Protein AF-A0A8T3N9B4-F1 (afdb_monomer)

Radius of gyration: 24.06 Å; Cα contacts (8 Å, |Δi|>4): 1091; chains: 1; bounding box: 62×50×70 Å

Sequence (525 aa):
MIVPAELHRLLEESVSLALIDVREHGEYNAAHIPGASSVPRRQLEFRMARLVPFGGARVVVCDDDGRRAALAADTLDRMGYSTVDVLEGGLNRWASDGFPTEWGMNVLSKDFGERVEVRHHVPTIEARELHERLARGDDVVILDTRTPEEYRDRCIPGGRSVPGGELALRIADIQAERPDAAVVVNCAGRTRSIIGARVLQRMGLPNVVSLKNGTSGWVLAGLDLEHGASRLELPEPTPEGRARAETFAAQVAREDGVRMLGIDDLRALAGRSGQQPVYLSDVRTEREYAEGHIPGIWSFPGGQAVQRADDAVAVRDGQVVFCCDGIVRAAVTASWYRQMGFPNVYAVDGGVRAWAAHGLPLERGPNEVEPFGLAEARARVATVTPEALSVAMSSERRPTVIFVDTSREFALGHVPGARWLQRGWLEFRIAELAPDLGTPIVVSDADGRNALLSGATLRNLGYQNVSALAGGMDAWRGAGLPVETGLAGVMAPPDDVVPMGPNRTHADMIQYLRWEEALGKKYET

Mean predicted aligned error: 3.74 Å

Solvent-accessible surface area (backbone atoms only — not comparable to full-atom values): 26707 Å² total; per-residue (Å²): 105,39,52,52,73,59,52,50,51,39,58,75,70,63,55,81,38,27,39,37,32,36,41,39,51,28,52,38,27,68,46,34,57,76,82,46,22,86,43,28,48,73,40,41,55,72,40,40,70,65,32,51,49,19,42,79,48,41,34,38,28,26,27,60,58,27,67,64,13,47,57,46,45,55,52,38,44,77,74,51,36,76,38,68,29,33,31,51,40,11,48,56,40,32,49,74,75,67,49,76,69,38,68,51,73,43,51,73,31,40,41,47,23,29,42,49,32,59,74,63,62,58,47,66,41,51,46,66,60,52,51,51,39,57,74,73,64,52,64,65,46,39,38,30,24,42,55,68,66,59,38,24,64,43,35,62,71,88,42,33,41,41,38,37,31,46,41,70,49,34,44,57,54,57,38,66,78,43,75,85,36,34,36,34,20,23,27,42,41,52,40,55,8,41,50,41,28,48,53,43,50,73,71,64,50,73,63,56,22,14,35,45,36,15,49,31,32,28,49,76,71,75,44,84,66,36,62,68,58,78,54,61,78,73,73,80,61,43,77,66,28,40,53,52,21,45,52,47,22,56,48,46,16,62,75,48,66,40,40,74,31,49,66,68,57,45,51,58,51,58,72,37,27,93,78,41,45,50,44,52,31,31,25,44,56,71,67,56,40,26,74,45,32,59,67,94,50,42,78,41,37,21,35,54,41,54,56,31,35,48,75,56,48,34,38,59,69,29,43,38,35,25,25,22,70,31,43,39,43,9,22,52,44,26,23,51,42,34,72,73,60,38,77,35,41,24,19,29,49,40,15,52,49,42,40,47,73,71,74,47,78,66,40,67,49,75,91,77,74,85,39,64,63,42,71,59,16,59,77,73,30,49,69,38,50,52,66,61,47,55,57,40,62,74,41,97,82,40,59,50,38,37,31,36,50,54,65,65,55,41,28,75,38,34,63,68,88,29,31,53,49,40,50,63,46,40,95,81,47,44,55,83,80,45,72,50,47,73,48,44,36,35,26,26,24,62,63,20,63,65,10,26,47,46,29,37,50,42,44,74,76,57,37,70,38,49,23,15,33,47,43,10,42,55,40,29,55,73,69,70,52,80,67,37,60,46,69,77,48,55,80,64,87,82,48,54,72,67,71,58,46,70,68,36,53,75,67,56,41,53,53,49,50,53,50,52,55,56,53,21,59,84,52,77,119

Foldseek 3Di:
DDELVRVLVCVVVLPFAFEEEQDFPLQVQAKDAPLHFYQHLLCLLPAVCQQFVELAGAYEYAYQAQDLSVVSQVVSVVVNNPHYHYYHGGVNNNVVVPHDIDHHALCLLLLLQLLLCQVVVFAEDALVRVVVCVVVVHQAEEEEQDDPVQVQQWFAPPYAYDHLLRLLLQVVVVCVVPVPHAYEYAYLAGRLQSLSLVLVVLLVDPRYHYHHGHLLSNVLVVHDIDHRDDRHDGDDGDPVSRVSLVVSLVVLCVVLVAAEDEPVRVVVLVVCSNPFAANAEEQDDQVVQQAWADPPHAYDHLSRCSSRVSSRYSRLAHAAEYAYQARRSRSSSQSSSSSSPRPHGHYYHNGVNSCVVVVHGIDHHGRDDQGPCQVVLVVVAAADELVRLLVLCPDPLRAAEEEAEALVQVQAWDDPPHAYDHLSCCLPCVCVRPVDLAGAYEYAYQFQRSRSVSQVVSVVVNRDHYHYHHGHVVSNVVVVHDIDHHCVNYPDPGSNDDQTRPSDDSVVSVVVNVSSNVSSPVSND

Nearest PDB structures (foldseek):
  1yt8-assembly1_A  TM=9.123E-01  e=5.584E-46  Pseudomonas aeruginosa
  6mxv-assembly1_A  TM=7.998E-01  e=9.315E-19  Francisella tularensis subsp. tularensis SCHU S4
  3ilm-assembly1_A  TM=9.226E-01  e=2.183E-05  Nostoc sp. PCC 7120 = FACHB-418
  3ilm-assembly2_C  TM=8.952E-01  e=2.065E-05  Nostoc sp. PCC 7120 = FACHB-418
  2jts-assembly1_A  TM=9.227E-01  e=5.183E-04  unclassified

Structure (mmCIF, N/CA/C/O backbone):
data_AF-A0A8T3N9B4-F1
#
_entry.id   AF-A0A8T3N9B4-F1
#
loop_
_atom_site.group_PDB
_atom_site.id
_atom_site.type_symbol
_atom_site.label_atom_id
_atom_site.label_alt_id
_atom_site.label_comp_id
_atom_site.label_asym_id
_atom_site.label_entity_id
_atom_site.label_seq_id
_atom_site.pdbx_PDB_ins_code
_atom_site.Cartn_x
_atom_site.Cartn_y
_atom_site.Cartn_z
_atom_site.occupancy
_atom_site.B_iso_or_equiv
_atom_site.auth_seq_id
_atom_site.auth_comp_id
_atom_site.auth_asym_id
_atom_site.auth_atom_id
_atom_site.pdbx_PDB_model_num
ATOM 1 N N . MET A 1 1 ? -23.164 -14.311 5.884 1.00 93.75 1 MET A N 1
ATOM 2 C CA . MET A 1 1 ? -22.063 -15.183 6.359 1.00 93.75 1 MET A CA 1
ATOM 3 C C . MET A 1 1 ? -21.856 -16.233 5.296 1.00 93.75 1 MET A C 1
ATOM 5 O O . MET A 1 1 ? -22.843 -16.769 4.803 1.00 93.75 1 MET A O 1
ATOM 9 N N . ILE A 1 2 ? -20.603 -16.514 4.960 1.00 98.25 2 ILE A N 1
ATOM 10 C CA . ILE A 1 2 ? -20.212 -17.477 3.932 1.00 98.25 2 ILE A CA 1
ATOM 11 C C . ILE A 1 2 ? -19.354 -18.578 4.560 1.00 98.25 2 ILE A C 1
ATOM 13 O O . ILE A 1 2 ? -18.437 -18.288 5.326 1.00 98.25 2 ILE A O 1
ATOM 17 N N . VAL A 1 3 ? -19.653 -19.842 4.253 1.00 98.38 3 VAL A N 1
ATOM 18 C CA . VAL A 1 3 ? -18.844 -20.985 4.708 1.00 98.38 3 VAL A CA 1
ATOM 19 C C . VAL A 1 3 ? -17.566 -21.118 3.864 1.00 98.38 3 VAL A C 1
ATOM 21 O O . VAL A 1 3 ? -17.615 -20.824 2.666 1.00 98.38 3 VAL A O 1
ATOM 24 N N . PRO A 1 4 ? -16.447 -21.622 4.422 1.00 98.62 4 PRO A N 1
ATOM 25 C CA . PRO A 1 4 ? -15.183 -21.769 3.693 1.00 98.62 4 PRO A CA 1
ATOM 26 C C . PRO A 1 4 ? -15.291 -22.512 2.355 1.00 98.62 4 PRO A C 1
ATOM 28 O O . PRO A 1 4 ? -14.785 -22.023 1.350 1.00 98.62 4 PRO A O 1
ATOM 31 N N . ALA A 1 5 ? -16.025 -23.629 2.307 1.00 98.44 5 ALA A N 1
ATOM 32 C CA . ALA A 1 5 ? -16.203 -24.404 1.076 1.00 98.44 5 ALA A CA 1
ATOM 33 C C . ALA A 1 5 ? -16.896 -23.617 -0.051 1.00 98.44 5 ALA A C 1
ATOM 35 O O . ALA A 1 5 ? -16.527 -23.753 -1.215 1.00 98.44 5 ALA A O 1
ATOM 36 N N . GLU A 1 6 ? -17.871 -22.768 0.286 1.00 98.50 6 GLU A N 1
ATOM 37 C CA . GLU A 1 6 ? -18.551 -21.927 -0.703 1.00 98.50 6 GLU A CA 1
ATOM 38 C C . GLU A 1 6 ? -17.642 -20.789 -1.171 1.00 98.50 6 GLU A C 1
ATOM 40 O O . GLU A 1 6 ? -17.552 -20.543 -2.369 1.00 98.50 6 GLU A O 1
ATOM 45 N N . LEU A 1 7 ? -16.913 -20.130 -0.260 1.00 98.44 7 LEU A N 1
ATOM 46 C CA . LEU A 1 7 ? -15.931 -19.115 -0.653 1.00 98.44 7 LEU A CA 1
ATOM 47 C C . LEU A 1 7 ? -14.854 -19.713 -1.568 1.00 98.44 7 LEU A C 1
ATOM 49 O O . LEU A 1 7 ? -14.525 -19.118 -2.590 1.00 98.44 7 LEU A O 1
ATOM 53 N N . HIS A 1 8 ? -14.336 -20.894 -1.231 1.00 98.38 8 HIS A N 1
ATOM 54 C CA . HIS A 1 8 ? -13.338 -21.578 -2.044 1.00 98.38 8 HIS A CA 1
ATOM 55 C C . HIS A 1 8 ? -13.852 -21.857 -3.458 1.00 98.38 8 HIS A C 1
ATOM 57 O O . HIS A 1 8 ? -13.189 -21.478 -4.420 1.00 98.38 8 HIS A O 1
ATOM 63 N N . ARG A 1 9 ? -15.072 -22.393 -3.587 1.00 98.12 9 ARG A N 1
ATOM 64 C CA . ARG A 1 9 ? -15.725 -22.616 -4.883 1.00 98.12 9 ARG A CA 1
ATOM 65 C C . ARG A 1 9 ? -15.843 -21.325 -5.702 1.00 98.12 9 ARG A C 1
ATOM 67 O O . ARG A 1 9 ? -15.520 -21.319 -6.885 1.00 98.12 9 ARG A O 1
ATOM 74 N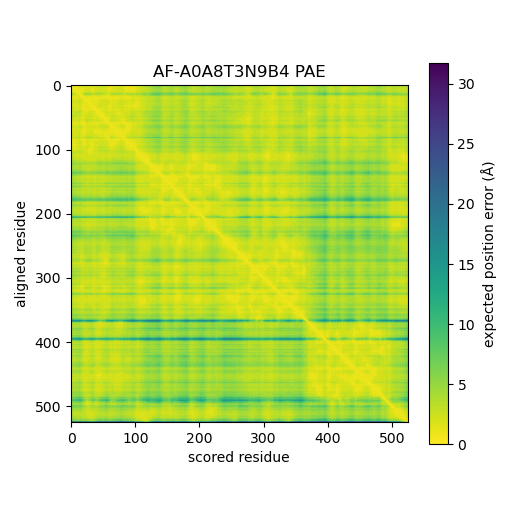 N . LEU A 1 10 ? -16.270 -20.219 -5.083 1.00 97.06 10 LEU A N 1
ATOM 75 C CA . LEU A 1 10 ? -16.376 -18.919 -5.762 1.00 97.06 10 LEU A CA 1
ATOM 76 C C . LEU A 1 10 ? -15.019 -18.406 -6.261 1.00 97.06 10 LEU A C 1
ATOM 78 O O . LEU A 1 10 ? -14.952 -17.823 -7.344 1.00 97.06 10 LEU A O 1
ATOM 82 N N . LEU A 1 11 ? -13.949 -18.618 -5.488 1.00 95.88 11 LEU A N 1
ATOM 83 C CA . LEU A 1 11 ? -12.589 -18.246 -5.879 1.00 95.88 11 LEU A CA 1
ATOM 84 C C . LEU A 1 11 ? -12.078 -19.110 -7.044 1.00 95.88 11 LEU A C 1
ATOM 86 O O . LEU A 1 11 ? -11.509 -18.564 -7.988 1.00 95.88 11 LEU A O 1
ATOM 90 N N . GLU A 1 12 ? -12.317 -20.425 -7.026 1.00 95.25 12 GLU A N 1
ATOM 91 C CA . GLU A 1 12 ? -11.946 -21.334 -8.124 1.00 95.25 12 GLU A CA 1
ATOM 92 C C . GLU A 1 12 ? -12.695 -21.010 -9.425 1.00 95.25 12 GLU A C 1
ATOM 94 O O . GLU A 1 12 ? -12.108 -20.998 -10.508 1.00 95.25 12 GLU A O 1
ATOM 99 N N . GLU A 1 13 ? -13.980 -20.668 -9.322 1.00 95.25 13 GLU A N 1
ATOM 100 C CA . GLU A 1 13 ? -14.815 -20.250 -10.452 1.00 95.25 13 GLU A CA 1
ATOM 101 C C . GLU A 1 13 ? -14.542 -18.809 -10.915 1.00 95.25 13 GLU A C 1
ATOM 103 O O . GLU A 1 13 ? -15.158 -18.343 -11.874 1.00 95.25 13 GLU A O 1
ATOM 108 N N . SER A 1 14 ? -13.612 -18.096 -10.264 1.00 90.50 14 SER A N 1
ATOM 109 C CA . SER A 1 14 ? -13.282 -16.696 -10.562 1.00 90.50 14 SER A CA 1
ATOM 110 C C . SER A 1 14 ? -14.504 -15.766 -10.522 1.00 90.50 14 SER A C 1
ATOM 112 O O . SER A 1 14 ? -14.625 -14.842 -11.331 1.00 90.50 14 SER A O 1
ATOM 114 N N . VAL A 1 15 ? -15.426 -16.004 -9.583 1.00 93.50 15 VAL A N 1
ATOM 115 C CA . VAL A 1 15 ? -16.590 -15.137 -9.374 1.00 93.50 15 VAL A CA 1
ATOM 116 C C . VAL A 1 15 ? -16.127 -13.757 -8.911 1.00 93.50 15 VAL A C 1
ATOM 118 O O . VAL A 1 15 ? -15.279 -13.634 -8.028 1.00 93.50 15 VAL A O 1
ATOM 121 N N . SER A 1 16 ? -16.717 -12.708 -9.490 1.00 94.56 16 SER A N 1
ATOM 122 C CA . SER A 1 16 ? -16.443 -11.317 -9.120 1.00 94.56 16 SER A CA 1
ATOM 123 C C . SER A 1 16 ? -16.779 -11.054 -7.648 1.00 94.56 16 SER A C 1
ATOM 125 O O . SER A 1 16 ? -17.946 -11.073 -7.246 1.00 94.56 16 SER A O 1
ATOM 127 N N . LEU A 1 17 ? -15.747 -10.821 -6.839 1.00 97.00 17 LEU A N 1
ATOM 128 C CA . LEU A 1 17 ? -15.842 -10.400 -5.444 1.00 97.00 17 LEU A CA 1
ATOM 129 C C . LEU A 1 17 ? -14.565 -9.665 -5.022 1.00 97.00 17 LEU A C 1
ATOM 131 O O . LEU A 1 17 ? -13.523 -9.803 -5.663 1.00 97.00 17 LEU A O 1
ATOM 135 N N . ALA A 1 18 ? -14.649 -8.911 -3.929 1.00 98.19 18 ALA A N 1
ATOM 136 C CA . ALA A 1 18 ? -13.499 -8.430 -3.171 1.00 98.19 18 ALA A CA 1
ATOM 137 C C . ALA A 1 18 ? -13.345 -9.269 -1.898 1.00 98.19 18 ALA A C 1
ATOM 139 O O . ALA A 1 18 ? -14.280 -9.341 -1.102 1.00 98.19 18 ALA A O 1
ATOM 140 N N . LEU A 1 19 ? -12.177 -9.875 -1.688 1.00 98.38 19 LEU A N 1
ATOM 141 C CA . LEU A 1 19 ? -11.845 -10.582 -0.451 1.00 98.38 19 LEU A CA 1
ATOM 142 C C . LEU A 1 19 ? -10.941 -9.695 0.405 1.00 98.38 19 LEU A C 1
ATOM 144 O O . LEU A 1 19 ? -9.835 -9.364 -0.010 1.00 98.38 19 LEU A O 1
ATOM 148 N N . ILE A 1 20 ? -11.417 -9.286 1.577 1.00 98.62 20 ILE A N 1
ATOM 149 C CA . ILE A 1 20 ? -10.757 -8.300 2.436 1.00 98.62 20 ILE A CA 1
ATOM 150 C C . ILE A 1 20 ? -10.376 -8.946 3.764 1.00 98.62 20 ILE A C 1
ATOM 152 O O . ILE A 1 20 ? -11.243 -9.380 4.522 1.00 98.62 20 ILE A O 1
ATOM 156 N N . ASP A 1 21 ? -9.083 -8.958 4.065 1.00 98.62 21 ASP A N 1
ATOM 157 C CA . ASP A 1 21 ? -8.570 -9.374 5.365 1.00 98.62 21 ASP A CA 1
ATOM 158 C C . ASP A 1 21 ? -8.409 -8.150 6.270 1.00 98.62 21 ASP A C 1
ATOM 160 O O . ASP A 1 21 ? -7.691 -7.206 5.924 1.00 98.62 21 ASP A O 1
ATOM 164 N N . VAL A 1 22 ? -9.103 -8.153 7.410 1.00 98.31 22 VAL A N 1
ATOM 165 C CA . VAL A 1 22 ? -9.161 -7.000 8.327 1.00 98.31 22 VAL A CA 1
ATOM 166 C C . VAL A 1 22 ? -8.230 -7.099 9.524 1.00 98.31 22 VAL A C 1
ATOM 168 O O . VAL A 1 22 ? -8.275 -6.244 10.417 1.00 98.31 22 VAL A O 1
ATOM 171 N N . ARG A 1 23 ? -7.377 -8.122 9.544 1.00 97.69 23 ARG A N 1
ATOM 172 C CA . ARG A 1 23 ? -6.306 -8.266 10.530 1.00 97.69 23 ARG A CA 1
ATOM 173 C C . ARG A 1 23 ? -5.171 -7.296 10.244 1.00 97.69 23 ARG A C 1
ATOM 175 O O . ARG A 1 23 ? -5.120 -6.661 9.189 1.00 97.69 23 ARG A O 1
ATOM 182 N N . GLU A 1 24 ? -4.253 -7.155 11.191 1.00 95.88 24 GLU A N 1
ATOM 183 C CA . GLU A 1 24 ? -3.086 -6.317 10.960 1.00 95.88 24 GLU A CA 1
ATOM 184 C C . GLU A 1 24 ? -2.089 -6.979 9.991 1.00 95.88 24 GLU A C 1
ATOM 186 O O . GLU A 1 24 ? -2.122 -8.184 9.730 1.00 95.88 24 GLU A O 1
ATOM 191 N N . HIS A 1 25 ? -1.184 -6.180 9.418 1.00 95.69 25 HIS A N 1
ATOM 192 C CA . HIS A 1 25 ? -0.345 -6.646 8.309 1.00 95.69 25 HIS A CA 1
ATOM 193 C C . HIS A 1 25 ? 0.585 -7.807 8.680 1.00 95.69 25 HIS A C 1
ATOM 195 O O . HIS A 1 25 ? 0.904 -8.610 7.806 1.00 95.69 25 HIS A O 1
ATOM 201 N N . GLY A 1 26 ? 1.058 -7.910 9.927 1.00 95.50 26 GLY A N 1
ATOM 202 C CA . GLY A 1 26 ? 1.895 -9.041 10.339 1.00 95.50 26 GLY A CA 1
ATOM 203 C C . GLY A 1 26 ? 1.101 -10.342 10.436 1.00 95.50 26 GLY A C 1
ATOM 204 O O . GLY A 1 26 ? 1.603 -11.376 9.997 1.00 95.50 26 GLY A O 1
ATOM 205 N N . GLU A 1 27 ? -0.152 -10.283 10.894 1.00 96.38 27 GLU A N 1
ATOM 206 C CA . GLU A 1 27 ? -1.076 -11.424 10.893 1.00 96.38 27 GLU A CA 1
ATOM 207 C C . GLU A 1 27 ? -1.378 -11.899 9.461 1.00 96.38 27 GLU A C 1
ATOM 209 O O . GLU A 1 27 ? -1.276 -13.091 9.168 1.00 96.38 27 GLU A O 1
ATOM 214 N N . TYR A 1 28 ? -1.681 -10.964 8.552 1.00 97.75 28 TYR A N 1
ATOM 215 C CA . TYR A 1 28 ? -1.877 -11.248 7.125 1.00 97.75 28 TYR A CA 1
ATOM 216 C C . TYR A 1 28 ? -0.616 -11.848 6.483 1.00 97.75 28 TYR A C 1
ATOM 218 O O . TYR A 1 28 ? -0.672 -12.850 5.769 1.00 97.75 28 TYR A O 1
ATOM 226 N N . ASN A 1 29 ? 0.550 -11.254 6.755 1.00 96.88 29 ASN A N 1
ATOM 227 C CA . ASN A 1 29 ? 1.825 -11.707 6.207 1.00 96.88 29 ASN A CA 1
ATOM 228 C C . ASN A 1 29 ? 2.189 -13.116 6.689 1.00 96.88 29 ASN A C 1
ATOM 230 O O . ASN A 1 29 ? 2.843 -13.851 5.953 1.00 96.88 29 ASN A O 1
ATOM 234 N N . ALA A 1 30 ? 1.799 -13.493 7.908 1.00 96.25 30 ALA A N 1
ATOM 235 C CA . ALA A 1 30 ? 2.051 -14.825 8.445 1.00 96.25 30 ALA A CA 1
ATOM 236 C C . ALA A 1 30 ? 1.231 -15.910 7.730 1.00 96.25 30 ALA A C 1
ATOM 238 O O . ALA A 1 30 ? 1.765 -16.983 7.455 1.00 96.25 30 ALA A O 1
ATOM 239 N N . ALA A 1 31 ? -0.037 -15.632 7.422 1.00 97.56 31 ALA A N 1
ATOM 240 C CA . ALA A 1 31 ? -0.884 -16.475 6.584 1.00 97.56 31 ALA A CA 1
ATOM 241 C C . ALA A 1 31 ? -2.141 -15.704 6.166 1.00 97.56 31 ALA A C 1
ATOM 243 O O . ALA A 1 31 ? -2.779 -15.086 7.017 1.00 97.56 31 ALA A O 1
ATOM 244 N N . HIS A 1 32 ? -2.551 -15.796 4.903 1.00 98.38 32 HIS A N 1
ATOM 245 C CA . HIS A 1 32 ? -3.819 -15.247 4.406 1.00 98.38 32 HIS A CA 1
ATOM 246 C C . HIS A 1 32 ? -4.417 -16.117 3.296 1.00 98.38 32 HIS A C 1
ATOM 248 O O . HIS A 1 32 ? -3.765 -17.020 2.772 1.00 98.38 32 HIS A O 1
ATOM 254 N N . ILE A 1 33 ? -5.674 -15.851 2.944 1.00 98.19 33 ILE A N 1
ATOM 255 C CA . ILE A 1 33 ? -6.357 -16.533 1.840 1.00 98.19 33 ILE A CA 1
ATOM 256 C C . ILE A 1 33 ? -5.817 -15.990 0.503 1.00 98.19 33 ILE A C 1
ATOM 258 O O . ILE A 1 33 ? -5.771 -14.767 0.343 1.00 98.19 33 ILE A O 1
ATOM 262 N N . PRO A 1 34 ? -5.439 -16.850 -0.465 1.00 96.06 34 PRO A N 1
ATOM 263 C CA . PRO A 1 34 ? -4.957 -16.412 -1.770 1.00 96.06 34 PRO A CA 1
ATOM 264 C C . PRO A 1 34 ? -5.903 -15.415 -2.443 1.00 96.06 34 PRO A C 1
ATOM 266 O O . PRO A 1 34 ? -7.106 -15.652 -2.558 1.00 96.06 34 PRO A O 1
ATOM 269 N N . GLY A 1 35 ? -5.348 -14.296 -2.907 1.00 93.19 35 GLY A N 1
ATOM 270 C CA . GLY A 1 35 ? -6.108 -13.231 -3.566 1.00 93.19 35 GLY A CA 1
ATOM 271 C C . GLY A 1 35 ? -6.871 -12.282 -2.636 1.00 93.19 35 GLY A C 1
ATOM 272 O O . GLY A 1 35 ? -7.589 -11.424 -3.147 1.00 93.19 35 GLY A O 1
ATOM 273 N N . ALA A 1 36 ? -6.717 -12.400 -1.314 1.00 97.19 36 ALA A N 1
ATOM 274 C CA . ALA A 1 36 ? -7.209 -11.401 -0.370 1.00 97.19 36 ALA A CA 1
ATOM 275 C C . ALA A 1 36 ? -6.408 -10.087 -0.453 1.00 97.19 36 ALA A C 1
ATOM 277 O O . ALA A 1 36 ? -5.209 -10.090 -0.718 1.00 97.19 36 ALA A O 1
ATOM 278 N N . SER A 1 37 ? -7.055 -8.962 -0.158 1.00 97.75 37 SER A N 1
ATOM 279 C CA . SER A 1 37 ? -6.406 -7.668 0.068 1.00 97.75 37 SER A CA 1
ATOM 280 C C . SER A 1 37 ? -6.308 -7.381 1.568 1.00 97.75 37 SER A C 1
ATOM 282 O O . SER A 1 37 ? -7.304 -7.463 2.287 1.00 97.75 37 SER A O 1
ATOM 284 N N . SER A 1 38 ? -5.126 -6.973 2.039 1.00 97.50 38 SER A N 1
ATOM 285 C CA . SER A 1 38 ? -4.900 -6.569 3.435 1.00 97.50 38 SER A CA 1
ATOM 286 C C . SER A 1 38 ? -5.415 -5.149 3.694 1.00 97.50 38 SER A C 1
ATOM 288 O O . SER A 1 38 ? -4.807 -4.159 3.264 1.00 97.50 38 SER A O 1
ATOM 290 N N . VAL A 1 39 ? -6.507 -5.032 4.450 1.00 97.75 39 VAL A N 1
ATOM 291 C CA . VAL A 1 39 ? -7.058 -3.755 4.923 1.00 97.75 39 VAL A CA 1
ATOM 292 C C . VAL A 1 39 ? -7.344 -3.877 6.416 1.00 97.75 39 VAL A C 1
ATOM 294 O O . VAL A 1 39 ? -8.493 -4.119 6.788 1.00 97.75 39 VAL A O 1
ATOM 297 N N . PRO A 1 40 ? -6.330 -3.679 7.283 1.00 97.19 40 PRO A N 1
ATOM 298 C CA . PRO A 1 40 ? -6.534 -3.758 8.722 1.00 97.19 40 PRO A CA 1
ATOM 299 C C . PRO A 1 40 ? -7.722 -2.910 9.151 1.00 97.19 40 PRO A C 1
ATOM 301 O O . PRO A 1 40 ? -7.913 -1.818 8.609 1.00 97.19 40 PRO A O 1
ATOM 304 N N . ARG A 1 41 ? -8.504 -3.372 10.131 1.00 95.69 41 ARG A N 1
ATOM 305 C CA . ARG A 1 41 ? -9.757 -2.725 10.560 1.00 95.69 41 ARG A CA 1
ATOM 306 C C . ARG A 1 41 ? -9.621 -1.208 10.744 1.00 95.69 41 ARG A C 1
ATOM 308 O O . ARG A 1 41 ? -10.502 -0.460 10.332 1.00 95.69 41 ARG A O 1
ATOM 315 N N . ARG A 1 42 ? -8.491 -0.741 11.287 1.00 94.56 42 ARG A N 1
ATOM 316 C CA . ARG A 1 42 ? -8.182 0.691 11.478 1.00 94.56 42 ARG A CA 1
ATOM 317 C C . ARG A 1 42 ? -8.126 1.521 10.182 1.00 94.56 42 ARG A C 1
ATOM 319 O O . ARG A 1 42 ? -8.171 2.741 10.243 1.00 94.56 42 ARG A O 1
ATOM 326 N N . GLN A 1 43 ? -7.970 0.883 9.025 1.00 95.88 43 GLN A N 1
ATOM 327 C CA . GLN A 1 43 ? -7.832 1.508 7.708 1.00 95.88 43 GLN A CA 1
ATOM 328 C C . GLN A 1 43 ? -9.096 1.399 6.844 1.00 95.88 43 GLN A C 1
ATOM 330 O O . GLN A 1 43 ? -9.093 1.920 5.727 1.00 95.88 43 GLN A O 1
ATOM 335 N N . LEU A 1 44 ? -10.162 0.740 7.313 1.00 96.19 44 LEU A N 1
ATOM 336 C CA . LEU A 1 44 ? -11.354 0.483 6.496 1.00 96.19 44 LEU A CA 1
ATOM 337 C C . LEU A 1 44 ? -11.968 1.779 5.956 1.00 96.19 44 LEU A C 1
ATOM 339 O O . LEU A 1 44 ? -12.107 1.929 4.741 1.00 96.19 44 LEU A O 1
ATOM 343 N N . GLU A 1 45 ? -12.237 2.755 6.827 1.00 96.62 45 GLU A N 1
ATOM 344 C CA . GLU A 1 45 ? -12.852 4.031 6.432 1.00 96.62 45 GLU A CA 1
ATOM 345 C C . GLU A 1 45 ? -11.949 4.891 5.540 1.00 96.62 45 GLU A C 1
ATOM 347 O O . GLU A 1 45 ? -12.433 5.791 4.856 1.00 96.62 45 GLU A O 1
ATOM 352 N N . PHE A 1 46 ? -10.645 4.604 5.535 1.00 94.94 46 PHE A N 1
ATOM 353 C CA . PHE A 1 46 ? -9.632 5.324 4.766 1.00 94.94 46 PHE A CA 1
ATOM 354 C C . PHE A 1 46 ? -9.422 4.728 3.371 1.00 94.94 46 PHE A C 1
ATOM 356 O O . PHE A 1 46 ? -9.026 5.438 2.449 1.00 94.94 46 PHE A O 1
ATOM 363 N N . ARG A 1 47 ? -9.616 3.413 3.210 1.00 94.94 47 ARG A N 1
ATOM 364 C CA . ARG A 1 47 ? -9.156 2.685 2.014 1.00 94.94 47 ARG A CA 1
ATOM 365 C C . ARG A 1 47 ? -10.269 2.051 1.200 1.00 94.94 47 ARG A C 1
ATOM 367 O O . ARG A 1 47 ? -10.097 1.906 -0.010 1.00 94.94 47 ARG A O 1
ATOM 374 N N . MET A 1 48 ? -11.389 1.682 1.818 1.00 95.88 48 MET A N 1
ATOM 375 C CA . MET A 1 48 ? -12.387 0.844 1.150 1.00 95.88 48 MET A CA 1
ATOM 376 C C . MET A 1 48 ? -13.003 1.514 -0.075 1.00 95.88 48 MET A C 1
ATOM 378 O O . MET A 1 48 ? -13.033 0.891 -1.127 1.00 95.88 48 MET A O 1
ATOM 382 N N . ALA A 1 49 ? -13.376 2.796 0.001 1.00 93.31 49 ALA A N 1
ATOM 383 C CA . ALA A 1 49 ? -13.947 3.524 -1.141 1.00 93.31 49 ALA A CA 1
ATOM 384 C C . ALA A 1 49 ? -13.016 3.587 -2.369 1.00 93.31 49 ALA A C 1
ATOM 386 O O . ALA A 1 49 ? -13.483 3.750 -3.489 1.00 93.31 49 ALA A O 1
ATOM 387 N N . ARG A 1 50 ? -11.699 3.441 -2.175 1.00 92.38 50 ARG A N 1
ATOM 388 C CA . ARG A 1 50 ? -10.731 3.342 -3.275 1.00 92.38 50 ARG A CA 1
ATOM 389 C C . ARG A 1 50 ? -10.567 1.904 -3.759 1.00 92.38 50 ARG A C 1
ATOM 391 O O . ARG A 1 50 ? -10.481 1.659 -4.956 1.00 92.38 50 ARG A O 1
ATOM 398 N N . LEU A 1 51 ? -10.452 0.965 -2.824 1.00 95.69 51 LEU A N 1
ATOM 399 C CA . LEU A 1 51 ? -10.134 -0.431 -3.119 1.00 95.69 51 LEU A CA 1
ATOM 400 C C . LEU A 1 51 ? -11.335 -1.209 -3.688 1.00 95.69 51 LEU A C 1
ATOM 402 O O . LEU A 1 51 ? -11.168 -2.122 -4.500 1.00 95.69 51 LEU A O 1
ATOM 406 N N . VAL A 1 52 ? -12.547 -0.829 -3.288 1.00 97.19 52 VAL A N 1
ATOM 407 C CA . VAL A 1 52 ? -13.822 -1.372 -3.764 1.00 97.19 52 VAL A CA 1
ATOM 408 C C . VAL A 1 52 ? -14.746 -0.189 -4.100 1.00 97.19 52 VAL A C 1
ATOM 410 O O . VAL A 1 52 ? -15.657 0.131 -3.346 1.00 97.19 52 VAL A O 1
ATOM 413 N N . PRO A 1 53 ? -14.524 0.506 -5.231 1.00 95.25 53 PRO A N 1
ATOM 414 C CA . PRO A 1 53 ? -15.170 1.791 -5.527 1.00 95.25 53 PRO A CA 1
ATOM 415 C C . PRO A 1 53 ? -16.672 1.705 -5.833 1.00 95.25 53 PRO A C 1
ATOM 417 O O . PRO A 1 53 ? -17.330 2.728 -6.002 1.00 95.25 53 PRO A O 1
ATOM 420 N N . PHE A 1 54 ? -17.229 0.495 -5.905 1.00 97.12 54 PHE A N 1
ATOM 421 C CA . PHE A 1 54 ? -18.640 0.252 -6.168 1.00 97.12 54 PHE A CA 1
ATOM 422 C C . PHE A 1 54 ? -19.285 -0.481 -4.986 1.00 97.12 54 PHE A C 1
ATOM 424 O O . PHE A 1 54 ? -19.010 -1.658 -4.761 1.00 97.12 54 PHE A O 1
ATOM 431 N N . GLY A 1 55 ? -20.193 0.190 -4.268 1.00 96.94 55 GLY A N 1
ATOM 432 C CA . GLY A 1 55 ? -20.904 -0.378 -3.108 1.00 96.94 55 GLY A CA 1
ATOM 433 C C . GLY A 1 55 ? -21.833 -1.562 -3.431 1.00 96.94 55 GLY A C 1
ATOM 434 O O . GLY A 1 55 ? -22.293 -2.263 -2.531 1.00 96.94 55 GLY A O 1
ATOM 435 N N . GLY A 1 56 ? -22.111 -1.820 -4.713 1.00 96.88 56 GLY A N 1
ATOM 436 C CA . GLY A 1 56 ? -22.821 -3.023 -5.160 1.00 96.88 56 GLY A CA 1
ATOM 437 C C . GLY A 1 56 ? -21.924 -4.245 -5.383 1.00 96.88 56 GLY A C 1
ATOM 438 O O . GLY A 1 56 ? -22.440 -5.315 -5.692 1.00 96.88 56 GLY A O 1
ATOM 439 N N . ALA A 1 57 ? -20.598 -4.114 -5.262 1.00 97.00 57 ALA A N 1
ATOM 440 C CA . ALA A 1 57 ? -19.691 -5.251 -5.369 1.00 97.00 57 ALA A CA 1
ATOM 441 C C . ALA A 1 57 ? -19.900 -6.220 -4.197 1.00 97.00 57 ALA A C 1
ATOM 443 O O . ALA A 1 57 ? -20.120 -5.798 -3.060 1.00 97.00 57 ALA A O 1
ATOM 444 N N . ARG A 1 58 ? -19.781 -7.526 -4.463 1.00 97.38 58 ARG A N 1
ATOM 445 C CA . ARG A 1 58 ? -19.758 -8.535 -3.403 1.00 97.38 58 ARG A CA 1
ATOM 446 C C . ARG A 1 58 ? -18.452 -8.417 -2.626 1.00 97.38 58 ARG A C 1
ATOM 448 O O . ARG A 1 58 ? -17.379 -8.567 -3.206 1.00 97.38 58 ARG A O 1
ATOM 455 N N . VAL A 1 59 ? -18.544 -8.189 -1.323 1.00 98.62 59 VAL A N 1
ATOM 456 C CA . VAL A 1 59 ? -17.395 -8.127 -0.419 1.00 98.62 59 VAL A CA 1
ATOM 457 C C . VAL A 1 59 ? -17.456 -9.306 0.538 1.00 98.62 59 VAL A C 1
ATOM 459 O O . VAL A 1 59 ? -18.471 -9.525 1.194 1.00 98.62 59 VAL A O 1
ATOM 462 N N . VAL A 1 60 ? -16.369 -10.060 0.635 1.00 98.69 60 VAL A N 1
ATOM 463 C CA . VAL A 1 60 ? -16.171 -11.071 1.672 1.00 98.69 60 VAL A CA 1
ATOM 464 C C . VAL A 1 60 ? -15.100 -10.557 2.617 1.00 98.69 60 VAL A C 1
ATOM 466 O O . VAL A 1 60 ? -14.011 -10.196 2.182 1.00 98.69 60 VAL A O 1
ATOM 469 N N . VAL A 1 61 ? -15.411 -10.507 3.905 1.00 98.69 61 VAL A N 1
ATOM 470 C CA . VAL A 1 61 ? -14.507 -10.030 4.948 1.00 98.69 61 VAL A CA 1
ATOM 471 C C . VAL A 1 61 ? -14.069 -11.207 5.805 1.00 98.69 61 VAL A C 1
ATOM 473 O O . VAL A 1 61 ? -14.903 -11.999 6.255 1.00 98.69 61 VAL A O 1
ATOM 476 N N . CYS A 1 62 ? -12.770 -11.312 6.056 1.00 98.56 62 CYS A N 1
ATOM 477 C CA . CYS A 1 62 ? -12.206 -12.317 6.942 1.00 98.56 62 CYS A CA 1
ATOM 478 C C . CYS A 1 62 ? -11.237 -11.713 7.957 1.00 98.56 62 CYS A C 1
ATOM 480 O O . CYS A 1 62 ? -10.647 -10.652 7.765 1.00 98.56 62 CYS A O 1
ATOM 482 N N . ASP A 1 63 ? -11.085 -12.439 9.047 1.00 98.31 63 ASP A N 1
ATOM 483 C CA . ASP A 1 63 ? -10.091 -12.268 10.092 1.00 98.31 63 ASP A CA 1
ATOM 484 C C . ASP A 1 63 ? -9.642 -13.665 10.559 1.00 98.31 63 ASP A C 1
ATOM 486 O O . ASP A 1 63 ? -9.600 -14.599 9.759 1.00 98.31 63 ASP A O 1
ATOM 490 N N . ASP A 1 64 ? -9.290 -13.837 11.831 1.00 97.38 64 ASP A N 1
ATOM 491 C CA . ASP A 1 64 ? -8.903 -15.121 12.402 1.00 97.38 64 ASP A CA 1
ATOM 492 C C . ASP A 1 64 ? -10.105 -16.031 12.693 1.00 97.38 64 ASP A C 1
ATOM 494 O O . ASP A 1 64 ? -10.044 -17.215 12.361 1.00 97.38 64 ASP A O 1
ATOM 498 N N . ASP A 1 65 ? -11.201 -15.510 13.258 1.00 97.56 65 ASP A N 1
ATOM 499 C CA . ASP A 1 65 ? -12.310 -16.329 13.783 1.00 97.56 65 ASP A CA 1
ATOM 500 C C . ASP A 1 65 ? -13.743 -15.817 13.510 1.00 97.56 65 ASP A C 1
ATOM 502 O O . ASP A 1 65 ? -14.723 -16.480 13.856 1.00 97.56 65 ASP A O 1
ATOM 506 N N . GLY A 1 66 ? -13.877 -14.668 12.860 1.00 97.31 66 GLY A N 1
ATOM 507 C CA . GLY A 1 66 ? -15.113 -14.008 12.447 1.00 97.31 66 GLY A CA 1
ATOM 508 C C . GLY A 1 66 ? -15.459 -12.743 13.242 1.00 97.31 66 GLY A C 1
ATOM 509 O O . GLY A 1 66 ? -16.335 -11.986 12.814 1.00 97.31 66 GLY A O 1
ATOM 510 N N . ARG A 1 67 ? -14.831 -12.483 14.397 1.00 97.00 67 ARG A N 1
ATOM 511 C CA . ARG A 1 67 ? -15.264 -11.417 15.325 1.00 97.00 67 ARG A CA 1
ATOM 512 C C . ARG A 1 67 ? -14.903 -10.003 14.865 1.00 97.00 67 ARG A C 1
ATOM 514 O O . ARG A 1 67 ? -15.772 -9.129 14.852 1.00 97.00 67 ARG A O 1
ATOM 521 N N . ARG A 1 68 ? -13.651 -9.748 14.479 1.00 96.81 68 ARG A N 1
ATOM 522 C CA . ARG A 1 68 ? -13.224 -8.465 13.888 1.00 96.81 68 ARG A CA 1
ATOM 523 C C . ARG A 1 68 ? -13.862 -8.265 12.515 1.00 96.81 68 ARG A C 1
ATOM 525 O O . ARG A 1 68 ? -14.260 -7.144 12.192 1.00 96.81 68 ARG A O 1
ATOM 532 N N . ALA A 1 69 ? -14.019 -9.340 11.744 1.00 98.38 69 ALA A N 1
ATOM 533 C CA . ALA A 1 69 ? -14.690 -9.315 10.448 1.00 98.38 69 ALA A CA 1
ATOM 534 C C . ALA A 1 69 ? -16.171 -8.912 10.564 1.00 98.38 69 ALA A C 1
ATOM 536 O O . ALA A 1 69 ? -16.642 -8.109 9.762 1.00 98.38 69 ALA A O 1
ATOM 537 N N . ALA A 1 70 ? -16.892 -9.370 11.594 1.00 98.12 70 ALA A N 1
ATOM 538 C CA . ALA A 1 70 ? -18.269 -8.942 11.853 1.00 98.12 70 ALA A CA 1
ATOM 539 C C . ALA A 1 70 ? -18.377 -7.439 12.148 1.00 98.12 70 ALA A C 1
ATOM 541 O O . ALA A 1 70 ? -19.226 -6.753 11.578 1.00 98.12 70 ALA A O 1
ATOM 542 N N . LEU A 1 71 ? -17.476 -6.902 12.974 1.00 97.88 71 LEU A N 1
ATOM 543 C CA . LEU A 1 71 ? -17.428 -5.462 13.224 1.00 97.88 71 LEU A CA 1
ATOM 544 C C . LEU A 1 71 ? -17.058 -4.670 11.960 1.00 97.88 71 LEU A C 1
ATOM 546 O O . LEU A 1 71 ? -17.443 -3.512 11.810 1.00 97.88 71 LEU A O 1
ATOM 550 N N . ALA A 1 72 ? -16.221 -5.234 11.086 1.00 98.31 72 ALA A N 1
ATOM 551 C CA . ALA A 1 72 ? -15.851 -4.605 9.823 1.00 98.31 72 ALA A CA 1
ATOM 552 C C . ALA A 1 72 ? -17.031 -4.596 8.845 1.00 98.31 72 ALA A C 1
ATOM 554 O O . ALA A 1 72 ? -17.274 -3.574 8.210 1.00 98.31 72 ALA A O 1
ATOM 555 N N . ALA A 1 73 ? -17.797 -5.687 8.779 1.00 98.44 73 ALA A N 1
ATOM 556 C CA . ALA A 1 73 ? -18.996 -5.777 7.956 1.00 98.44 73 ALA A CA 1
ATOM 557 C C . ALA A 1 73 ? -20.047 -4.721 8.337 1.00 98.44 73 ALA A C 1
ATOM 559 O O . ALA A 1 73 ? -20.597 -4.080 7.451 1.00 98.44 73 ALA A O 1
ATOM 560 N N . ASP A 1 74 ? -20.254 -4.466 9.632 1.00 97.31 74 ASP A N 1
ATOM 561 C CA . ASP A 1 74 ? -21.128 -3.387 10.123 1.00 97.31 74 ASP A CA 1
ATOM 562 C C . ASP A 1 74 ? -20.634 -1.983 9.706 1.00 97.31 74 ASP A C 1
ATOM 564 O O . ASP A 1 74 ? -21.416 -1.125 9.292 1.00 97.31 74 ASP A O 1
ATOM 568 N N . THR A 1 75 ? -19.318 -1.740 9.729 1.00 97.81 75 THR A N 1
ATOM 569 C CA . THR A 1 75 ? -18.754 -0.500 9.168 1.00 97.81 75 THR A CA 1
ATOM 570 C C . THR A 1 75 ? -18.995 -0.398 7.660 1.00 97.81 75 THR A C 1
ATOM 572 O O . THR A 1 75 ? -19.368 0.674 7.186 1.00 97.81 75 THR A O 1
ATOM 575 N N . LEU A 1 76 ? -18.817 -1.485 6.906 1.00 98.31 76 LEU A N 1
ATOM 576 C CA . LEU A 1 76 ? -19.051 -1.503 5.460 1.00 98.31 76 LEU A CA 1
ATOM 577 C C . LEU A 1 76 ? -20.531 -1.285 5.107 1.00 98.31 76 LEU A C 1
ATOM 579 O O . LEU A 1 76 ? -20.821 -0.541 4.172 1.00 98.31 76 LEU A O 1
ATOM 583 N N . ASP A 1 77 ? -21.465 -1.848 5.872 1.00 97.38 77 ASP A N 1
ATOM 584 C CA . ASP A 1 77 ? -22.901 -1.600 5.696 1.00 97.38 77 ASP A CA 1
ATOM 585 C C . ASP A 1 77 ? -23.219 -0.100 5.821 1.00 97.38 77 ASP A C 1
ATOM 587 O O . ASP A 1 77 ? -23.800 0.500 4.914 1.00 97.38 77 ASP A O 1
ATOM 591 N N . ARG A 1 78 ? -22.695 0.569 6.862 1.00 97.00 78 ARG A N 1
ATOM 592 C CA . ARG A 1 78 ? -22.823 2.034 7.006 1.00 97.00 78 ARG A CA 1
ATOM 593 C C . ARG A 1 78 ? -22.161 2.821 5.877 1.00 97.00 78 ARG A C 1
ATOM 595 O O . ARG A 1 78 ? -22.647 3.894 5.528 1.00 97.00 78 ARG A O 1
ATOM 602 N N . MET A 1 79 ? -21.067 2.311 5.313 1.00 97.19 79 MET A N 1
ATOM 603 C CA . MET A 1 79 ? -20.402 2.904 4.146 1.00 97.19 79 MET A CA 1
ATOM 604 C C . MET A 1 79 ? -21.191 2.706 2.839 1.00 97.19 79 MET A C 1
ATOM 606 O O . MET A 1 79 ? -20.802 3.267 1.816 1.00 97.19 79 MET A O 1
ATOM 610 N N . GLY A 1 80 ? -22.290 1.943 2.857 1.00 97.00 80 GLY A N 1
ATOM 611 C CA . GLY A 1 80 ? -23.169 1.719 1.710 1.00 97.00 80 GLY A CA 1
ATOM 612 C C . GLY A 1 80 ? -22.833 0.478 0.880 1.00 97.00 80 GLY A C 1
ATOM 613 O O . GLY A 1 80 ? -23.295 0.373 -0.259 1.00 97.00 80 GLY A O 1
ATOM 614 N N . TYR A 1 81 ? -22.039 -0.459 1.409 1.00 98.12 81 TYR A N 1
ATOM 615 C CA . TYR A 1 81 ? -21.814 -1.746 0.749 1.00 98.12 81 TYR A CA 1
ATOM 616 C C . TYR A 1 81 ? -23.014 -2.666 0.968 1.00 98.12 81 TYR A C 1
ATOM 618 O O . TYR A 1 81 ? -23.296 -3.093 2.079 1.00 98.12 81 TYR A O 1
ATOM 626 N N . SER A 1 82 ? -23.709 -2.991 -0.117 1.00 95.62 82 SER A N 1
ATOM 627 C CA . SER A 1 82 ? -24.994 -3.707 -0.077 1.00 95.62 82 SER A CA 1
ATOM 628 C C . SER A 1 82 ? -24.874 -5.230 0.026 1.00 95.62 82 SER A C 1
ATOM 630 O O . SER A 1 82 ? -25.845 -5.901 0.365 1.00 95.62 82 SER A O 1
ATOM 632 N N . THR A 1 83 ? -23.705 -5.791 -0.299 1.00 96.44 83 THR A N 1
ATOM 633 C CA . THR A 1 83 ? -23.474 -7.242 -0.326 1.00 96.44 83 THR A CA 1
ATOM 634 C C . THR A 1 83 ? -22.181 -7.571 0.411 1.00 96.44 83 THR A C 1
ATOM 636 O O . THR A 1 83 ? -21.117 -7.664 -0.202 1.00 96.44 83 THR A O 1
ATOM 639 N N . VAL A 1 84 ? -22.271 -7.735 1.734 1.00 98.38 84 VAL A N 1
ATOM 640 C CA . VAL A 1 84 ? -21.123 -8.031 2.604 1.00 98.38 84 VAL A CA 1
ATOM 641 C C . VAL A 1 84 ? -21.326 -9.362 3.326 1.00 98.38 84 VAL A C 1
ATOM 643 O O . VAL A 1 84 ? -22.283 -9.542 4.077 1.00 98.38 84 VAL A O 1
ATOM 646 N N . ASP A 1 85 ? -20.400 -10.294 3.125 1.00 98.50 85 ASP A N 1
ATOM 647 C CA . ASP A 1 85 ? -20.353 -11.587 3.802 1.00 98.50 85 ASP A CA 1
ATOM 648 C C . ASP A 1 85 ? -19.163 -11.654 4.764 1.00 98.50 85 ASP A C 1
ATOM 650 O O . ASP A 1 85 ? -18.038 -11.332 4.401 1.00 98.50 85 ASP A O 1
ATOM 654 N N . VAL A 1 86 ? -19.389 -12.141 5.985 1.00 98.81 86 VAL A N 1
ATOM 655 C CA . VAL A 1 86 ? -18.312 -12.542 6.907 1.00 98.81 86 VAL A CA 1
ATOM 656 C C . VAL A 1 86 ? -17.976 -14.012 6.677 1.00 98.81 86 VAL A C 1
ATOM 658 O O . VAL A 1 86 ? -18.896 -14.839 6.631 1.00 98.81 86 VAL A O 1
ATOM 661 N N . LEU A 1 87 ? -16.687 -14.336 6.550 1.00 98.81 87 LEU A N 1
ATOM 662 C CA . LEU A 1 87 ? -16.210 -15.717 6.489 1.00 98.81 87 LEU A CA 1
ATOM 663 C C . LEU A 1 87 ? -16.442 -16.420 7.832 1.00 98.81 87 LEU A C 1
ATOM 665 O O . LEU A 1 87 ? -15.884 -16.039 8.860 1.00 98.81 87 LEU A O 1
ATOM 669 N N . GLU A 1 88 ? -17.265 -17.462 7.819 1.00 98.62 88 GLU A N 1
ATOM 670 C CA . GLU A 1 88 ? -17.627 -18.205 9.022 1.00 98.62 88 GLU A CA 1
ATOM 671 C C . GLU A 1 88 ? -16.402 -18.914 9.618 1.00 98.62 88 GLU A C 1
ATOM 673 O O . GLU A 1 88 ? -15.786 -19.753 8.964 1.00 98.62 88 GLU A O 1
ATOM 678 N N . GLY A 1 89 ? -16.061 -18.597 10.871 1.00 98.06 89 GLY A N 1
ATOM 679 C CA . GLY A 1 89 ? -14.895 -19.156 11.566 1.00 98.06 89 GLY A CA 1
ATOM 680 C C . GLY A 1 89 ? -13.540 -18.619 11.086 1.00 98.06 89 GLY A C 1
ATOM 681 O O . GLY A 1 89 ? -12.513 -19.156 11.503 1.00 98.06 89 GLY A O 1
ATOM 682 N N . GLY A 1 90 ? -13.541 -17.589 10.229 1.00 98.50 90 GLY A N 1
ATOM 683 C CA . GLY A 1 90 ? -12.350 -16.883 9.758 1.00 98.50 90 GLY A CA 1
ATOM 684 C C . GLY A 1 90 ? -11.293 -17.778 9.101 1.00 98.50 90 GLY A C 1
ATOM 685 O O . GLY A 1 90 ? -11.569 -18.881 8.614 1.00 98.50 90 GLY A O 1
ATOM 686 N N . LEU A 1 91 ? -10.052 -17.290 9.088 1.00 98.56 91 LEU A N 1
ATOM 687 C CA . LEU A 1 91 ? -8.901 -18.015 8.559 1.00 98.56 91 LEU A CA 1
ATOM 688 C C . LEU A 1 91 ? -8.633 -19.316 9.331 1.00 98.56 91 LEU A C 1
ATOM 690 O O . LEU A 1 91 ? -8.188 -20.295 8.733 1.00 98.56 91 LEU A O 1
ATOM 694 N N . ASN A 1 92 ? -8.929 -19.361 10.635 1.00 98.38 92 ASN A N 1
ATOM 695 C CA . ASN A 1 92 ? -8.712 -20.554 11.455 1.00 98.38 92 ASN A CA 1
ATOM 696 C C . ASN A 1 92 ? -9.510 -21.749 10.922 1.00 98.38 92 ASN A C 1
ATOM 698 O O . ASN A 1 92 ? -8.964 -22.848 10.775 1.00 98.38 92 ASN A O 1
ATOM 702 N N . ARG A 1 93 ? -10.790 -21.538 10.587 1.00 98.38 93 ARG A N 1
ATOM 703 C CA . ARG A 1 93 ? -11.612 -22.581 9.969 1.00 98.38 93 ARG A CA 1
ATOM 704 C C . ARG A 1 93 ? -11.192 -22.852 8.529 1.00 98.38 93 ARG A C 1
ATOM 706 O O . ARG A 1 93 ? -11.067 -24.014 8.172 1.00 98.38 93 ARG A O 1
ATOM 713 N N . TRP A 1 94 ? -10.916 -21.816 7.732 1.00 98.69 94 TRP A N 1
ATOM 714 C CA . TRP A 1 94 ? -10.419 -21.977 6.358 1.00 98.69 94 TRP A CA 1
ATOM 715 C C . TRP A 1 94 ? -9.214 -22.927 6.281 1.00 98.69 94 TRP A C 1
ATOM 717 O O . TRP A 1 94 ? -9.216 -23.879 5.503 1.00 98.69 94 TRP A O 1
ATOM 727 N N . ALA A 1 95 ? -8.215 -22.709 7.139 1.00 98.19 95 ALA A N 1
ATOM 728 C CA . ALA A 1 95 ? -7.023 -23.545 7.205 1.00 98.19 95 ALA A CA 1
ATOM 729 C C . ALA A 1 95 ? -7.320 -24.951 7.758 1.00 98.19 95 ALA A C 1
ATOM 731 O O . ALA A 1 95 ? -6.799 -25.936 7.238 1.00 98.19 95 ALA A O 1
ATOM 732 N N . SER A 1 96 ? -8.172 -25.066 8.785 1.00 98.06 96 SER A N 1
ATOM 733 C CA . SER A 1 96 ? -8.547 -26.364 9.375 1.00 98.06 96 SER A CA 1
ATOM 734 C C . SER A 1 96 ? -9.361 -27.243 8.417 1.00 98.06 96 SER A C 1
ATOM 736 O O . SER A 1 96 ? -9.246 -28.466 8.469 1.00 98.06 96 SER A O 1
ATOM 738 N N . ASP A 1 97 ? -10.132 -26.624 7.520 1.00 98.44 97 ASP A N 1
ATOM 739 C CA . ASP A 1 97 ? -10.873 -27.292 6.444 1.00 98.44 97 ASP A CA 1
ATOM 740 C C . ASP A 1 97 ? -9.951 -27.699 5.267 1.00 98.44 97 ASP A C 1
ATOM 742 O O . ASP A 1 97 ? -10.393 -28.367 4.333 1.00 98.44 97 ASP A O 1
ATOM 746 N N . GLY A 1 98 ? -8.658 -27.350 5.317 1.00 98.19 98 GLY A N 1
ATOM 747 C CA . GLY A 1 98 ? -7.639 -27.778 4.354 1.00 98.19 98 GLY A CA 1
ATOM 748 C C . GLY A 1 98 ? -7.506 -26.898 3.109 1.00 98.19 98 GLY A C 1
ATOM 749 O O . GLY A 1 98 ? -6.854 -27.307 2.147 1.00 98.19 98 GLY A O 1
ATOM 750 N N . PHE A 1 99 ? -8.100 -25.702 3.104 1.00 98.50 99 PHE A N 1
ATOM 751 C CA . PHE A 1 99 ? -8.002 -24.771 1.980 1.00 98.50 99 PHE A CA 1
ATOM 752 C C . PHE A 1 99 ? -6.651 -24.027 1.956 1.00 98.50 99 PHE A C 1
ATOM 754 O O . PHE A 1 99 ? -6.027 -23.826 3.002 1.00 98.50 99 PHE A O 1
ATOM 761 N N . PRO A 1 100 ? -6.166 -23.608 0.770 1.00 97.50 100 PRO A N 1
ATOM 762 C CA . PRO A 1 100 ? -4.824 -23.048 0.620 1.00 97.50 100 PRO A CA 1
ATOM 763 C C . PRO A 1 100 ? -4.658 -21.694 1.321 1.00 97.50 100 PRO A C 1
ATOM 765 O O . PRO A 1 100 ? -5.575 -20.875 1.340 1.00 97.50 100 PRO A O 1
ATOM 768 N N . THR A 1 101 ? -3.451 -21.435 1.827 1.00 97.88 101 THR A N 1
ATOM 769 C CA . THR A 1 101 ? -3.032 -20.147 2.400 1.00 97.88 101 THR A CA 1
ATOM 770 C C . THR A 1 101 ? -1.722 -19.673 1.781 1.00 97.88 101 THR A C 1
ATOM 772 O O . THR A 1 101 ? -0.879 -20.490 1.408 1.00 97.88 101 THR A O 1
ATOM 775 N N . GLU A 1 102 ? -1.510 -18.363 1.750 1.00 96.69 102 GLU A N 1
ATOM 776 C CA . GLU A 1 102 ? -0.277 -17.721 1.298 1.00 96.69 102 GLU A CA 1
ATOM 777 C C . GLU A 1 102 ? 0.464 -17.046 2.459 1.00 96.69 102 GLU A C 1
ATOM 779 O O . GLU A 1 102 ? -0.144 -16.510 3.382 1.00 96.69 102 GLU A O 1
ATOM 784 N N . TRP A 1 103 ? 1.797 -17.068 2.398 1.00 96.69 103 TRP A N 1
ATOM 785 C CA . TRP A 1 103 ? 2.679 -16.276 3.260 1.00 96.69 103 TRP A CA 1
ATOM 786 C C . TRP A 1 103 ? 3.183 -15.063 2.483 1.00 96.69 103 TRP A C 1
ATOM 788 O O . TRP A 1 103 ? 3.429 -15.163 1.283 1.00 96.69 103 TRP A O 1
ATOM 798 N N . GLY A 1 104 ? 3.400 -13.945 3.169 1.00 95.00 104 GLY A N 1
ATOM 799 C CA . GLY A 1 104 ? 3.962 -12.728 2.594 1.00 95.00 104 GLY A CA 1
ATOM 800 C C . GLY A 1 104 ? 2.937 -11.625 2.318 1.00 95.00 104 GLY A C 1
ATOM 801 O O . GLY A 1 104 ? 1.749 -11.741 2.588 1.00 95.00 104 GLY A O 1
ATOM 802 N N . MET A 1 105 ? 3.427 -10.522 1.756 1.00 94.81 105 MET A N 1
ATOM 803 C CA . MET A 1 105 ? 2.632 -9.363 1.325 1.00 94.81 105 MET A CA 1
ATOM 804 C C . MET A 1 105 ? 2.690 -9.215 -0.194 1.00 94.81 105 MET A C 1
ATOM 806 O O . MET A 1 105 ? 3.755 -9.452 -0.773 1.00 94.81 105 MET A O 1
ATOM 810 N N . ASN A 1 106 ? 1.606 -8.730 -0.807 1.00 95.75 106 ASN A N 1
ATOM 811 C CA . ASN A 1 106 ? 1.515 -8.429 -2.245 1.00 95.75 106 ASN A CA 1
ATOM 812 C C . ASN A 1 106 ? 1.922 -9.626 -3.124 1.00 95.75 106 ASN A C 1
ATOM 814 O O . ASN A 1 106 ? 2.723 -9.490 -4.056 1.00 95.75 106 ASN A O 1
ATOM 818 N N . VAL A 1 107 ? 1.429 -10.816 -2.766 1.00 96.94 107 VAL A N 1
ATOM 819 C CA . VAL A 1 107 ? 1.863 -12.095 -3.343 1.00 96.94 107 VAL A CA 1
ATOM 820 C C . VAL A 1 107 ? 1.596 -12.140 -4.844 1.00 96.94 107 VAL A C 1
ATOM 822 O O . VAL A 1 107 ? 2.496 -12.528 -5.581 1.00 96.94 107 VAL A O 1
ATOM 825 N N . LEU A 1 108 ? 0.460 -11.615 -5.322 1.00 95.88 108 LEU A N 1
ATOM 826 C CA . LEU A 1 108 ? 0.153 -11.511 -6.755 1.00 95.88 108 LEU A CA 1
ATOM 827 C C . LEU A 1 108 ? 1.274 -10.817 -7.539 1.00 95.88 108 LEU A C 1
ATOM 829 O O . LEU A 1 108 ? 1.708 -11.289 -8.588 1.00 95.88 108 LEU A O 1
ATOM 833 N N . SER A 1 109 ? 1.752 -9.686 -7.020 1.00 97.75 109 SER A N 1
ATOM 834 C CA . SER A 1 109 ? 2.761 -8.863 -7.693 1.00 97.75 109 SER A CA 1
ATOM 835 C C . SER A 1 109 ? 4.148 -9.511 -7.660 1.00 97.75 109 SER A C 1
ATOM 837 O O . SER A 1 109 ? 4.909 -9.399 -8.621 1.00 97.75 109 SER A O 1
ATOM 839 N N . LYS A 1 110 ? 4.486 -10.198 -6.564 1.00 97.75 110 LYS A N 1
ATOM 840 C CA . LYS A 1 110 ? 5.790 -10.855 -6.388 1.00 97.75 110 LYS 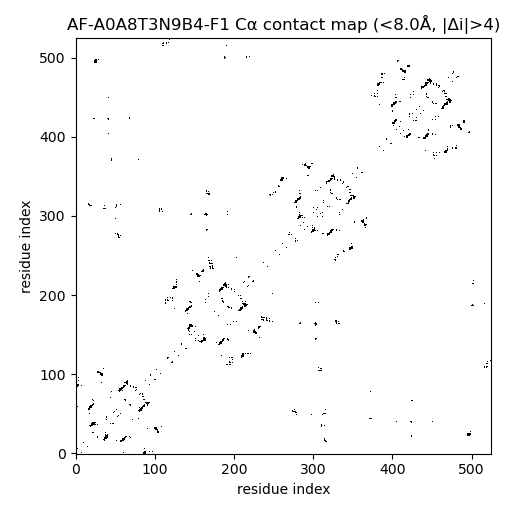A CA 1
ATOM 841 C C . LYS A 1 110 ? 5.875 -12.168 -7.149 1.00 97.75 110 LYS A C 1
ATOM 843 O O . LYS A 1 110 ? 6.849 -12.391 -7.856 1.00 97.75 110 LYS A O 1
ATOM 848 N N . ASP A 1 111 ? 4.817 -12.970 -7.097 1.00 97.69 111 ASP A N 1
ATOM 849 C CA . ASP A 1 111 ? 4.664 -14.166 -7.921 1.00 97.69 111 ASP A CA 1
ATOM 850 C C . ASP A 1 111 ? 4.770 -13.827 -9.411 1.00 97.69 111 ASP A C 1
ATOM 852 O O . ASP A 1 111 ? 5.474 -14.499 -10.166 1.00 97.69 111 ASP A O 1
ATOM 856 N N . PHE A 1 112 ? 4.143 -12.720 -9.827 1.00 97.94 112 PHE A N 1
ATOM 857 C CA . PHE A 1 112 ? 4.294 -12.199 -11.179 1.00 97.94 112 PHE A CA 1
ATOM 858 C C . PHE A 1 112 ? 5.742 -11.813 -11.510 1.00 97.94 112 PHE A C 1
ATOM 860 O O . PHE A 1 112 ? 6.223 -12.147 -12.593 1.00 97.94 112 PHE A O 1
ATOM 867 N N . GLY A 1 113 ? 6.438 -11.130 -10.597 1.00 97.94 113 GLY A N 1
ATOM 868 C CA . GLY A 1 113 ? 7.851 -10.788 -10.755 1.00 97.94 113 GLY A CA 1
ATOM 869 C C . GLY A 1 113 ? 8.725 -12.019 -10.990 1.00 97.94 113 GLY A C 1
ATOM 870 O O . GLY A 1 113 ? 9.472 -12.061 -11.963 1.00 97.94 113 GLY A O 1
ATOM 871 N N . GLU A 1 114 ? 8.577 -13.054 -10.168 1.00 98.00 114 GLU A N 1
ATOM 872 C CA . GLU A 1 114 ? 9.349 -14.298 -10.305 1.00 98.00 114 GLU A CA 1
ATOM 873 C C . GLU A 1 114 ? 8.987 -15.051 -11.592 1.00 98.00 114 GLU A C 1
ATOM 875 O O . GLU A 1 114 ? 9.861 -15.554 -12.292 1.00 98.00 114 GLU A O 1
ATOM 880 N N . ARG A 1 115 ? 7.715 -15.033 -12.006 1.00 97.94 115 ARG A N 1
ATOM 881 C CA . ARG A 1 115 ? 7.308 -15.556 -13.318 1.00 97.94 115 ARG A CA 1
ATOM 882 C C . ARG A 1 115 ? 8.012 -14.854 -14.479 1.00 97.94 115 ARG A C 1
ATOM 884 O O . ARG A 1 115 ? 8.359 -15.501 -15.466 1.00 97.94 115 ARG A O 1
ATOM 891 N N . VAL A 1 116 ? 8.162 -13.530 -14.400 1.00 97.62 116 VAL A N 1
ATOM 892 C CA . VAL A 1 116 ? 8.863 -12.726 -15.414 1.00 97.62 116 VAL A CA 1
ATOM 893 C C . VAL A 1 116 ? 10.348 -13.070 -15.441 1.00 97.62 116 VAL A C 1
ATOM 895 O O . VAL A 1 116 ? 10.904 -13.203 -16.530 1.00 97.62 116 VAL A O 1
ATOM 898 N N . GLU A 1 117 ? 10.971 -13.235 -14.274 1.00 97.00 117 GLU A N 1
ATOM 899 C CA . GLU A 1 117 ? 12.374 -13.639 -14.154 1.00 97.00 117 GLU A CA 1
ATOM 900 C C . GLU A 1 117 ? 12.627 -14.975 -14.849 1.00 97.00 117 GLU A C 1
ATOM 902 O O . GLU A 1 117 ? 13.439 -15.021 -15.776 1.00 97.00 117 GLU A O 1
ATOM 907 N N . VAL A 1 118 ? 11.845 -16.001 -14.501 1.00 96.44 118 VAL A N 1
ATOM 908 C CA . VAL A 1 118 ? 12.040 -17.365 -15.003 1.00 96.44 118 VAL A CA 1
ATOM 909 C C . VAL A 1 118 ? 11.768 -17.449 -16.505 1.00 96.44 118 VAL A C 1
ATOM 911 O O . VAL A 1 118 ? 12.594 -17.959 -17.259 1.00 96.44 118 VAL A O 1
ATOM 914 N N . ARG A 1 119 ? 10.639 -16.904 -16.981 1.00 95.94 119 ARG A N 1
ATOM 915 C CA . ARG A 1 119 ? 10.229 -17.028 -18.395 1.00 95.94 119 ARG A CA 1
ATOM 916 C C . ARG A 1 119 ? 11.062 -16.200 -19.364 1.00 95.94 119 ARG A C 1
ATOM 918 O O . ARG A 1 119 ? 11.107 -16.516 -20.551 1.00 95.94 119 ARG A O 1
ATOM 925 N N . HIS A 1 120 ? 11.637 -15.094 -18.900 1.00 95.12 120 HIS A N 1
ATOM 926 C CA . HIS A 1 120 ? 12.405 -14.187 -19.753 1.00 95.12 120 HIS A CA 1
ATOM 927 C C . HIS A 1 120 ? 13.901 -14.197 -19.450 1.00 95.12 120 HIS A C 1
ATOM 929 O O . HIS A 1 120 ? 14.631 -13.443 -20.093 1.00 95.12 120 HIS A O 1
ATOM 935 N N . HIS A 1 121 ? 14.341 -15.040 -18.511 1.00 94.44 121 HIS A N 1
ATOM 936 C CA . HIS A 1 121 ? 15.728 -15.165 -18.073 1.00 94.44 121 HIS A CA 1
ATOM 937 C C . HIS A 1 121 ? 16.360 -13.796 -17.811 1.00 94.44 121 HIS A C 1
ATOM 939 O O . HIS A 1 121 ? 17.379 -13.442 -18.409 1.00 94.44 121 HIS A O 1
ATOM 945 N N . VAL A 1 122 ? 15.700 -12.987 -16.973 1.00 95.62 122 VAL A N 1
ATOM 946 C CA . VAL A 1 122 ? 16.145 -11.617 -16.682 1.00 95.62 122 VAL A CA 1
ATOM 947 C C . VAL A 1 122 ? 17.554 -11.674 -16.065 1.00 95.62 122 VAL A C 1
ATOM 949 O O . VAL A 1 122 ? 17.705 -12.222 -14.977 1.00 95.62 122 VAL A O 1
ATOM 952 N N . PRO A 1 123 ? 18.595 -11.126 -16.725 1.00 95.31 123 PRO A N 1
ATOM 953 C CA . PRO A 1 123 ? 19.971 -11.224 -16.264 1.00 95.31 123 PRO A CA 1
ATOM 954 C C . PRO A 1 123 ? 20.156 -10.577 -14.900 1.00 95.31 123 PRO A C 1
ATOM 956 O O . PRO A 1 123 ? 19.604 -9.507 -14.627 1.00 95.31 123 PRO A O 1
ATOM 959 N N . THR A 1 124 ? 20.995 -11.188 -14.071 1.00 97.06 124 THR A N 1
ATOM 960 C CA . THR A 1 124 ? 21.292 -10.692 -12.728 1.00 97.06 124 THR A CA 1
ATOM 961 C C . THR A 1 124 ? 22.782 -10.487 -12.505 1.00 97.06 124 THR A C 1
ATOM 963 O O . THR A 1 124 ? 23.593 -11.218 -13.068 1.00 97.06 124 THR A O 1
ATOM 966 N N . ILE A 1 125 ? 23.132 -9.550 -11.624 1.00 98.44 125 ILE A N 1
ATOM 967 C CA . ILE A 1 125 ? 24.484 -9.388 -11.073 1.00 98.44 125 ILE A CA 1
ATOM 968 C C . ILE A 1 125 ? 24.461 -9.617 -9.559 1.00 98.44 125 ILE A C 1
ATOM 970 O O . ILE A 1 125 ? 23.523 -9.196 -8.878 1.00 98.44 125 ILE A O 1
ATOM 974 N N . GLU A 1 126 ? 25.481 -10.289 -9.028 1.00 98.50 126 GLU A N 1
ATOM 975 C CA . GLU A 1 126 ? 25.636 -10.515 -7.588 1.00 98.50 126 GLU A CA 1
ATOM 976 C C . GLU A 1 126 ? 26.156 -9.253 -6.879 1.00 98.50 126 GLU A C 1
ATOM 978 O O . GLU A 1 126 ? 26.938 -8.481 -7.437 1.00 98.50 126 GLU A O 1
ATOM 983 N N . ALA A 1 127 ? 25.773 -9.052 -5.614 1.00 98.56 127 ALA A N 1
ATOM 984 C CA . ALA A 1 127 ? 26.136 -7.847 -4.858 1.00 98.56 127 ALA A CA 1
ATOM 985 C C . ALA A 1 127 ? 27.655 -7.624 -4.750 1.00 98.56 127 ALA A C 1
ATOM 987 O O . ALA A 1 127 ? 28.130 -6.507 -4.952 1.00 98.56 127 ALA A O 1
ATOM 988 N N . ARG A 1 128 ? 28.427 -8.687 -4.485 1.00 98.56 128 ARG A N 1
ATOM 989 C CA . ARG A 1 128 ? 29.896 -8.604 -4.399 1.00 98.56 128 ARG A CA 1
ATOM 990 C C . ARG A 1 128 ? 30.538 -8.259 -5.736 1.00 98.56 128 ARG A C 1
ATOM 992 O O . ARG A 1 128 ? 31.440 -7.433 -5.771 1.00 98.56 128 ARG A O 1
ATOM 999 N N . GLU A 1 129 ? 30.032 -8.830 -6.824 1.00 98.50 129 GLU A N 1
ATOM 1000 C CA . GLU A 1 129 ? 30.537 -8.526 -8.161 1.00 98.50 129 GLU A CA 1
ATOM 1001 C C . GLU A 1 129 ? 30.281 -7.058 -8.517 1.00 98.50 129 GLU A C 1
ATOM 1003 O O . GLU A 1 129 ? 31.192 -6.365 -8.961 1.00 98.50 129 GLU A O 1
ATOM 1008 N N . LEU A 1 130 ? 29.066 -6.550 -8.276 1.00 98.56 130 LEU A N 1
ATOM 1009 C CA . LEU A 1 130 ? 28.771 -5.135 -8.499 1.00 98.56 130 LEU A CA 1
ATOM 1010 C C . LEU A 1 130 ? 29.669 -4.235 -7.641 1.00 98.56 130 LEU A C 1
ATOM 1012 O O . LEU A 1 130 ? 30.212 -3.257 -8.147 1.00 98.56 130 LEU A O 1
ATOM 1016 N N . HIS A 1 131 ? 29.865 -4.574 -6.367 1.00 98.56 131 HIS A N 1
ATOM 1017 C CA . HIS A 1 131 ? 30.757 -3.829 -5.482 1.00 98.56 131 HIS A CA 1
ATOM 1018 C C . HIS A 1 131 ? 32.199 -3.772 -6.011 1.00 98.56 131 HIS A C 1
ATOM 1020 O O . HIS A 1 131 ? 32.800 -2.700 -6.035 1.00 98.56 131 HIS A O 1
ATOM 1026 N N . GLU A 1 132 ? 32.735 -4.890 -6.502 1.00 98.31 132 GLU A N 1
ATOM 1027 C CA . GLU A 1 132 ? 34.063 -4.946 -7.121 1.00 98.31 132 GLU A CA 1
ATOM 1028 C C . GLU A 1 132 ? 34.147 -4.087 -8.390 1.00 98.31 132 GLU A C 1
ATOM 1030 O O . GLU A 1 132 ? 35.129 -3.370 -8.574 1.00 98.31 132 GLU A O 1
ATOM 1035 N N . ARG A 1 133 ? 33.113 -4.102 -9.244 1.00 97.94 133 ARG A N 1
ATOM 1036 C CA . ARG A 1 133 ? 33.043 -3.234 -10.435 1.00 97.94 133 ARG A CA 1
ATOM 1037 C C . ARG A 1 133 ? 33.081 -1.753 -10.057 1.00 97.94 133 ARG A C 1
ATOM 1039 O O . ARG A 1 133 ? 33.856 -0.996 -10.637 1.00 97.94 133 ARG A O 1
ATOM 1046 N N . LEU A 1 134 ? 32.309 -1.353 -9.045 1.00 97.25 134 LEU A N 1
ATOM 1047 C CA . LEU A 1 134 ? 32.320 0.021 -8.534 1.00 97.25 134 LEU A CA 1
ATOM 1048 C C . LEU A 1 134 ? 33.695 0.400 -7.965 1.00 97.25 134 LEU A C 1
ATOM 1050 O O . LEU A 1 134 ? 34.191 1.488 -8.243 1.00 97.25 134 LEU A O 1
ATOM 1054 N N . ALA A 1 135 ? 34.341 -0.504 -7.222 1.00 97.19 135 ALA A N 1
ATOM 1055 C CA . ALA A 1 135 ? 35.668 -0.273 -6.653 1.00 97.19 135 ALA A CA 1
ATOM 1056 C C . ALA A 1 135 ? 36.770 -0.143 -7.722 1.00 97.19 135 ALA A C 1
ATOM 1058 O O . ALA A 1 135 ? 37.727 0.605 -7.529 1.00 97.19 135 ALA A O 1
ATOM 1059 N N . ARG A 1 136 ? 36.633 -0.836 -8.860 1.00 97.69 136 ARG A N 1
ATOM 1060 C CA . ARG A 1 136 ? 37.521 -0.677 -10.025 1.00 97.69 136 ARG A CA 1
ATOM 1061 C C . ARG A 1 136 ? 37.276 0.607 -10.819 1.00 97.69 136 ARG A C 1
ATOM 1063 O O . ARG A 1 136 ? 38.116 0.961 -11.643 1.00 97.69 136 ARG A O 1
ATOM 1070 N N . GLY A 1 137 ? 36.158 1.293 -10.582 1.00 96.06 137 GLY A N 1
ATOM 1071 C CA . GLY A 1 137 ? 35.744 2.456 -11.364 1.00 96.06 137 GLY A CA 1
ATOM 1072 C C . GLY A 1 137 ? 35.138 2.097 -12.723 1.00 96.06 137 GLY A C 1
ATOM 1073 O O . GLY A 1 137 ? 35.206 2.914 -13.640 1.00 96.06 137 GLY A O 1
ATOM 1074 N N . ASP A 1 138 ? 34.568 0.894 -12.867 1.00 96.56 138 ASP A N 1
ATOM 1075 C CA . ASP A 1 138 ? 33.826 0.508 -14.068 1.00 96.56 138 ASP A CA 1
ATOM 1076 C C . ASP A 1 138 ? 32.657 1.487 -14.315 1.00 96.56 138 ASP A C 1
ATOM 1078 O O . ASP A 1 138 ? 32.030 1.988 -13.376 1.00 96.56 138 ASP A O 1
ATOM 1082 N N . ASP A 1 139 ? 32.326 1.733 -15.586 1.00 95.00 139 ASP A N 1
ATOM 1083 C CA . ASP A 1 139 ? 31.204 2.601 -15.948 1.00 95.00 139 ASP A CA 1
ATOM 1084 C C . ASP A 1 139 ? 29.857 1.889 -15.726 1.00 95.00 139 ASP A C 1
ATOM 1086 O O . ASP A 1 139 ? 29.427 1.058 -16.532 1.00 95.00 139 ASP A O 1
ATOM 1090 N N . VAL A 1 140 ? 29.206 2.192 -14.600 1.00 96.44 140 VAL A N 1
ATOM 1091 C CA . VAL A 1 140 ? 27.933 1.589 -14.190 1.00 96.44 140 VAL A CA 1
ATOM 1092 C C . VAL A 1 140 ? 26.946 2.664 -13.742 1.00 96.44 140 VAL A C 1
ATOM 1094 O O . VAL A 1 140 ? 27.263 3.513 -12.909 1.00 96.44 140 VAL A O 1
ATOM 1097 N N . VAL A 1 141 ? 25.710 2.573 -14.231 1.00 96.94 141 VAL A N 1
ATOM 1098 C CA . VAL A 1 141 ? 24.564 3.358 -13.760 1.00 96.94 141 VAL A CA 1
ATOM 1099 C C . VAL A 1 141 ? 23.636 2.447 -12.959 1.00 96.94 141 VAL A C 1
ATOM 1101 O O . VAL A 1 141 ? 23.121 1.461 -13.484 1.00 96.94 141 VAL A O 1
ATOM 1104 N N . ILE A 1 142 ? 23.396 2.780 -11.686 1.00 98.38 142 ILE A N 1
ATOM 1105 C CA . ILE A 1 142 ? 22.504 2.015 -10.801 1.00 98.38 142 ILE A CA 1
ATOM 1106 C C . ILE A 1 142 ? 21.178 2.765 -10.631 1.00 98.38 142 ILE A C 1
ATOM 1108 O O . ILE A 1 142 ? 21.161 3.901 -10.155 1.00 98.38 142 ILE A O 1
ATOM 1112 N N . LEU A 1 143 ? 20.071 2.127 -11.010 1.00 98.62 143 LEU A N 1
ATOM 1113 C CA . LEU A 1 143 ? 18.718 2.681 -10.996 1.00 98.62 143 LEU A CA 1
ATOM 1114 C C . LEU A 1 143 ? 17.876 2.012 -9.906 1.00 98.62 143 LEU A C 1
ATOM 1116 O O . LEU A 1 143 ? 17.507 0.840 -10.025 1.00 98.62 143 LEU A O 1
ATOM 1120 N N . ASP A 1 144 ? 17.530 2.766 -8.864 1.00 98.75 144 ASP A N 1
ATOM 1121 C CA . ASP A 1 144 ? 16.681 2.278 -7.780 1.00 98.75 144 ASP A CA 1
ATOM 1122 C C . ASP A 1 144 ? 15.203 2.504 -8.100 1.00 98.75 144 ASP A C 1
ATOM 1124 O O . ASP A 1 144 ? 14.729 3.636 -8.195 1.00 98.75 144 ASP A O 1
ATOM 1128 N N . THR A 1 145 ? 14.470 1.402 -8.246 1.00 98.44 145 THR A N 1
ATOM 1129 C CA . THR A 1 145 ? 13.075 1.383 -8.721 1.00 98.44 145 THR A CA 1
ATOM 1130 C C . THR A 1 145 ? 12.023 1.503 -7.624 1.00 98.44 145 THR A C 1
ATOM 1132 O O . THR A 1 145 ? 10.820 1.389 -7.892 1.00 98.44 145 THR A O 1
ATOM 1135 N N . ARG A 1 146 ? 12.459 1.717 -6.381 1.00 98.25 146 ARG A N 1
ATOM 1136 C CA . ARG A 1 146 ? 11.589 1.905 -5.215 1.00 98.25 146 ARG A CA 1
ATOM 1137 C C . ARG A 1 146 ? 11.017 3.322 -5.148 1.00 98.25 146 ARG A C 1
ATOM 1139 O O . ARG A 1 146 ? 11.223 4.123 -6.058 1.00 98.25 146 ARG A O 1
ATOM 1146 N N . THR A 1 147 ? 10.251 3.631 -4.096 1.00 97.25 147 THR A N 1
ATOM 1147 C CA . THR A 1 147 ? 9.855 5.029 -3.873 1.00 97.25 147 THR A CA 1
ATOM 1148 C C . THR A 1 147 ? 11.073 5.901 -3.529 1.00 97.25 147 THR A C 1
ATOM 1150 O O . THR A 1 147 ? 12.075 5.384 -3.015 1.00 97.25 147 THR A O 1
ATOM 1153 N N . PRO A 1 148 ? 11.001 7.223 -3.767 1.00 96.94 148 PRO A N 1
ATOM 1154 C CA . PRO A 1 148 ? 12.026 8.163 -3.315 1.00 96.94 148 PRO A CA 1
ATOM 1155 C C . PRO A 1 148 ? 12.319 8.073 -1.809 1.00 96.94 148 PRO A C 1
ATOM 1157 O O . PRO A 1 148 ? 13.466 8.236 -1.398 1.00 96.94 148 PRO A O 1
ATOM 1160 N N . GLU A 1 149 ? 11.314 7.773 -0.983 1.00 95.75 149 GLU A N 1
ATOM 1161 C CA . GLU A 1 149 ? 11.440 7.632 0.474 1.00 95.75 149 GLU A CA 1
ATOM 1162 C C . GLU A 1 149 ? 12.218 6.365 0.845 1.00 95.75 149 GLU A C 1
ATOM 1164 O O . GLU A 1 149 ? 13.136 6.432 1.659 1.00 95.75 149 GLU A O 1
ATOM 1169 N N . GLU A 1 150 ? 11.903 5.224 0.218 1.00 97.00 150 GLU A N 1
ATOM 1170 C CA . GLU A 1 150 ? 12.651 3.972 0.404 1.00 97.00 150 GLU A CA 1
ATOM 1171 C C . GLU A 1 150 ? 14.121 4.123 -0.019 1.00 97.00 150 GLU A C 1
ATOM 1173 O O . GLU A 1 150 ? 15.010 3.571 0.633 1.00 97.00 150 GLU A O 1
ATOM 1178 N N . TYR A 1 151 ? 14.376 4.845 -1.114 1.00 98.06 151 TYR A N 1
ATOM 1179 C CA . TYR A 1 151 ? 15.724 5.136 -1.599 1.00 98.06 151 TYR A CA 1
ATOM 1180 C C . TYR A 1 151 ? 16.486 6.068 -0.645 1.00 98.06 151 TYR A C 1
ATOM 1182 O O . TYR A 1 151 ? 17.633 5.786 -0.305 1.00 98.06 151 TYR A O 1
ATOM 1190 N N . ARG A 1 152 ? 15.848 7.152 -0.178 1.00 97.06 152 ARG A N 1
ATOM 1191 C CA . ARG A 1 152 ? 16.460 8.121 0.743 1.00 97.06 152 ARG A CA 1
ATOM 1192 C C . ARG A 1 152 ? 16.778 7.496 2.099 1.00 97.06 152 ARG A C 1
ATOM 1194 O O . ARG A 1 152 ? 17.806 7.834 2.675 1.00 97.06 152 ARG A O 1
ATOM 1201 N N . ASP A 1 153 ? 15.924 6.603 2.607 1.00 95.50 153 ASP A N 1
ATOM 1202 C CA . ASP A 1 153 ? 16.199 5.866 3.848 1.00 95.50 153 ASP A CA 1
ATOM 1203 C C . ASP A 1 153 ? 17.518 5.093 3.734 1.00 95.50 153 ASP A C 1
ATOM 1205 O O . ASP A 1 153 ? 18.407 5.259 4.573 1.00 95.50 153 ASP A O 1
ATOM 1209 N N . ARG A 1 154 ? 17.664 4.296 2.665 1.00 96.25 154 ARG A N 1
ATOM 1210 C CA . ARG A 1 154 ? 18.934 3.666 2.283 1.00 96.25 154 ARG A CA 1
ATOM 1211 C C . ARG A 1 154 ? 18.939 3.122 0.863 1.00 96.25 154 ARG A C 1
ATOM 1213 O O . ARG A 1 154 ? 17.943 2.547 0.425 1.00 96.25 154 ARG A O 1
ATOM 1220 N N . CYS A 1 155 ? 20.077 3.188 0.181 1.00 98.19 155 CYS A N 1
ATOM 1221 C CA . CYS A 1 155 ? 20.257 2.743 -1.200 1.00 98.19 155 CYS A CA 1
ATOM 1222 C C . CYS A 1 155 ? 21.627 2.096 -1.447 1.00 98.19 155 CYS A C 1
ATOM 1224 O O . CYS A 1 155 ? 22.514 2.110 -0.594 1.00 98.19 155 CYS A O 1
ATOM 1226 N N . ILE A 1 156 ? 21.805 1.522 -2.640 1.00 98.62 156 ILE A N 1
ATOM 1227 C CA . ILE A 1 156 ? 23.126 1.076 -3.099 1.00 98.62 156 ILE A CA 1
ATOM 1228 C C . ILE A 1 156 ? 24.011 2.318 -3.311 1.00 98.62 156 ILE A C 1
ATOM 1230 O O . ILE A 1 156 ? 23.532 3.278 -3.929 1.00 98.62 156 ILE A O 1
ATOM 1234 N N . PRO A 1 157 ? 25.267 2.328 -2.822 1.00 98.19 157 PRO A N 1
ATOM 1235 C CA . PRO A 1 157 ? 26.166 3.465 -2.995 1.00 98.19 157 PRO A CA 1
ATOM 1236 C C . PRO A 1 157 ? 26.289 3.910 -4.455 1.00 98.19 157 PRO A C 1
ATOM 1238 O O . PRO A 1 157 ? 26.501 3.090 -5.348 1.00 98.19 157 PRO A O 1
ATOM 1241 N N . GLY A 1 158 ? 26.136 5.213 -4.696 1.00 96.19 158 GLY A N 1
ATOM 1242 C CA . GLY A 1 158 ? 26.234 5.802 -6.038 1.00 96.19 158 GLY A CA 1
ATOM 1243 C C . GLY A 1 158 ? 25.019 5.581 -6.950 1.00 96.19 158 GLY A C 1
ATOM 1244 O O . GLY A 1 158 ? 24.986 6.139 -8.045 1.00 96.19 158 GLY A O 1
ATOM 1245 N N . GLY A 1 159 ? 23.995 4.835 -6.516 1.00 97.50 159 GLY A N 1
ATOM 1246 C CA . GLY A 1 159 ? 22.752 4.699 -7.282 1.00 97.50 159 GLY A CA 1
ATOM 1247 C C . GLY A 1 159 ? 21.940 5.988 -7.346 1.00 97.50 159 GLY A C 1
ATOM 1248 O O . GLY A 1 159 ? 22.195 6.916 -6.585 1.00 97.50 159 GLY A O 1
ATOM 1249 N N . ARG A 1 160 ? 20.966 6.055 -8.257 1.00 97.69 160 ARG A N 1
ATOM 1250 C CA . ARG A 1 160 ? 20.004 7.162 -8.392 1.00 97.69 160 ARG A CA 1
ATOM 1251 C C . ARG A 1 160 ? 18.573 6.641 -8.292 1.00 97.69 160 ARG A C 1
ATOM 1253 O O . ARG A 1 160 ? 18.289 5.531 -8.740 1.00 97.69 160 ARG A O 1
ATOM 1260 N N . SER A 1 161 ? 17.667 7.440 -7.734 1.00 98.44 161 SER A N 1
ATOM 1261 C CA . SER A 1 161 ? 16.250 7.074 -7.667 1.00 98.44 161 SER A CA 1
ATOM 1262 C C . SER A 1 161 ? 15.596 7.228 -9.038 1.00 98.44 161 SER A C 1
ATOM 1264 O O . SER A 1 161 ? 15.637 8.305 -9.630 1.00 98.44 161 SER A O 1
ATOM 1266 N N . VAL A 1 162 ? 14.985 6.153 -9.534 1.00 98.25 162 VAL A N 1
ATOM 1267 C CA . VAL A 1 162 ? 14.112 6.154 -10.713 1.00 98.25 162 VAL A CA 1
ATOM 1268 C C . VAL A 1 162 ? 12.967 5.178 -10.442 1.00 98.25 162 VAL A C 1
ATOM 1270 O O . VAL A 1 162 ? 13.074 4.005 -10.809 1.00 98.25 162 VAL A O 1
ATOM 1273 N N . PRO A 1 163 ? 11.873 5.622 -9.786 1.00 98.38 163 PRO A N 1
ATOM 1274 C CA . PRO A 1 163 ? 10.741 4.756 -9.469 1.00 98.38 163 PRO A CA 1
ATOM 1275 C C . PRO A 1 163 ? 10.281 3.964 -10.694 1.00 98.38 163 PRO A C 1
ATOM 1277 O O .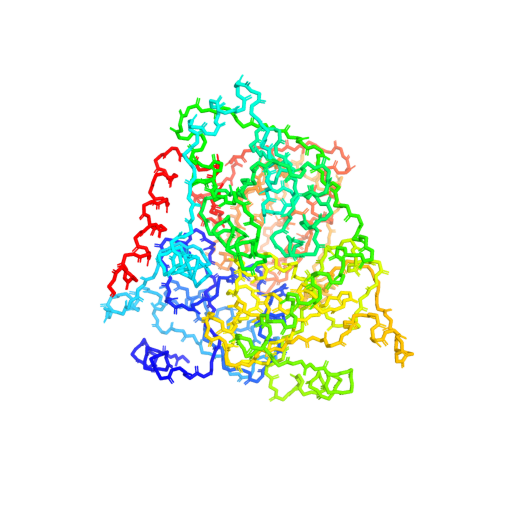 PRO A 1 163 ? 10.231 4.507 -11.794 1.00 98.38 163 PRO A O 1
ATOM 1280 N N . GLY A 1 164 ? 9.925 2.686 -10.528 1.00 97.69 164 GLY A N 1
ATOM 1281 C CA . GLY A 1 164 ? 9.772 1.762 -11.665 1.00 97.69 164 GLY A CA 1
ATOM 1282 C C . GLY A 1 164 ? 8.834 2.232 -12.792 1.00 97.69 164 GLY A C 1
ATOM 1283 O O . GLY A 1 164 ? 9.089 1.936 -13.956 1.00 97.69 164 GLY A O 1
ATOM 1284 N N . GLY A 1 165 ? 7.794 3.010 -12.468 1.00 97.00 165 GLY A N 1
ATOM 1285 C CA . GLY A 1 165 ? 6.877 3.595 -13.458 1.00 97.00 165 GLY A CA 1
ATOM 1286 C C . GLY A 1 165 ? 7.514 4.659 -14.362 1.00 97.00 165 GLY A C 1
ATOM 1287 O O . GLY A 1 165 ? 7.006 4.913 -15.446 1.00 97.00 165 GLY A O 1
ATOM 1288 N N . GLU A 1 166 ? 8.637 5.249 -13.955 1.00 98.44 166 GLU A N 1
ATOM 1289 C CA . GLU A 1 166 ? 9.352 6.295 -14.691 1.00 98.44 166 GLU A CA 1
ATOM 1290 C C . GLU A 1 166 ? 10.394 5.728 -15.664 1.00 98.44 166 GLU A C 1
ATOM 1292 O O . GLU A 1 166 ? 10.749 6.402 -16.627 1.00 98.44 166 GLU A O 1
ATOM 1297 N N . LEU A 1 167 ? 10.867 4.488 -15.467 1.00 97.81 167 LEU A N 1
ATOM 1298 C CA . LEU A 1 167 ? 11.981 3.912 -16.235 1.00 97.81 167 LEU A CA 1
ATOM 1299 C C . LEU A 1 167 ? 11.806 4.066 -17.750 1.00 97.81 167 LEU A C 1
ATOM 1301 O O . LEU A 1 167 ? 12.679 4.620 -18.412 1.00 97.81 167 LEU A O 1
ATOM 1305 N N . ALA A 1 168 ? 10.663 3.635 -18.292 1.00 97.75 168 ALA A N 1
ATOM 1306 C CA . ALA A 1 168 ? 10.421 3.666 -19.734 1.00 97.75 168 ALA A CA 1
ATOM 1307 C C . ALA A 1 168 ? 10.424 5.085 -20.322 1.00 97.75 168 ALA A C 1
ATOM 1309 O O . ALA A 1 168 ? 10.760 5.269 -21.488 1.00 97.75 168 ALA A O 1
ATOM 1310 N N . LEU A 1 169 ? 10.048 6.082 -19.519 1.00 98.00 169 LEU A N 1
ATOM 1311 C CA . LEU A 1 169 ? 9.984 7.475 -19.945 1.00 98.00 169 LEU A CA 1
ATOM 1312 C C . LEU A 1 169 ? 11.344 8.175 -19.853 1.00 98.00 169 LEU A C 1
ATOM 1314 O O . LEU A 1 169 ? 11.603 9.077 -20.640 1.00 98.00 169 LEU A O 1
ATOM 1318 N N . ARG A 1 170 ? 12.188 7.787 -18.889 1.00 97.38 170 ARG A N 1
ATOM 1319 C CA . ARG A 1 170 ? 13.415 8.524 -18.538 1.00 97.38 170 ARG A CA 1
ATOM 1320 C C . ARG A 1 170 ? 14.696 7.872 -19.052 1.00 97.38 170 ARG A C 1
ATOM 1322 O O . ARG A 1 170 ? 15.720 8.539 -19.154 1.00 97.38 170 ARG A O 1
ATOM 1329 N N . ILE A 1 171 ? 14.678 6.570 -19.341 1.00 96.06 171 ILE A N 1
ATOM 1330 C CA . ILE A 1 171 ? 15.918 5.815 -19.559 1.00 96.06 171 ILE A CA 1
ATOM 1331 C C . ILE A 1 171 ? 16.721 6.284 -20.776 1.00 96.06 171 ILE A C 1
ATOM 1333 O O . ILE A 1 171 ? 17.944 6.244 -20.736 1.00 96.06 171 ILE A O 1
ATOM 1337 N N . ALA A 1 172 ? 16.064 6.742 -21.846 1.00 94.62 172 ALA A N 1
ATOM 1338 C CA . ALA A 1 172 ? 16.767 7.211 -23.038 1.00 94.62 172 ALA A CA 1
ATOM 1339 C C . ALA A 1 172 ? 17.675 8.410 -22.720 1.00 94.62 172 ALA A C 1
ATOM 1341 O O . ALA A 1 172 ? 18.824 8.431 -23.154 1.00 94.62 172 ALA A O 1
ATOM 1342 N N . ASP A 1 173 ? 17.179 9.354 -21.919 1.00 95.69 173 ASP A N 1
ATOM 1343 C CA . ASP A 1 173 ? 17.919 10.548 -21.513 1.00 95.69 173 ASP A CA 1
ATOM 1344 C C . ASP A 1 173 ? 18.993 10.211 -20.468 1.00 95.69 173 ASP A C 1
ATOM 1346 O O . ASP A 1 173 ? 20.121 10.679 -20.574 1.00 95.69 173 ASP A O 1
ATOM 1350 N N . ILE A 1 174 ? 18.691 9.307 -19.525 1.00 94.62 174 ILE A N 1
ATOM 1351 C CA . ILE A 1 174 ? 19.679 8.810 -18.551 1.00 94.62 174 ILE A CA 1
ATOM 1352 C C . ILE A 1 174 ? 20.843 8.098 -19.258 1.00 94.62 174 ILE A C 1
ATOM 1354 O O . ILE A 1 174 ? 22.002 8.341 -18.934 1.00 94.62 174 ILE A O 1
ATOM 1358 N N . GLN A 1 175 ? 20.561 7.228 -20.233 1.00 91.69 175 GLN A N 1
ATOM 1359 C CA . GLN A 1 175 ? 21.607 6.529 -20.985 1.00 91.69 175 GLN A CA 1
ATOM 1360 C C . GLN A 1 175 ? 22.412 7.503 -21.854 1.00 91.69 175 GLN A C 1
ATOM 1362 O O . GLN A 1 175 ? 23.602 7.294 -22.047 1.00 91.69 175 GLN A O 1
ATOM 1367 N N . ALA A 1 176 ? 21.805 8.579 -22.362 1.00 91.94 176 ALA A N 1
ATOM 1368 C CA . ALA A 1 176 ? 22.523 9.582 -23.148 1.00 91.94 176 ALA A CA 1
ATOM 1369 C C . ALA A 1 176 ? 23.601 10.322 -22.330 1.00 91.94 176 ALA A C 1
ATOM 1371 O O . ALA A 1 176 ? 24.609 10.736 -22.898 1.00 91.94 176 ALA A O 1
ATOM 1372 N N . GLU A 1 177 ? 23.432 10.443 -21.006 1.00 92.00 177 GLU A N 1
ATOM 1373 C CA . GLU A 1 177 ? 24.462 10.982 -20.100 1.00 92.00 177 GLU A CA 1
ATOM 1374 C C . GLU A 1 177 ? 25.707 10.074 -20.042 1.00 92.00 177 GLU A C 1
ATOM 1376 O O . GLU A 1 177 ? 26.828 10.562 -19.877 1.00 92.00 177 GLU A O 1
ATOM 1381 N N . ARG A 1 178 ? 25.516 8.751 -20.164 1.00 91.62 178 ARG A N 1
ATOM 1382 C CA . ARG A 1 178 ? 26.567 7.720 -20.085 1.00 91.62 178 ARG A CA 1
ATOM 1383 C C . ARG A 1 178 ? 26.302 6.570 -21.076 1.00 91.62 178 ARG A C 1
ATOM 1385 O O . ARG A 1 178 ? 25.876 5.494 -20.656 1.00 91.62 178 ARG A O 1
ATOM 1392 N N . PRO A 1 179 ? 26.554 6.765 -22.386 1.00 90.38 179 PRO A N 1
ATOM 1393 C CA . PRO A 1 179 ? 26.105 5.837 -23.432 1.00 90.38 179 PRO A CA 1
ATOM 1394 C C . PRO A 1 179 ? 26.640 4.410 -23.312 1.00 90.38 179 PRO A C 1
ATOM 1396 O O . PRO A 1 179 ? 25.917 3.469 -23.637 1.00 90.38 179 PRO A O 1
ATOM 1399 N N . ASP A 1 180 ? 27.865 4.256 -22.808 1.00 90.06 180 ASP A N 1
ATOM 1400 C CA . ASP A 1 180 ? 28.553 2.966 -22.690 1.00 90.06 180 ASP A CA 1
ATOM 1401 C C . ASP A 1 180 ? 28.386 2.308 -21.310 1.00 90.06 180 ASP A C 1
ATOM 1403 O O . ASP A 1 180 ? 28.858 1.188 -21.098 1.00 90.06 180 ASP A O 1
ATOM 1407 N N . ALA A 1 181 ? 27.711 2.976 -20.366 1.00 94.06 181 ALA A N 1
ATOM 1408 C CA . ALA A 1 181 ? 27.536 2.451 -19.019 1.00 94.06 181 ALA A CA 1
ATOM 1409 C C . ALA A 1 181 ? 26.687 1.179 -19.013 1.00 94.06 181 ALA A C 1
ATOM 1411 O O . ALA A 1 181 ? 25.631 1.106 -19.651 1.00 94.06 181 ALA A O 1
ATOM 1412 N N . ALA A 1 182 ? 27.108 0.201 -18.212 1.00 95.62 182 ALA A N 1
ATOM 1413 C CA . ALA A 1 182 ? 26.243 -0.913 -17.852 1.00 95.62 182 ALA A CA 1
ATOM 1414 C C . ALA A 1 182 ? 25.113 -0.414 -16.941 1.00 95.62 182 ALA A C 1
ATOM 1416 O O . ALA A 1 182 ? 25.349 0.374 -16.022 1.00 95.62 182 ALA A O 1
ATOM 1417 N N . VAL A 1 183 ? 23.891 -0.901 -17.156 1.00 97.88 183 VAL A N 1
ATOM 1418 C CA . VAL A 1 183 ? 22.723 -0.488 -16.371 1.00 97.88 183 VAL A CA 1
ATOM 1419 C C . VAL A 1 183 ? 22.365 -1.576 -15.373 1.00 97.88 183 VAL A C 1
ATOM 1421 O O . VAL A 1 183 ? 22.024 -2.699 -15.742 1.00 97.88 183 VAL A O 1
ATOM 1424 N N . VAL A 1 184 ? 22.392 -1.224 -14.093 1.00 98.62 184 VAL A N 1
ATOM 1425 C CA . VAL A 1 184 ? 21.965 -2.095 -13.002 1.00 98.62 184 VAL A CA 1
ATOM 1426 C C . VAL A 1 184 ? 20.666 -1.563 -12.426 1.00 98.62 184 VAL A C 1
ATOM 1428 O O . VAL A 1 184 ? 20.618 -0.461 -11.893 1.00 98.62 184 VAL A O 1
ATOM 1431 N N . VAL A 1 185 ? 19.608 -2.358 -12.474 1.00 98.75 185 VAL A N 1
ATOM 1432 C CA . VAL A 1 185 ? 18.336 -2.027 -11.829 1.00 98.75 185 VAL A CA 1
ATOM 1433 C C . VAL A 1 185 ? 18.305 -2.671 -10.446 1.00 98.75 185 VAL A C 1
ATOM 1435 O O . VAL A 1 185 ? 18.541 -3.871 -10.327 1.00 98.75 185 VAL A O 1
ATOM 1438 N N . ASN A 1 186 ? 17.993 -1.920 -9.390 1.00 98.25 186 ASN A N 1
ATOM 1439 C CA . ASN A 1 186 ? 17.864 -2.468 -8.040 1.00 98.25 186 ASN A CA 1
ATOM 1440 C C . ASN A 1 186 ? 16.513 -2.139 -7.393 1.00 98.25 186 ASN A C 1
ATOM 1442 O O . ASN A 1 186 ? 15.785 -1.224 -7.786 1.00 98.25 186 ASN A O 1
ATOM 1446 N N . CYS A 1 187 ? 16.187 -2.927 -6.372 1.00 98.00 187 CYS A N 1
ATOM 1447 C CA . CYS A 1 187 ? 15.144 -2.624 -5.406 1.00 98.00 187 CYS A CA 1
ATOM 1448 C C . CYS A 1 187 ? 15.572 -3.131 -4.017 1.00 98.00 187 CYS A C 1
ATOM 1450 O O . CYS A 1 187 ? 16.768 -3.261 -3.750 1.00 98.00 187 CYS A O 1
ATOM 1452 N N . ALA A 1 188 ? 14.616 -3.402 -3.124 1.00 97.31 188 ALA A N 1
ATOM 1453 C CA . ALA A 1 188 ? 14.904 -3.901 -1.781 1.00 97.31 188 ALA A CA 1
ATOM 1454 C C . ALA A 1 188 ? 15.176 -5.413 -1.751 1.00 97.31 188 ALA A C 1
ATOM 1456 O O . ALA A 1 188 ? 16.023 -5.865 -0.987 1.00 97.31 188 ALA A O 1
ATOM 1457 N N . GLY A 1 189 ? 14.438 -6.161 -2.575 1.00 95.50 189 GLY A N 1
ATOM 1458 C CA . GLY A 1 189 ? 14.531 -7.610 -2.750 1.00 95.50 189 GLY A CA 1
ATOM 1459 C C . GLY A 1 189 ? 14.694 -7.924 -4.233 1.00 95.50 189 GLY A C 1
ATOM 1460 O O . GLY A 1 189 ? 15.717 -7.572 -4.811 1.00 95.50 189 GLY A O 1
ATOM 1461 N N . ARG A 1 190 ? 13.684 -8.543 -4.856 1.00 97.56 190 ARG A N 1
ATOM 1462 C CA . ARG A 1 190 ? 13.789 -9.041 -6.243 1.00 97.56 190 ARG A CA 1
ATOM 1463 C C . ARG A 1 190 ? 12.783 -8.426 -7.221 1.00 97.56 190 ARG A C 1
ATOM 1465 O O . ARG A 1 190 ? 13.150 -7.962 -8.297 1.00 97.56 190 ARG A O 1
ATOM 1472 N N . THR A 1 191 ? 11.514 -8.361 -6.824 1.00 97.44 191 THR A N 1
ATOM 1473 C CA . THR A 1 191 ? 10.373 -8.073 -7.716 1.00 97.44 191 THR A CA 1
ATOM 1474 C C . THR A 1 191 ? 10.544 -6.825 -8.597 1.00 97.44 191 THR A C 1
ATOM 1476 O O . THR A 1 191 ? 10.538 -6.913 -9.823 1.00 97.44 191 THR A O 1
ATOM 1479 N N . ARG A 1 192 ? 10.712 -5.639 -7.995 1.00 98.19 192 ARG A N 1
ATOM 1480 C CA . ARG A 1 192 ? 10.764 -4.364 -8.740 1.00 98.19 192 ARG A CA 1
ATOM 1481 C C . ARG A 1 192 ? 11.978 -4.253 -9.663 1.00 98.19 192 ARG A C 1
ATOM 1483 O O . ARG A 1 192 ? 11.850 -3.681 -10.743 1.00 98.19 192 ARG A O 1
ATOM 1490 N N . SER A 1 193 ? 13.123 -4.825 -9.283 1.00 98.25 193 SER A N 1
ATOM 1491 C CA . SER A 1 193 ? 14.318 -4.801 -10.129 1.00 98.25 193 SER A CA 1
ATOM 1492 C C . SER A 1 193 ? 14.215 -5.751 -11.314 1.00 98.25 193 SER A C 1
ATOM 1494 O O . SER A 1 193 ? 14.620 -5.369 -12.407 1.00 98.25 193 SER A O 1
ATOM 1496 N N . ILE A 1 194 ? 13.597 -6.924 -11.140 1.00 98.50 194 ILE A N 1
ATOM 1497 C CA . ILE A 1 194 ? 13.280 -7.836 -12.247 1.00 98.50 194 ILE A CA 1
ATOM 1498 C C . ILE A 1 194 ? 12.356 -7.143 -13.253 1.00 98.50 194 ILE A C 1
ATOM 1500 O O . ILE A 1 194 ? 12.664 -7.091 -14.444 1.00 98.50 194 ILE A O 1
ATOM 1504 N N . ILE A 1 195 ? 11.242 -6.570 -12.779 1.00 98.50 195 ILE A N 1
ATOM 1505 C CA . ILE A 1 195 ? 10.282 -5.872 -13.645 1.00 98.50 195 ILE A CA 1
ATOM 1506 C C . ILE A 1 195 ? 10.952 -4.693 -14.354 1.00 98.50 195 ILE A C 1
ATOM 1508 O O . ILE A 1 195 ? 10.813 -4.548 -15.568 1.00 98.50 195 ILE A O 1
ATOM 1512 N N . GLY A 1 196 ? 11.718 -3.877 -13.627 1.00 98.19 196 GLY A N 1
ATOM 1513 C CA . GLY A 1 196 ? 12.431 -2.743 -14.204 1.00 98.19 196 GLY A CA 1
ATOM 1514 C C . GLY A 1 196 ? 13.464 -3.163 -15.252 1.00 98.19 196 GLY A C 1
ATOM 1515 O O . GLY A 1 196 ? 13.454 -2.631 -16.359 1.00 98.19 196 GLY A O 1
ATOM 1516 N N . ALA A 1 197 ? 14.293 -4.170 -14.964 1.00 98.38 197 ALA A N 1
ATOM 1517 C CA . ALA A 1 197 ? 15.244 -4.716 -15.931 1.00 98.38 197 ALA A CA 1
ATOM 1518 C C . ALA A 1 197 ? 14.524 -5.263 -17.173 1.00 98.38 197 ALA A C 1
ATOM 1520 O O . ALA A 1 197 ? 14.949 -5.001 -18.298 1.00 98.38 197 ALA A O 1
ATOM 1521 N N . ARG A 1 198 ? 13.380 -5.939 -16.994 1.00 97.56 198 ARG A N 1
ATOM 1522 C CA . ARG A 1 198 ? 12.573 -6.436 -18.111 1.00 97.56 198 ARG A CA 1
ATOM 1523 C C . ARG A 1 198 ? 12.010 -5.310 -18.981 1.00 97.56 198 ARG A C 1
ATOM 1525 O O . ARG A 1 198 ? 11.993 -5.468 -20.201 1.00 97.56 198 ARG A O 1
ATOM 1532 N N . VAL A 1 199 ? 11.577 -4.184 -18.400 1.00 97.88 199 VAL A N 1
ATOM 1533 C CA . VAL A 1 199 ? 11.184 -2.992 -19.179 1.00 97.88 199 VAL A CA 1
ATOM 1534 C C . VAL A 1 199 ? 12.334 -2.574 -20.093 1.00 97.88 199 VAL A C 1
ATOM 1536 O O . VAL A 1 199 ? 12.147 -2.475 -21.304 1.00 97.88 199 VAL A O 1
ATOM 1539 N N . LEU A 1 200 ? 13.533 -2.393 -19.535 1.00 97.12 200 LEU A N 1
ATOM 1540 C CA . LEU A 1 200 ? 14.682 -1.898 -20.296 1.00 97.12 200 LEU A CA 1
ATOM 1541 C C . LEU A 1 200 ? 15.149 -2.893 -21.372 1.00 97.12 200 LEU A C 1
ATOM 1543 O O . LEU A 1 200 ? 15.490 -2.482 -22.480 1.00 97.12 200 LEU A O 1
ATOM 1547 N N . GLN A 1 201 ? 15.077 -4.200 -21.100 1.00 95.00 201 GLN A N 1
ATOM 1548 C CA . GLN A 1 201 ? 15.322 -5.233 -22.110 1.00 95.00 201 GLN A CA 1
ATOM 1549 C C . GLN A 1 201 ? 14.337 -5.155 -23.279 1.00 95.00 201 GLN A C 1
ATOM 1551 O O . GLN A 1 201 ? 14.751 -5.245 -24.433 1.00 95.00 201 GLN A O 1
ATOM 1556 N N . ARG A 1 202 ? 13.034 -4.986 -23.009 1.00 95.81 202 ARG A N 1
ATOM 1557 C CA . ARG A 1 202 ? 12.027 -4.847 -24.076 1.00 95.81 202 ARG A CA 1
ATOM 1558 C C . ARG A 1 202 ? 12.211 -3.554 -24.872 1.00 95.81 202 ARG A C 1
ATOM 1560 O O . ARG A 1 202 ? 11.860 -3.521 -26.044 1.00 95.81 202 ARG A O 1
ATOM 1567 N N . MET A 1 203 ? 12.792 -2.520 -24.264 1.00 95.75 203 MET A N 1
ATOM 1568 C CA . MET A 1 203 ? 13.200 -1.291 -24.953 1.00 95.75 203 MET A CA 1
ATOM 1569 C C . MET A 1 203 ? 14.481 -1.448 -25.791 1.00 95.75 203 MET A C 1
ATOM 1571 O O . MET A 1 203 ? 14.887 -0.497 -26.461 1.00 95.75 203 MET A O 1
ATOM 1575 N N . GLY A 1 204 ? 15.121 -2.621 -25.760 1.00 93.12 204 GLY A N 1
ATOM 1576 C CA . GLY A 1 204 ? 16.319 -2.924 -26.539 1.00 93.12 204 GLY A CA 1
ATOM 1577 C C . GLY A 1 204 ? 17.609 -2.344 -25.961 1.00 93.12 204 GLY A C 1
ATOM 1578 O O . GLY A 1 204 ? 18.583 -2.210 -26.699 1.00 93.12 204 GLY A O 1
ATOM 1579 N N . LEU A 1 205 ? 17.637 -1.977 -24.674 1.00 91.81 205 LEU A N 1
ATOM 1580 C CA . LEU A 1 205 ? 18.875 -1.504 -24.059 1.00 91.81 205 LEU A CA 1
ATOM 1581 C C . LEU A 1 205 ? 19.889 -2.651 -23.915 1.00 91.81 205 LEU A C 1
ATOM 1583 O O . LEU A 1 205 ? 19.536 -3.713 -23.389 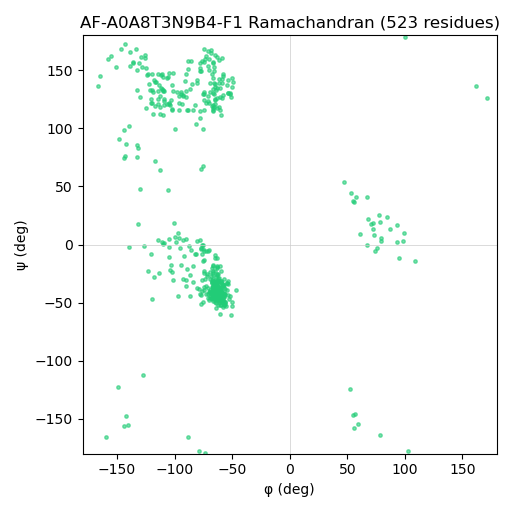1.00 91.81 205 LEU A O 1
ATOM 1587 N N . PRO A 1 206 ? 21.152 -2.445 -24.332 1.00 83.75 206 PRO A N 1
ATOM 1588 C CA . PRO A 1 206 ? 22.218 -3.399 -24.070 1.00 83.75 206 PRO A CA 1
ATOM 1589 C C . PRO A 1 206 ? 22.635 -3.349 -22.591 1.00 83.75 206 PRO A C 1
ATOM 1591 O O . PRO A 1 206 ? 22.412 -2.357 -21.904 1.00 83.75 206 PRO A O 1
ATOM 1594 N N . ASN A 1 207 ? 23.285 -4.411 -22.106 1.00 88.00 207 ASN A N 1
ATOM 1595 C CA . ASN A 1 207 ? 23.966 -4.439 -20.800 1.00 88.00 207 ASN A CA 1
ATOM 1596 C C . ASN A 1 207 ? 23.087 -4.080 -19.584 1.00 88.00 207 ASN A C 1
ATOM 1598 O O . ASN A 1 207 ? 23.562 -3.459 -18.633 1.00 88.00 207 ASN A O 1
ATOM 1602 N N . VAL A 1 208 ? 21.816 -4.492 -19.604 1.00 96.50 208 VAL A N 1
ATOM 1603 C CA . VAL A 1 208 ? 20.894 -4.347 -18.471 1.00 96.50 208 VAL A CA 1
ATOM 1604 C C . VAL A 1 208 ? 20.919 -5.603 -17.606 1.00 96.50 208 VAL A C 1
ATOM 1606 O O . VAL A 1 208 ? 20.684 -6.707 -18.101 1.00 96.50 208 VAL A O 1
ATOM 1609 N N . VAL A 1 209 ? 21.114 -5.423 -16.301 1.00 98.06 209 VAL A N 1
ATOM 1610 C CA . VAL A 1 209 ? 21.010 -6.486 -15.293 1.00 98.06 209 VAL A CA 1
ATOM 1611 C C . VAL A 1 209 ? 20.174 -6.027 -14.096 1.00 98.06 209 VAL A C 1
ATOM 1613 O O . VAL A 1 209 ? 20.157 -4.850 -13.743 1.00 98.06 209 VAL A O 1
ATOM 1616 N N . SER A 1 210 ? 19.492 -6.957 -13.433 1.00 98.44 210 SER A N 1
ATOM 1617 C CA . SER A 1 210 ? 18.907 -6.742 -12.106 1.00 98.44 210 SER A CA 1
ATOM 1618 C C . SER A 1 210 ? 19.950 -7.050 -11.024 1.00 98.44 210 SER A C 1
ATOM 1620 O O . SER A 1 210 ? 20.590 -8.100 -11.059 1.00 98.44 210 SER A O 1
ATOM 1622 N N . LEU A 1 211 ? 20.111 -6.191 -10.017 1.00 98.69 211 LEU A N 1
ATOM 1623 C CA . LEU A 1 211 ? 20.896 -6.533 -8.828 1.00 98.69 211 LEU A CA 1
ATOM 1624 C C . LEU A 1 211 ? 20.175 -7.644 -8.061 1.00 98.69 211 LEU A C 1
ATOM 1626 O O . LEU A 1 211 ? 19.077 -7.433 -7.536 1.00 98.69 211 LEU A O 1
ATOM 1630 N N . LYS A 1 212 ? 20.789 -8.826 -7.986 1.00 98.06 212 LYS A N 1
ATOM 1631 C CA . LYS A 1 212 ? 20.191 -9.981 -7.322 1.00 98.06 212 LYS A CA 1
ATOM 1632 C C . LYS A 1 212 ? 19.943 -9.669 -5.850 1.00 98.06 212 LYS A C 1
ATOM 1634 O O . LYS A 1 212 ? 20.848 -9.255 -5.128 1.00 98.06 212 LYS A O 1
ATOM 1639 N N . ASN A 1 213 ? 18.702 -9.874 -5.412 1.00 97.88 213 ASN A N 1
ATOM 1640 C CA . ASN A 1 213 ? 18.241 -9.661 -4.037 1.00 97.88 213 ASN A CA 1
ATOM 1641 C C . ASN A 1 213 ? 18.375 -8.213 -3.510 1.00 97.88 213 ASN A C 1
ATOM 1643 O O . ASN A 1 213 ? 18.133 -7.978 -2.324 1.00 97.88 213 ASN A O 1
ATOM 1647 N N . GLY A 1 214 ? 18.714 -7.244 -4.369 1.00 98.19 214 GLY A N 1
ATOM 1648 C CA . GLY A 1 214 ? 18.656 -5.817 -4.062 1.00 98.19 214 GLY A CA 1
ATOM 1649 C C . GLY A 1 214 ? 19.473 -5.396 -2.836 1.00 98.19 214 GLY A C 1
ATOM 1650 O O . GLY A 1 214 ? 20.527 -5.957 -2.533 1.00 98.19 214 GLY A O 1
ATOM 1651 N N . THR A 1 215 ? 18.973 -4.401 -2.098 1.00 98.62 215 THR A N 1
ATOM 1652 C CA . THR A 1 215 ? 19.625 -3.922 -0.865 1.00 98.62 215 THR A CA 1
ATOM 1653 C C . THR A 1 215 ? 19.708 -5.001 0.218 1.00 98.62 215 THR A C 1
ATOM 1655 O O . THR A 1 215 ? 20.647 -4.987 1.006 1.00 98.62 215 THR A O 1
ATOM 1658 N N . SER A 1 216 ? 18.760 -5.947 0.272 1.00 98.12 216 SER A N 1
ATOM 1659 C CA . SER A 1 216 ? 18.854 -7.088 1.192 1.00 98.12 216 SER A CA 1
ATOM 1660 C C . SER A 1 216 ? 20.041 -7.989 0.846 1.00 98.12 216 SER A C 1
ATOM 1662 O O . SER A 1 216 ? 20.808 -8.346 1.734 1.00 98.12 216 SER A O 1
ATOM 1664 N N . GLY A 1 217 ? 20.246 -8.302 -0.436 1.00 98.19 217 GLY A N 1
ATOM 1665 C CA . GLY A 1 217 ? 21.418 -9.043 -0.910 1.00 98.19 217 GLY A CA 1
ATOM 1666 C C . GLY A 1 217 ? 22.735 -8.324 -0.614 1.00 98.19 217 GLY A C 1
ATOM 1667 O O . GLY A 1 217 ? 23.708 -8.963 -0.224 1.00 98.19 217 GLY A O 1
ATOM 1668 N N . TRP A 1 218 ? 22.743 -6.994 -0.727 1.00 98.62 218 TRP A N 1
ATOM 1669 C CA . TRP A 1 218 ? 23.894 -6.151 -0.393 1.00 98.62 218 TRP A CA 1
ATOM 1670 C C . TRP A 1 218 ? 24.292 -6.263 1.086 1.00 98.62 218 TRP A C 1
ATOM 1672 O O . TRP A 1 218 ? 25.442 -6.573 1.394 1.00 98.62 218 TRP A O 1
ATOM 1682 N N . VAL A 1 219 ? 23.325 -6.123 2.001 1.00 98.25 219 VAL A N 1
ATOM 1683 C CA . VAL A 1 219 ? 23.562 -6.274 3.448 1.00 98.25 219 VAL A CA 1
ATOM 1684 C C . VAL A 1 219 ? 23.997 -7.699 3.790 1.00 98.25 219 VAL A C 1
ATOM 1686 O O . VAL A 1 219 ? 24.973 -7.887 4.511 1.00 98.25 219 VAL A O 1
ATOM 1689 N N . LEU A 1 220 ? 23.334 -8.717 3.228 1.00 98.19 220 LEU A N 1
ATOM 1690 C CA . LEU A 1 220 ? 23.699 -10.125 3.442 1.00 98.19 220 LEU A CA 1
ATOM 1691 C C . LEU A 1 220 ? 25.107 -10.463 2.927 1.00 98.19 220 LEU A C 1
ATOM 1693 O O . LEU A 1 220 ? 25.736 -11.394 3.429 1.00 98.19 220 LEU A O 1
ATOM 1697 N N . ALA A 1 221 ? 25.620 -9.714 1.948 1.00 98.12 221 ALA A N 1
ATOM 1698 C CA . ALA A 1 221 ? 26.989 -9.855 1.463 1.00 98.12 221 ALA A CA 1
ATOM 1699 C C . ALA A 1 221 ? 28.042 -9.237 2.403 1.00 98.12 221 ALA A C 1
ATOM 1701 O O . ALA A 1 221 ? 29.236 -9.472 2.177 1.00 98.12 221 ALA A O 1
ATOM 1702 N N . GLY A 1 222 ? 27.614 -8.511 3.445 1.00 97.94 222 GLY A N 1
ATOM 1703 C CA . GLY A 1 222 ? 28.461 -7.779 4.387 1.00 97.94 222 GLY A CA 1
ATOM 1704 C C . GLY A 1 222 ? 28.859 -6.385 3.898 1.00 97.94 222 GLY A C 1
ATOM 1705 O O . GLY A 1 222 ? 29.908 -5.893 4.299 1.00 97.94 222 GLY A O 1
ATOM 1706 N N . LEU A 1 223 ? 28.077 -5.790 2.992 1.00 98.31 223 LEU A N 1
ATOM 1707 C CA . LEU A 1 223 ? 28.375 -4.500 2.372 1.00 98.31 223 LEU A CA 1
ATOM 1708 C C . LEU A 1 223 ? 27.480 -3.391 2.941 1.00 98.31 223 LEU A C 1
ATOM 1710 O O . LEU A 1 223 ? 26.288 -3.601 3.183 1.00 98.31 223 LEU A O 1
ATOM 1714 N N . ASP A 1 224 ? 28.045 -2.192 3.079 1.00 97.94 224 ASP A N 1
ATOM 1715 C CA . ASP A 1 224 ? 27.336 -1.029 3.611 1.00 97.94 224 ASP A CA 1
ATOM 1716 C C . ASP A 1 224 ? 26.446 -0.364 2.553 1.00 97.94 224 ASP A C 1
ATOM 1718 O O . ASP A 1 224 ? 26.822 -0.213 1.384 1.00 97.94 224 ASP A O 1
ATOM 1722 N N . LEU A 1 225 ? 25.249 0.041 2.979 1.00 98.31 225 LEU A N 1
ATOM 1723 C CA . LEU A 1 225 ? 24.333 0.857 2.186 1.00 98.31 225 LEU A CA 1
ATO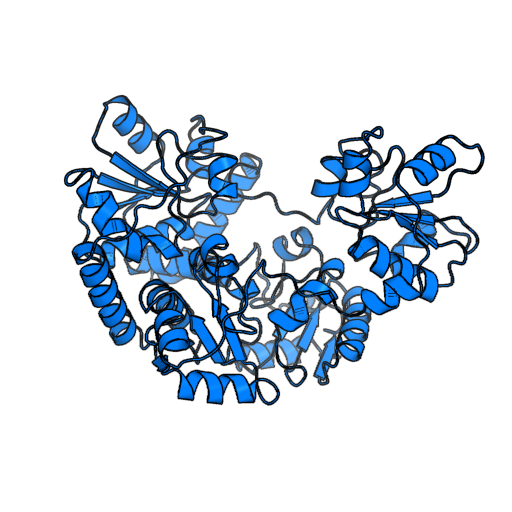M 1724 C C . LEU A 1 225 ? 24.631 2.346 2.400 1.00 98.31 225 LEU A C 1
ATOM 1726 O O . LEU A 1 225 ? 25.064 2.767 3.470 1.00 98.31 225 LEU A O 1
ATOM 1730 N N . GLU A 1 226 ? 24.346 3.159 1.387 1.00 98.06 226 GLU A N 1
ATOM 1731 C CA . GLU A 1 226 ? 24.328 4.614 1.528 1.00 98.06 226 GLU A CA 1
ATOM 1732 C C . GLU A 1 226 ? 22.998 5.055 2.159 1.00 98.06 226 GLU A C 1
ATOM 1734 O O . GLU A 1 226 ? 21.948 4.507 1.832 1.00 98.06 226 GLU A O 1
ATOM 1739 N N . HIS A 1 227 ? 23.031 6.059 3.037 1.00 97.50 227 HIS A N 1
ATOM 1740 C CA . HIS A 1 227 ? 21.861 6.617 3.722 1.00 97.50 227 HIS A CA 1
ATOM 1741 C C . HIS A 1 227 ? 21.687 8.101 3.389 1.00 97.50 227 HIS A C 1
ATOM 1743 O O . HIS A 1 227 ? 22.667 8.824 3.227 1.00 97.50 227 HIS A O 1
ATOM 1749 N N . GLY A 1 228 ? 20.443 8.581 3.326 1.00 96.75 228 GLY A N 1
ATOM 1750 C CA . GLY A 1 228 ? 20.142 10.002 3.125 1.00 96.75 228 GLY A CA 1
ATOM 1751 C C . GLY A 1 228 ? 20.455 10.527 1.721 1.00 96.75 228 GLY A C 1
ATOM 1752 O O . GLY A 1 228 ? 20.564 11.738 1.533 1.00 96.75 228 GLY A O 1
ATOM 1753 N N . ALA A 1 229 ? 20.605 9.641 0.734 1.00 96.62 229 ALA A N 1
ATOM 1754 C CA . ALA A 1 229 ? 20.976 10.020 -0.621 1.00 96.62 229 ALA A CA 1
ATOM 1755 C C . ALA A 1 229 ? 19.942 10.971 -1.257 1.00 96.62 229 ALA A C 1
ATOM 1757 O O . ALA A 1 229 ? 18.731 10.744 -1.202 1.00 96.62 229 ALA A O 1
ATOM 1758 N N . SER A 1 230 ? 20.428 12.030 -1.910 1.00 96.38 230 SER A N 1
ATOM 1759 C CA . SER A 1 230 ? 19.604 13.114 -2.470 1.00 96.38 230 SER A CA 1
ATOM 1760 C C . SER A 1 230 ? 19.453 13.077 -3.996 1.00 96.38 230 SER A C 1
ATOM 1762 O O . SER A 1 230 ? 18.822 13.962 -4.571 1.00 96.38 230 SER A O 1
ATOM 1764 N N . ARG A 1 231 ? 19.987 12.044 -4.667 1.00 97.12 231 ARG A N 1
ATOM 1765 C CA . ARG A 1 231 ? 19.916 11.852 -6.132 1.00 97.12 231 ARG A CA 1
ATOM 1766 C C . ARG A 1 231 ? 18.524 11.372 -6.570 1.00 97.12 231 ARG A C 1
ATOM 1768 O O . ARG A 1 231 ? 18.342 10.223 -6.970 1.00 97.12 231 ARG A O 1
ATOM 1775 N N . LEU A 1 232 ? 17.545 12.261 -6.420 1.00 95.88 232 LEU A N 1
ATOM 1776 C CA . LEU A 1 232 ? 16.114 12.030 -6.649 1.00 95.88 232 LEU A CA 1
ATOM 1777 C C . LEU A 1 232 ? 15.596 12.657 -7.948 1.00 95.88 232 LEU A C 1
ATOM 1779 O O . LEU A 1 232 ? 14.458 12.413 -8.339 1.00 95.88 232 LEU A O 1
ATOM 1783 N N . GLU A 1 233 ? 16.404 13.504 -8.583 1.00 94.31 233 GLU A N 1
ATOM 1784 C CA . GLU A 1 233 ? 16.004 14.243 -9.772 1.00 94.31 233 GLU A CA 1
ATOM 1785 C C . GLU A 1 233 ? 15.881 13.317 -10.990 1.00 94.31 233 GLU A C 1
ATOM 1787 O O . GLU A 1 233 ? 16.794 12.553 -11.336 1.00 94.31 233 GLU A O 1
ATOM 1792 N N . LEU A 1 234 ? 14.719 13.400 -11.637 1.00 94.38 234 LEU A N 1
ATOM 1793 C CA . LEU A 1 234 ? 14.421 12.710 -12.884 1.00 94.38 234 LEU A CA 1
ATOM 1794 C C . LEU A 1 234 ? 14.678 13.680 -14.042 1.00 94.38 234 LEU A C 1
ATOM 1796 O O . LEU A 1 234 ? 14.120 14.777 -14.015 1.00 94.38 234 LEU A O 1
ATOM 1800 N N . PRO A 1 235 ? 15.465 13.300 -15.063 1.00 93.56 235 PRO A N 1
ATOM 1801 C CA . PRO A 1 235 ? 15.714 14.179 -16.195 1.00 93.56 235 PRO A CA 1
ATOM 1802 C C . PRO A 1 235 ? 14.415 14.400 -16.967 1.00 93.56 235 PRO A C 1
ATOM 1804 O O . PRO A 1 235 ? 13.628 13.467 -17.159 1.00 93.56 235 PRO A O 1
ATOM 1807 N N . GLU A 1 236 ? 14.164 15.630 -17.405 1.00 93.88 236 GLU A N 1
ATOM 1808 C CA . GLU A 1 236 ? 13.018 15.910 -18.265 1.00 93.88 236 GLU A CA 1
ATOM 1809 C C . GLU A 1 236 ? 13.208 15.240 -19.633 1.00 93.88 236 GLU A C 1
ATOM 1811 O O . GLU A 1 236 ? 14.276 15.398 -20.229 1.00 93.88 236 GLU A O 1
ATOM 1816 N N . PRO A 1 237 ? 12.207 14.498 -20.153 1.00 95.56 237 PRO A N 1
ATOM 1817 C CA . PRO A 1 237 ? 12.387 13.763 -21.394 1.00 95.56 237 PRO A CA 1
ATOM 1818 C C . PRO A 1 237 ? 12.616 14.712 -22.564 1.00 95.56 237 PRO A C 1
ATOM 1820 O O . PRO A 1 237 ? 11.766 15.569 -22.849 1.00 95.56 237 PRO A O 1
ATOM 1823 N N . THR A 1 238 ? 13.722 14.525 -23.282 1.00 97.19 238 THR A N 1
ATOM 1824 C CA . THR A 1 238 ? 13.953 15.226 -24.548 1.00 97.19 238 THR A CA 1
ATOM 1825 C C . THR A 1 238 ? 12.888 14.827 -25.581 1.00 97.19 238 THR A C 1
ATOM 1827 O O . THR A 1 238 ? 12.235 13.787 -25.436 1.00 97.19 238 THR A O 1
ATOM 1830 N N . PRO A 1 239 ? 12.682 15.607 -26.662 1.00 96.94 239 PRO A N 1
ATOM 1831 C CA . PRO A 1 239 ? 11.763 15.212 -27.731 1.00 96.94 239 PRO A CA 1
ATOM 1832 C C . PRO A 1 239 ? 12.074 13.825 -28.317 1.00 96.94 239 PRO A C 1
ATOM 1834 O O . PRO A 1 239 ? 11.157 13.048 -28.576 1.00 96.94 239 PRO A O 1
ATOM 1837 N N . GLU A 1 240 ? 13.358 13.490 -28.474 1.00 95.75 240 GLU A N 1
ATOM 1838 C CA . GLU A 1 240 ? 13.798 12.177 -28.955 1.00 95.75 240 GLU A CA 1
ATOM 1839 C C . GLU A 1 240 ? 13.543 11.073 -27.918 1.00 95.75 240 GLU A C 1
ATOM 1841 O O . GLU A 1 240 ? 12.957 10.040 -28.254 1.00 95.75 240 GLU A O 1
ATOM 1846 N N . GLY A 1 241 ? 13.915 11.301 -26.651 1.00 96.62 241 GLY A N 1
ATOM 1847 C CA . GLY A 1 241 ? 13.658 10.363 -25.555 1.00 96.62 241 GLY A CA 1
ATOM 1848 C C . GLY A 1 241 ? 12.169 10.048 -25.406 1.00 96.62 241 GLY A C 1
ATOM 1849 O O . GLY A 1 241 ? 11.773 8.881 -25.340 1.00 96.62 241 GLY A O 1
ATOM 1850 N N . ARG A 1 242 ? 11.320 11.079 -25.485 1.00 97.12 242 ARG A N 1
ATOM 1851 C CA . ARG A 1 242 ? 9.860 10.941 -25.472 1.00 97.12 242 ARG A CA 1
ATOM 1852 C C . ARG A 1 242 ? 9.340 10.142 -26.665 1.00 97.12 242 ARG A C 1
ATOM 1854 O O . ARG A 1 242 ? 8.553 9.223 -26.458 1.00 97.12 242 ARG A O 1
ATOM 1861 N N . ALA A 1 243 ? 9.788 10.438 -27.884 1.00 97.06 243 ALA A N 1
ATOM 1862 C CA . ALA A 1 243 ? 9.352 9.714 -29.080 1.00 97.06 243 ALA A CA 1
ATOM 1863 C C . ALA A 1 243 ? 9.719 8.218 -29.021 1.00 97.06 243 ALA A C 1
ATOM 1865 O O . ALA A 1 243 ? 8.912 7.355 -29.383 1.00 97.06 243 ALA A O 1
ATOM 1866 N N . ARG A 1 244 ? 10.912 7.891 -28.503 1.00 97.00 244 ARG A N 1
ATOM 1867 C CA . ARG A 1 244 ? 11.325 6.501 -28.246 1.00 97.00 244 ARG A CA 1
ATOM 1868 C C . ARG A 1 244 ? 10.422 5.829 -27.213 1.00 97.00 244 ARG A C 1
ATOM 1870 O O . ARG A 1 244 ? 9.964 4.709 -27.441 1.00 97.00 244 ARG A O 1
ATOM 1877 N N . ALA A 1 245 ? 10.137 6.512 -26.107 1.00 98.19 245 ALA A N 1
ATOM 1878 C CA . ALA A 1 245 ? 9.275 6.000 -25.049 1.00 98.19 245 ALA A CA 1
ATOM 1879 C C . ALA A 1 245 ? 7.826 5.778 -25.524 1.00 98.19 245 ALA A C 1
ATOM 1881 O O . ALA A 1 245 ? 7.217 4.764 -25.192 1.00 98.19 245 ALA A O 1
ATOM 1882 N N . GLU A 1 246 ? 7.275 6.682 -26.337 1.00 97.94 246 GLU A N 1
ATOM 1883 C CA . GLU A 1 246 ? 5.929 6.568 -26.916 1.00 97.94 246 GLU A CA 1
ATOM 1884 C C . GLU A 1 246 ? 5.841 5.441 -27.953 1.00 97.94 246 GLU A C 1
ATOM 1886 O O . GLU A 1 246 ? 4.873 4.679 -27.954 1.00 97.94 246 GLU A O 1
ATOM 1891 N N . THR A 1 247 ? 6.881 5.263 -28.773 1.00 98.00 247 THR A N 1
ATOM 1892 C CA . THR A 1 247 ? 6.984 4.119 -29.695 1.00 98.00 247 THR A CA 1
ATOM 1893 C C . THR A 1 247 ? 6.962 2.797 -28.930 1.00 98.00 247 THR A C 1
ATOM 1895 O O . THR A 1 247 ? 6.202 1.888 -29.275 1.00 98.00 247 THR A O 1
ATOM 1898 N N . PHE A 1 248 ? 7.750 2.708 -27.855 1.00 98.38 248 PHE A N 1
ATOM 1899 C CA . PHE A 1 248 ? 7.767 1.548 -26.971 1.00 98.38 248 PHE A CA 1
ATOM 1900 C C . PHE A 1 248 ? 6.406 1.318 -26.299 1.00 98.38 248 PHE A C 1
ATOM 1902 O O . PHE A 1 248 ? 5.892 0.202 -26.319 1.00 98.38 248 PHE A O 1
ATOM 1909 N N . ALA A 1 249 ? 5.779 2.369 -25.769 1.00 98.31 249 ALA A N 1
ATOM 1910 C CA . ALA A 1 249 ? 4.459 2.301 -25.149 1.00 98.31 249 ALA A CA 1
ATOM 1911 C C . ALA A 1 249 ? 3.391 1.755 -26.113 1.00 98.31 249 ALA A C 1
ATOM 1913 O O . ALA A 1 249 ? 2.612 0.874 -25.751 1.00 98.31 249 ALA A O 1
ATOM 1914 N N . ALA A 1 250 ? 3.396 2.222 -27.364 1.00 97.38 250 ALA A N 1
ATOM 1915 C CA . ALA A 1 250 ? 2.501 1.722 -28.401 1.00 97.38 250 ALA A CA 1
ATOM 1916 C C . ALA A 1 250 ? 2.793 0.257 -28.768 1.00 97.38 250 ALA A C 1
ATOM 1918 O O . ALA A 1 250 ? 1.867 -0.503 -29.048 1.00 97.38 250 ALA A O 1
AT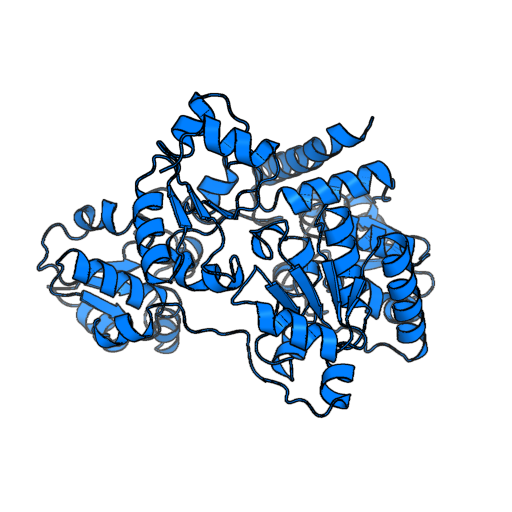OM 1919 N N . GLN A 1 251 ? 4.066 -0.153 -28.776 1.00 97.81 251 GLN A N 1
ATOM 1920 C CA . GLN A 1 251 ? 4.454 -1.545 -29.000 1.00 97.81 251 GLN A CA 1
ATOM 1921 C C . GLN A 1 251 ? 3.931 -2.458 -27.888 1.00 97.81 251 GLN A C 1
ATOM 1923 O O . GLN A 1 251 ? 3.209 -3.406 -28.193 1.00 97.81 251 GLN A O 1
ATOM 1928 N N . VAL A 1 252 ? 4.225 -2.157 -26.619 1.00 97.25 252 VAL A N 1
ATOM 1929 C CA . VAL A 1 252 ? 3.783 -2.998 -25.493 1.00 97.25 252 VAL A CA 1
ATOM 1930 C C . VAL A 1 252 ? 2.264 -3.032 -25.372 1.00 97.25 252 VAL A C 1
ATOM 1932 O O . VAL A 1 252 ? 1.699 -4.079 -25.073 1.00 97.25 252 VAL A O 1
ATOM 1935 N N . ALA A 1 253 ? 1.580 -1.926 -25.685 1.00 97.19 253 ALA A N 1
ATOM 1936 C CA . ALA A 1 253 ? 0.124 -1.901 -25.693 1.00 97.19 253 ALA A CA 1
ATOM 1937 C C . ALA A 1 253 ? -0.464 -2.890 -26.712 1.00 97.19 253 ALA A C 1
ATOM 1939 O O . ALA A 1 253 ? -1.407 -3.611 -26.388 1.00 97.19 253 ALA A O 1
ATOM 1940 N N . ARG A 1 254 ? 0.115 -2.974 -27.919 1.00 97.31 254 ARG A N 1
ATOM 1941 C CA . ARG A 1 254 ? -0.307 -3.949 -28.938 1.00 97.31 254 ARG A CA 1
ATOM 1942 C C . ARG A 1 254 ? 0.046 -5.384 -28.556 1.00 97.31 254 ARG A C 1
ATOM 1944 O O . ARG A 1 254 ? -0.799 -6.258 -28.703 1.00 97.31 254 ARG A O 1
ATOM 1951 N N . GLU A 1 255 ? 1.273 -5.621 -28.094 1.00 97.38 255 GLU A N 1
ATOM 1952 C CA . GLU A 1 255 ? 1.767 -6.963 -27.746 1.00 97.38 255 GLU A CA 1
ATOM 1953 C C . GLU A 1 255 ? 0.986 -7.581 -26.581 1.00 97.38 255 GLU A C 1
ATOM 1955 O O . GLU A 1 255 ? 0.617 -8.751 -26.637 1.00 97.38 255 GLU A O 1
ATOM 1960 N N . ASP A 1 256 ? 0.685 -6.781 -25.556 1.00 97.31 256 ASP A N 1
ATOM 1961 C CA . ASP A 1 256 ? 0.077 -7.260 -24.309 1.00 97.31 256 ASP A CA 1
ATOM 1962 C C . ASP A 1 256 ? -1.449 -7.030 -24.261 1.00 97.31 256 ASP A C 1
ATOM 1964 O O . ASP A 1 256 ? -2.119 -7.338 -23.269 1.00 97.31 256 ASP A O 1
ATOM 1968 N N . GLY A 1 257 ? -2.024 -6.490 -25.341 1.00 96.62 257 GLY A N 1
ATOM 1969 C CA . GLY A 1 257 ? -3.464 -6.271 -25.481 1.00 96.62 257 GLY A CA 1
ATOM 1970 C C . GLY A 1 257 ? -4.024 -5.220 -24.518 1.00 96.62 257 GLY A C 1
ATOM 1971 O O . GLY A 1 257 ? -5.096 -5.422 -23.943 1.00 96.62 257 GLY A O 1
ATOM 1972 N N . VAL A 1 258 ? -3.301 -4.117 -24.312 1.00 97.75 258 VAL A N 1
ATOM 1973 C CA . VAL A 1 258 ? -3.793 -2.944 -23.575 1.00 97.75 258 VAL A CA 1
ATOM 1974 C C . VAL A 1 258 ? -4.765 -2.168 -24.458 1.00 97.75 258 VAL A C 1
ATOM 1976 O O . VAL A 1 258 ? -4.455 -1.831 -25.600 1.00 97.75 258 VAL A O 1
ATOM 1979 N N . ARG A 1 259 ? -5.945 -1.849 -23.921 1.00 97.81 259 ARG A N 1
ATOM 1980 C CA . ARG A 1 259 ? -6.953 -1.051 -24.629 1.00 97.81 259 ARG A CA 1
ATOM 1981 C C . ARG A 1 259 ? -6.746 0.433 -24.346 1.00 97.81 259 ARG A C 1
ATOM 1983 O O . ARG A 1 259 ? -6.700 0.840 -23.189 1.00 97.81 259 ARG A O 1
ATOM 1990 N N . MET A 1 260 ? -6.646 1.240 -25.394 1.00 97.88 260 MET A N 1
ATOM 1991 C CA . MET A 1 260 ? -6.559 2.695 -25.262 1.00 97.88 260 MET A CA 1
ATOM 1992 C C . MET A 1 260 ? -7.963 3.296 -25.144 1.00 97.88 260 MET A C 1
ATOM 1994 O O . MET A 1 260 ? -8.869 2.862 -25.854 1.00 97.88 260 MET A O 1
ATOM 1998 N N . LEU A 1 261 ? -8.147 4.274 -24.254 1.00 97.88 261 LEU A N 1
ATOM 1999 C CA . LEU A 1 261 ? -9.402 5.016 -24.092 1.00 97.88 261 LEU A CA 1
ATOM 2000 C C . LEU A 1 261 ? -9.219 6.479 -24.482 1.00 97.88 261 LEU A C 1
ATOM 2002 O O . LEU A 1 261 ? -8.378 7.166 -23.903 1.00 97.88 261 LEU A O 1
ATOM 2006 N N . GLY A 1 262 ? -10.052 6.967 -25.402 1.00 98.19 262 GLY A N 1
ATOM 2007 C CA . GLY A 1 262 ? -10.201 8.402 -25.632 1.00 98.19 262 GLY A CA 1
ATOM 2008 C C . GLY A 1 262 ? -10.884 9.100 -24.449 1.00 98.19 262 GLY A C 1
ATOM 2009 O O . GLY A 1 262 ? -11.458 8.455 -23.570 1.00 98.19 262 GLY A O 1
ATOM 2010 N N . ILE A 1 263 ? -10.852 10.434 -24.427 1.00 98.25 263 ILE A N 1
ATOM 2011 C CA . ILE A 1 263 ? -11.397 11.226 -23.310 1.00 98.25 263 ILE A CA 1
ATOM 2012 C C . ILE A 1 263 ? -12.916 11.058 -23.158 1.00 98.25 263 ILE A C 1
ATOM 2014 O O . ILE A 1 263 ? -13.408 10.954 -22.034 1.00 98.25 263 ILE A O 1
ATOM 2018 N N . ASP A 1 264 ? -13.666 10.975 -24.257 1.00 98.00 264 ASP A N 1
ATOM 2019 C CA . ASP A 1 264 ? -15.116 10.759 -24.186 1.00 98.00 264 ASP A CA 1
ATOM 2020 C C . ASP A 1 264 ? -15.468 9.358 -23.667 1.00 98.00 264 ASP A C 1
ATOM 2022 O O . ASP A 1 264 ? -16.327 9.226 -22.792 1.00 98.00 264 ASP A O 1
ATOM 2026 N N . ASP A 1 265 ? -14.745 8.324 -24.107 1.00 98.19 265 ASP A N 1
ATOM 2027 C CA . ASP A 1 265 ? -14.925 6.956 -23.609 1.00 98.19 265 ASP A CA 1
ATOM 2028 C C . ASP A 1 265 ? -14.523 6.828 -22.136 1.00 98.19 265 ASP A C 1
ATOM 2030 O O . ASP A 1 265 ? -15.199 6.145 -21.364 1.00 98.19 265 ASP A O 1
ATOM 2034 N N . LEU A 1 266 ? -13.460 7.525 -21.715 1.00 98.06 266 LEU A N 1
ATOM 2035 C CA . LEU A 1 266 ? -13.066 7.630 -20.311 1.00 98.06 266 LEU A CA 1
ATOM 2036 C C . LEU A 1 266 ? -14.203 8.216 -19.470 1.00 98.06 266 LEU A C 1
ATOM 2038 O O . LEU A 1 266 ? -14.555 7.649 -18.438 1.00 98.06 266 LEU A O 1
ATOM 2042 N N . ARG A 1 267 ? -14.808 9.325 -19.910 1.00 97.62 267 ARG A N 1
ATOM 2043 C CA . ARG A 1 267 ? -15.929 9.963 -19.201 1.00 97.62 267 ARG A CA 1
ATOM 2044 C C . ARG A 1 267 ? -17.160 9.063 -19.163 1.00 97.62 267 ARG A C 1
ATOM 2046 O O . ARG A 1 267 ? -17.801 8.960 -18.118 1.00 97.62 267 ARG A O 1
ATOM 2053 N N . ALA A 1 268 ? -17.469 8.382 -20.265 1.00 97.62 268 ALA A N 1
ATOM 2054 C CA . ALA A 1 268 ? -18.566 7.422 -20.326 1.00 97.62 268 ALA A CA 1
ATOM 2055 C C . ALA A 1 268 ? -18.338 6.235 -19.375 1.00 97.62 268 ALA A C 1
ATOM 2057 O O . ALA A 1 268 ? -19.260 5.803 -18.683 1.00 97.62 268 ALA A O 1
ATOM 2058 N N . LEU A 1 269 ? -17.107 5.721 -19.296 1.00 97.44 269 LEU A N 1
ATOM 2059 C CA . LEU A 1 269 ? -16.740 4.659 -18.363 1.00 97.44 269 LEU A CA 1
ATOM 2060 C C . LEU A 1 269 ? -16.792 5.136 -16.905 1.00 97.44 269 LEU A C 1
ATOM 2062 O O . LEU A 1 269 ? -17.397 4.454 -16.080 1.00 97.44 269 LEU A O 1
ATOM 2066 N N . ALA A 1 270 ? -16.231 6.307 -16.599 1.00 95.88 270 ALA A N 1
ATOM 2067 C CA . ALA A 1 270 ? -16.271 6.906 -15.266 1.00 95.88 270 ALA A CA 1
ATOM 2068 C C . ALA A 1 270 ? -17.713 7.160 -14.794 1.00 95.88 270 ALA A C 1
ATOM 2070 O O . ALA A 1 270 ? -18.036 6.902 -13.638 1.00 95.88 270 ALA A O 1
ATOM 2071 N N . GLY A 1 271 ? -18.613 7.559 -15.701 1.00 96.25 271 GLY A N 1
ATOM 2072 C CA . GLY A 1 271 ? -20.044 7.721 -15.421 1.00 96.25 271 GLY A CA 1
ATOM 2073 C C . GLY A 1 271 ? -20.778 6.428 -15.033 1.00 96.25 271 GLY A C 1
ATOM 2074 O O . GLY A 1 271 ? -21.905 6.494 -14.548 1.00 96.25 271 GLY A O 1
ATOM 2075 N N . ARG A 1 272 ? -20.153 5.254 -15.207 1.00 96.19 272 ARG A N 1
ATOM 2076 C CA . ARG A 1 272 ? -20.685 3.947 -14.780 1.00 96.19 272 ARG A CA 1
ATOM 2077 C C . ARG A 1 272 ? -20.153 3.475 -13.422 1.00 96.19 272 ARG A C 1
ATOM 2079 O O . ARG A 1 272 ? -20.473 2.359 -13.023 1.00 96.19 272 ARG A O 1
ATOM 2086 N N . SER A 1 273 ? -19.383 4.287 -12.694 1.00 93.31 273 SER A N 1
ATOM 2087 C CA . SER A 1 273 ? -18.832 3.928 -11.371 1.00 93.31 273 SER A CA 1
ATOM 2088 C C . SER A 1 273 ? -19.900 3.540 -10.337 1.00 93.31 273 SER A C 1
ATOM 2090 O O . SER A 1 273 ? -19.663 2.688 -9.488 1.00 93.31 273 SER A O 1
ATOM 2092 N N . GLY A 1 274 ? -21.110 4.097 -10.448 1.00 93.56 274 GLY A N 1
ATOM 2093 C CA . GLY A 1 274 ? -22.265 3.720 -9.623 1.00 93.56 274 GLY A CA 1
ATOM 2094 C C . GLY A 1 274 ? -22.997 2.447 -10.069 1.00 93.56 274 GLY A C 1
ATOM 2095 O O . GLY A 1 274 ? -24.031 2.123 -9.497 1.00 93.56 274 GLY A O 1
ATOM 2096 N N . GLN A 1 275 ? -22.521 1.758 -11.108 1.00 95.50 275 GLN A N 1
ATOM 2097 C CA . GLN A 1 275 ? -23.156 0.561 -11.682 1.00 95.50 275 GLN A CA 1
ATOM 2098 C C . GLN A 1 275 ? -22.221 -0.654 -11.699 1.00 95.50 275 GLN A C 1
ATOM 2100 O O . GLN A 1 275 ? -22.690 -1.786 -11.777 1.00 95.50 275 GLN A O 1
ATOM 2105 N N . GLN A 1 276 ? -20.908 -0.425 -11.670 1.00 95.94 276 GLN A N 1
ATOM 2106 C CA . GLN A 1 276 ? -19.882 -1.461 -11.713 1.00 95.94 276 GLN A CA 1
ATOM 2107 C C . GLN A 1 276 ? -18.564 -0.935 -11.119 1.00 95.94 276 GLN A C 1
ATOM 2109 O O . GLN A 1 276 ? -18.348 0.280 -11.107 1.00 95.94 276 GLN A O 1
ATOM 2114 N N . PRO A 1 277 ? -17.639 -1.813 -10.693 1.00 97.12 277 PRO A N 1
ATOM 2115 C CA . PRO A 1 277 ? -16.321 -1.392 -10.227 1.00 97.12 277 PRO A CA 1
ATOM 2116 C C . PRO A 1 277 ? -15.523 -0.721 -11.354 1.00 97.12 277 PRO A C 1
ATOM 2118 O O . PRO A 1 277 ? -15.211 -1.348 -12.371 1.00 97.12 277 PRO A O 1
ATOM 2121 N N . VAL A 1 278 ? -15.181 0.555 -11.169 1.00 97.69 278 VAL A N 1
ATOM 2122 C CA . VAL A 1 278 ? -14.307 1.324 -12.065 1.00 97.69 278 VAL A CA 1
ATOM 2123 C C . VAL A 1 278 ? -13.159 1.897 -11.241 1.00 97.69 278 VAL A C 1
ATOM 2125 O O . VAL A 1 278 ? -13.378 2.702 -10.341 1.00 97.69 278 VAL A O 1
ATOM 2128 N N . TYR A 1 279 ? -11.940 1.479 -11.562 1.00 97.75 279 TYR A N 1
ATOM 2129 C CA . TYR A 1 279 ? -10.704 1.921 -10.931 1.00 97.75 279 TYR A CA 1
ATOM 2130 C C . TYR A 1 279 ? -10.018 2.931 -11.844 1.00 97.75 279 TYR A C 1
ATOM 2132 O O . TYR A 1 279 ? -9.614 2.581 -12.951 1.00 97.75 279 TYR A O 1
ATOM 2140 N N . LEU A 1 280 ? -9.878 4.175 -11.392 1.00 96.94 280 LEU A N 1
ATOM 2141 C CA . LEU A 1 280 ? -9.168 5.224 -12.123 1.00 96.94 280 LEU A CA 1
ATOM 2142 C C . LEU A 1 280 ? -7.899 5.580 -11.343 1.00 96.94 280 LEU A C 1
ATOM 2144 O O . LEU A 1 280 ? -7.978 6.013 -10.196 1.00 96.94 280 LEU A O 1
ATOM 2148 N N . SER A 1 281 ? -6.720 5.390 -11.927 1.00 96.94 281 SER A N 1
ATOM 2149 C CA . SER A 1 281 ? -5.452 5.660 -11.238 1.00 96.94 281 SER A CA 1
ATOM 2150 C C . SER A 1 281 ? -4.513 6.517 -12.075 1.00 96.94 281 SER A C 1
ATOM 2152 O O . SER A 1 281 ? -4.203 6.190 -13.220 1.00 96.94 281 SER A O 1
ATOM 2154 N N . ASP A 1 282 ? -4.038 7.609 -11.487 1.00 98.38 282 ASP A N 1
ATOM 2155 C CA . ASP A 1 282 ? -2.951 8.418 -12.019 1.00 98.38 282 ASP A CA 1
ATOM 2156 C C . ASP A 1 282 ? -1.626 7.787 -11.592 1.00 98.38 282 ASP A C 1
ATOM 2158 O O . ASP A 1 282 ? -1.327 7.672 -10.402 1.00 98.38 282 ASP A O 1
ATOM 2162 N N . VAL A 1 283 ? -0.852 7.333 -12.575 1.00 98.44 283 VAL A N 1
ATOM 2163 C CA . VAL A 1 283 ? 0.391 6.586 -12.351 1.00 98.44 283 VAL A CA 1
ATOM 2164 C C . VAL A 1 283 ? 1.641 7.462 -12.413 1.00 98.44 283 VAL A C 1
ATOM 2166 O O . VAL A 1 283 ? 2.754 6.927 -12.439 1.00 98.44 283 VAL A O 1
ATOM 2169 N N . ARG A 1 284 ? 1.480 8.791 -12.456 1.00 98.19 284 ARG A N 1
ATOM 2170 C CA . ARG A 1 284 ? 2.586 9.759 -12.413 1.00 98.19 284 ARG A CA 1
ATOM 2171 C C . ARG A 1 284 ? 3.188 9.871 -11.013 1.00 98.19 284 ARG A C 1
ATOM 2173 O O . ARG A 1 284 ? 2.771 9.205 -10.066 1.00 98.19 284 ARG A O 1
ATOM 2180 N N . THR A 1 285 ? 4.194 10.732 -10.884 1.00 96.69 285 THR A N 1
ATOM 2181 C CA . THR A 1 285 ? 4.725 11.120 -9.577 1.00 96.69 285 THR A CA 1
ATOM 2182 C C . THR A 1 285 ? 3.683 11.895 -8.766 1.00 96.69 285 THR A C 1
ATOM 2184 O O . THR A 1 285 ? 2.830 12.593 -9.318 1.00 96.69 285 THR A O 1
ATOM 2187 N N . GLU A 1 286 ? 3.781 11.829 -7.437 1.00 94.38 286 GLU A N 1
ATOM 2188 C CA . GLU A 1 286 ? 2.881 12.570 -6.540 1.00 94.38 286 GLU A CA 1
ATOM 2189 C C . GLU A 1 286 ? 2.952 14.087 -6.762 1.00 94.38 286 GLU A C 1
ATOM 2191 O O . GLU A 1 286 ? 1.940 14.777 -6.652 1.00 94.38 286 GLU A O 1
ATOM 2196 N N . ARG A 1 287 ? 4.129 14.600 -7.149 1.00 94.00 287 ARG A N 1
ATOM 2197 C CA . ARG A 1 287 ? 4.324 16.008 -7.510 1.00 94.00 287 ARG A CA 1
ATOM 2198 C C . ARG A 1 287 ? 3.485 16.399 -8.725 1.00 94.00 287 ARG A C 1
ATOM 2200 O O . ARG A 1 287 ? 2.731 17.363 -8.656 1.00 94.00 287 ARG A O 1
ATOM 2207 N N . GLU A 1 288 ? 3.585 15.643 -9.817 1.00 96.62 288 GLU A N 1
ATOM 2208 C CA . GLU A 1 288 ? 2.818 15.916 -11.040 1.00 96.62 288 GLU A CA 1
ATOM 2209 C C . GLU A 1 288 ? 1.308 15.786 -10.819 1.00 96.62 288 GLU A C 1
ATOM 2211 O O . GLU A 1 288 ? 0.532 16.546 -11.397 1.00 96.62 288 GLU A O 1
ATOM 2216 N N . TYR A 1 289 ? 0.889 14.831 -9.984 1.00 97.38 289 TYR A N 1
ATOM 2217 C CA . TYR A 1 289 ? -0.502 14.710 -9.560 1.00 97.38 289 TYR A CA 1
ATOM 2218 C C . TYR A 1 289 ? -0.955 15.976 -8.823 1.00 97.38 289 TYR A C 1
ATOM 2220 O O . TYR A 1 289 ? -1.947 16.590 -9.211 1.00 97.38 289 TYR A O 1
ATOM 2228 N N . ALA A 1 290 ? -0.202 16.418 -7.811 1.00 96.25 290 ALA A N 1
ATOM 2229 C CA . ALA A 1 290 ? -0.561 17.583 -7.007 1.00 96.25 290 ALA A CA 1
ATOM 2230 C C . ALA A 1 290 ? -0.602 18.895 -7.810 1.00 96.25 290 ALA A C 1
ATOM 2232 O O . ALA A 1 290 ? -1.416 19.773 -7.512 1.00 96.25 290 ALA A O 1
ATOM 2233 N N . GLU A 1 291 ? 0.238 19.025 -8.840 1.00 96.50 291 GLU A N 1
ATOM 2234 C CA . GLU A 1 291 ? 0.249 20.172 -9.756 1.00 96.50 291 GLU A CA 1
ATOM 2235 C C . GLU A 1 291 ? -1.021 20.253 -10.627 1.00 96.50 291 GLU A C 1
ATOM 2237 O O . GLU A 1 291 ? -1.486 21.356 -10.937 1.00 96.50 291 GLU A O 1
ATOM 2242 N N . GLY A 1 292 ? -1.602 19.106 -10.997 1.00 97.12 292 GLY A N 1
ATOM 2243 C CA . GLY A 1 292 ? -2.853 19.036 -11.749 1.00 97.12 292 GLY A CA 1
ATOM 2244 C C . GLY A 1 292 ? -3.202 17.624 -12.225 1.00 97.12 292 GLY A C 1
ATOM 2245 O O . GLY A 1 292 ? -2.403 17.001 -12.925 1.00 97.12 292 GLY A O 1
ATOM 2246 N N . HIS A 1 293 ? -4.404 17.135 -11.915 1.00 97.81 293 HIS A N 1
ATOM 2247 C CA . HIS A 1 293 ? -4.895 15.796 -12.280 1.00 97.8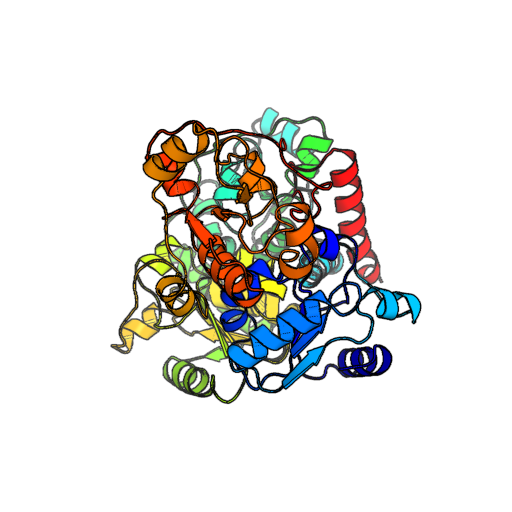1 293 HIS A CA 1
ATOM 2248 C C . HIS A 1 293 ? -6.364 15.805 -12.736 1.00 97.81 293 HIS A C 1
ATOM 2250 O O . HIS A 1 293 ? -7.080 16.792 -12.571 1.00 97.81 293 HIS A O 1
ATOM 2256 N N . ILE A 1 294 ? -6.804 14.707 -13.364 1.00 96.69 294 ILE A N 1
ATOM 2257 C CA . ILE A 1 294 ? -8.208 14.527 -13.774 1.00 96.69 294 ILE A CA 1
ATOM 2258 C C . ILE A 1 294 ? -9.086 14.482 -12.514 1.00 96.69 294 ILE A C 1
ATOM 2260 O O . ILE A 1 294 ? -8.735 13.754 -11.591 1.00 96.69 294 ILE A O 1
ATOM 2264 N N . PRO A 1 295 ? -10.214 15.211 -12.460 1.00 94.06 295 PRO A N 1
ATOM 2265 C CA . PRO A 1 295 ? -11.078 15.225 -11.287 1.00 94.06 295 PRO A CA 1
ATOM 2266 C C . PRO A 1 295 ? -11.505 13.832 -10.836 1.00 94.06 295 PRO A C 1
ATOM 2268 O O . PRO A 1 295 ? -11.968 13.031 -11.654 1.00 94.06 295 PRO A O 1
ATOM 2271 N N . GLY A 1 296 ? -11.349 13.557 -9.540 1.00 89.00 296 GLY A N 1
ATOM 2272 C CA . GLY A 1 296 ? -11.669 12.257 -8.965 1.00 89.00 296 GLY A CA 1
ATOM 2273 C C . GLY A 1 296 ? -10.899 11.107 -9.612 1.00 89.00 296 GLY A C 1
ATOM 2274 O O . GLY A 1 296 ? -11.501 10.083 -9.886 1.00 89.00 296 GLY A O 1
ATOM 2275 N N . ILE A 1 297 ? -9.610 11.268 -9.925 1.00 93.75 297 ILE A N 1
ATOM 2276 C CA . ILE A 1 297 ? -8.683 10.157 -10.189 1.00 93.75 297 ILE A CA 1
ATOM 2277 C C . ILE A 1 297 ? -7.766 9.984 -8.979 1.00 93.75 297 ILE A C 1
ATOM 2279 O O . ILE A 1 297 ? -7.408 10.963 -8.340 1.00 93.75 297 ILE A O 1
ATOM 2283 N N . TRP A 1 298 ? -7.339 8.763 -8.664 1.00 93.12 298 TRP A N 1
ATOM 2284 C CA . TRP A 1 298 ? -6.533 8.502 -7.473 1.00 93.12 298 TRP A CA 1
ATOM 2285 C C . TRP A 1 298 ? -5.057 8.446 -7.842 1.00 93.12 298 TRP A C 1
ATOM 2287 O O . TRP A 1 298 ? -4.681 7.718 -8.758 1.00 93.12 298 TRP A O 1
ATOM 2297 N N . SER A 1 299 ? -4.203 9.154 -7.105 1.00 95.69 299 SER A N 1
ATOM 2298 C CA . SER A 1 299 ? -2.753 8.994 -7.251 1.00 95.69 299 SER A CA 1
ATOM 2299 C C . SER A 1 299 ? -2.321 7.603 -6.785 1.00 95.69 299 SER A C 1
ATOM 2301 O O . SER A 1 299 ? -2.524 7.240 -5.620 1.00 95.69 299 SER A O 1
ATOM 2303 N N . PHE A 1 300 ? -1.715 6.829 -7.684 1.00 96.38 300 PHE A N 1
ATOM 2304 C CA . PHE A 1 300 ? -1.007 5.601 -7.344 1.00 96.38 300 PHE A CA 1
ATOM 2305 C C . PHE A 1 300 ? 0.167 5.391 -8.317 1.00 96.38 300 PHE A C 1
ATOM 2307 O O . PHE A 1 300 ? -0.006 4.760 -9.364 1.00 96.38 300 PHE A O 1
ATOM 2314 N N . PRO A 1 301 ? 1.372 5.908 -7.994 1.00 97.69 301 PRO A N 1
ATOM 2315 C CA . PRO A 1 301 ? 2.514 5.904 -8.906 1.00 97.69 301 PRO A CA 1
ATOM 2316 C C . PRO A 1 301 ? 2.795 4.526 -9.514 1.00 97.69 301 PRO A C 1
ATOM 2318 O O . PRO A 1 301 ? 2.809 3.516 -8.806 1.00 97.69 301 PRO A O 1
ATOM 2321 N N . GLY A 1 302 ? 3.060 4.471 -10.823 1.00 97.81 302 GLY A N 1
ATOM 2322 C CA . GLY A 1 302 ? 2.969 3.232 -11.608 1.00 97.81 302 GLY A CA 1
ATOM 2323 C C . GLY A 1 302 ? 3.810 2.063 -11.093 1.00 97.81 302 GLY A C 1
ATOM 2324 O O . GLY A 1 302 ? 3.343 0.927 -11.080 1.00 97.81 302 GLY A O 1
ATOM 2325 N N . GLY A 1 303 ? 5.024 2.325 -10.598 1.00 96.62 303 GLY A N 1
ATOM 2326 C CA . GLY A 1 303 ? 5.866 1.282 -9.999 1.00 96.62 303 GLY A CA 1
ATOM 2327 C C . GLY A 1 303 ? 5.254 0.667 -8.734 1.00 96.62 303 GLY A C 1
ATOM 2328 O O . GLY A 1 303 ? 5.387 -0.533 -8.501 1.00 96.62 303 GLY A O 1
ATOM 2329 N N . GLN A 1 304 ? 4.541 1.469 -7.941 1.00 97.19 304 GLN A N 1
ATOM 2330 C CA . GLN A 1 304 ? 3.833 1.011 -6.746 1.00 97.19 304 GLN A CA 1
ATOM 2331 C C . GLN A 1 304 ? 2.515 0.331 -7.101 1.00 97.19 304 GLN A C 1
ATOM 2333 O O . GLN A 1 304 ? 2.220 -0.710 -6.523 1.00 97.19 304 GLN A O 1
ATOM 2338 N N . ALA A 1 305 ? 1.784 0.835 -8.100 1.00 97.31 305 ALA A N 1
ATOM 2339 C CA . ALA A 1 305 ? 0.602 0.155 -8.622 1.00 97.31 305 ALA A CA 1
ATOM 2340 C C . ALA A 1 305 ? 0.936 -1.270 -9.108 1.00 97.31 305 ALA A C 1
ATOM 2342 O O . ALA A 1 305 ? 0.153 -2.187 -8.890 1.00 97.31 305 ALA A O 1
ATOM 2343 N N . VAL A 1 306 ? 2.111 -1.485 -9.713 1.00 98.06 306 VAL A N 1
ATOM 2344 C CA . VAL A 1 306 ? 2.579 -2.822 -10.132 1.00 98.06 306 VAL A CA 1
ATOM 2345 C C . VAL A 1 306 ? 3.074 -3.663 -8.953 1.00 98.06 306 VAL A C 1
ATOM 2347 O O . VAL A 1 306 ? 2.806 -4.855 -8.914 1.00 98.06 306 VAL A O 1
ATOM 2350 N N . GLN A 1 307 ? 3.795 -3.078 -7.992 1.00 97.56 307 GLN A N 1
ATOM 2351 C CA . GLN A 1 307 ? 4.314 -3.806 -6.821 1.00 97.56 307 GLN A CA 1
ATOM 2352 C C . GLN A 1 307 ? 3.217 -4.189 -5.815 1.00 97.56 307 GLN A C 1
ATOM 2354 O O . GLN A 1 307 ? 3.410 -5.113 -5.023 1.00 97.56 307 GLN A O 1
ATOM 2359 N N . ARG A 1 308 ? 2.111 -3.445 -5.797 1.00 96.19 308 ARG A N 1
ATOM 2360 C CA . ARG A 1 308 ? 1.037 -3.544 -4.809 1.00 96.19 308 ARG A CA 1
ATOM 2361 C C . ARG A 1 308 ? -0.322 -3.649 -5.502 1.00 96.19 308 ARG A C 1
ATOM 2363 O O . ARG A 1 308 ? -1.253 -2.933 -5.143 1.00 96.19 308 ARG A O 1
ATOM 2370 N N . ALA A 1 309 ? -0.436 -4.523 -6.502 1.00 96.62 309 ALA A N 1
ATOM 2371 C CA . ALA A 1 309 ? -1.661 -4.643 -7.295 1.00 96.62 309 ALA A CA 1
ATOM 2372 C C . ALA A 1 309 ? -2.898 -4.981 -6.441 1.00 96.62 309 ALA A C 1
ATOM 2374 O O . ALA A 1 309 ? -3.967 -4.414 -6.656 1.00 96.62 309 ALA A O 1
ATOM 2375 N N . ASP A 1 310 ? -2.725 -5.795 -5.395 1.00 93.06 310 ASP A N 1
ATOM 2376 C CA . ASP A 1 310 ? -3.791 -6.144 -4.443 1.00 93.06 310 ASP A CA 1
ATOM 2377 C C . ASP A 1 310 ? -4.258 -4.943 -3.588 1.00 93.06 310 ASP A C 1
ATOM 2379 O O . ASP A 1 310 ? -5.344 -4.977 -3.016 1.00 93.06 310 ASP A O 1
ATOM 2383 N N . ASP A 1 311 ? -3.468 -3.861 -3.510 1.00 92.56 311 ASP A N 1
ATOM 2384 C CA . ASP A 1 311 ? -3.844 -2.596 -2.855 1.00 92.56 311 ASP A CA 1
ATOM 2385 C C . ASP A 1 311 ? -4.487 -1.584 -3.822 1.00 92.56 311 ASP A C 1
ATOM 2387 O O . ASP A 1 311 ? -4.968 -0.529 -3.379 1.00 92.56 311 ASP A O 1
ATOM 2391 N N . ALA A 1 312 ? -4.440 -1.877 -5.126 1.00 92.88 312 ALA A N 1
ATOM 2392 C CA . ALA A 1 312 ? -5.010 -1.066 -6.197 1.00 92.88 312 ALA A CA 1
ATOM 2393 C C . ALA A 1 312 ? -6.391 -1.579 -6.615 1.00 92.88 312 ALA A C 1
ATOM 2395 O O . ALA A 1 312 ? -7.303 -0.779 -6.808 1.00 92.88 312 ALA A O 1
ATOM 2396 N N . VAL A 1 313 ? -6.534 -2.901 -6.760 1.00 96.25 313 VAL A N 1
ATOM 2397 C CA . VAL A 1 313 ? -7.706 -3.541 -7.367 1.00 96.25 313 VAL A CA 1
ATOM 2398 C C . VAL A 1 313 ? -8.073 -4.800 -6.581 1.00 96.25 313 VAL A C 1
ATOM 2400 O O . VAL A 1 313 ? -7.452 -5.844 -6.765 1.00 96.25 313 VAL A O 1
ATOM 2403 N N . ALA A 1 314 ? -9.101 -4.719 -5.730 1.00 96.38 314 ALA A N 1
ATOM 2404 C CA . ALA A 1 314 ? -9.616 -5.892 -5.011 1.00 96.38 314 ALA A CA 1
ATOM 2405 C C . ALA A 1 314 ? -10.662 -6.690 -5.805 1.00 96.38 314 ALA A C 1
ATOM 2407 O O . ALA A 1 314 ? -10.806 -7.887 -5.582 1.00 96.38 314 ALA A O 1
ATOM 2408 N N . VAL A 1 315 ? -11.383 -6.057 -6.740 1.00 96.75 315 VAL A N 1
ATOM 2409 C CA . VAL A 1 315 ? -12.348 -6.739 -7.616 1.00 96.75 315 VAL A CA 1
ATOM 2410 C C . VAL A 1 315 ? -11.689 -6.997 -8.969 1.00 96.75 315 VAL A C 1
ATOM 2412 O O . VAL A 1 315 ? -11.585 -6.093 -9.801 1.00 96.75 315 VAL A O 1
ATOM 2415 N N . ARG A 1 316 ? -11.201 -8.226 -9.177 1.00 90.31 316 ARG A N 1
ATOM 2416 C CA . ARG A 1 316 ? -10.289 -8.576 -10.287 1.00 90.31 316 ARG A CA 1
ATOM 2417 C C . ARG A 1 316 ? -10.829 -8.281 -11.684 1.00 90.31 316 ARG A C 1
ATOM 2419 O O . ARG A 1 316 ? -10.048 -7.938 -12.566 1.00 90.31 316 ARG A O 1
ATOM 2426 N N . ASP A 1 317 ? -12.130 -8.418 -11.907 1.00 93.31 317 ASP A N 1
ATOM 2427 C CA . ASP A 1 317 ? -12.775 -8.169 -13.199 1.00 93.31 317 ASP A CA 1
ATOM 2428 C C . ASP A 1 317 ? -13.312 -6.735 -13.361 1.00 93.31 317 ASP A C 1
ATOM 2430 O O . ASP A 1 317 ? -13.883 -6.402 -14.406 1.00 93.31 317 ASP A O 1
ATOM 2434 N N . GLY A 1 318 ? -13.073 -5.862 -12.376 1.00 96.56 318 GLY A N 1
ATOM 2435 C CA . GLY A 1 318 ? -13.379 -4.437 -12.453 1.00 96.56 318 GLY A CA 1
ATOM 2436 C C . GLY A 1 318 ? -12.670 -3.730 -13.612 1.00 96.56 318 GLY A C 1
ATOM 2437 O O . GLY A 1 318 ? -11.680 -4.208 -14.164 1.00 96.56 318 GLY A O 1
ATOM 2438 N N . GLN A 1 319 ? -13.186 -2.567 -14.008 1.00 98.00 319 GLN A N 1
ATOM 2439 C CA . GLN A 1 319 ? -12.627 -1.782 -15.109 1.00 98.00 319 GLN A CA 1
ATOM 2440 C C . GLN A 1 319 ? -11.426 -0.969 -14.609 1.00 98.00 319 GLN A C 1
ATOM 2442 O O . GLN A 1 319 ? -11.612 0.036 -13.931 1.00 98.00 319 GLN A O 1
ATOM 2447 N N . VAL A 1 320 ? -10.205 -1.397 -14.927 1.00 98.38 320 VAL A N 1
ATOM 2448 C CA . VAL A 1 320 ? -8.953 -0.783 -14.461 1.00 98.38 320 VAL A CA 1
ATOM 2449 C C . VAL A 1 320 ? -8.406 0.184 -15.501 1.00 98.38 320 VAL A C 1
ATOM 2451 O O . VAL A 1 320 ? -8.023 -0.229 -16.593 1.00 98.38 320 VAL A O 1
ATOM 2454 N N . VAL A 1 321 ? -8.344 1.470 -15.171 1.00 98.56 321 VAL A N 1
ATOM 2455 C CA . VAL A 1 321 ? -7.889 2.537 -16.065 1.00 98.56 321 VAL A CA 1
ATOM 2456 C C . VAL A 1 321 ? -6.691 3.252 -15.458 1.00 98.56 321 VAL A C 1
ATOM 2458 O O . VAL A 1 321 ? -6.785 3.846 -14.383 1.00 98.56 321 VAL A O 1
ATOM 2461 N N . PHE A 1 322 ? -5.581 3.259 -16.189 1.00 98.69 322 PHE A N 1
ATOM 2462 C CA . PHE A 1 322 ? -4.395 4.030 -15.833 1.00 98.69 322 PHE A CA 1
ATOM 2463 C C . PHE A 1 322 ? -4.285 5.298 -16.680 1.00 98.69 322 PHE A C 1
ATOM 2465 O O . PHE A 1 322 ? -4.477 5.272 -17.896 1.00 98.69 322 PHE A O 1
ATOM 2472 N N . CYS A 1 323 ? -3.937 6.410 -16.042 1.00 98.50 323 CYS A N 1
ATOM 2473 C CA . CYS A 1 323 ? -3.707 7.704 -16.677 1.00 98.50 323 CYS A CA 1
ATOM 2474 C C . CYS A 1 323 ? -2.309 8.222 -16.332 1.00 98.50 323 CYS A C 1
ATOM 2476 O O . CYS A 1 323 ? -1.813 8.002 -15.228 1.00 98.50 323 CYS A O 1
ATOM 2478 N N . CYS A 1 324 ? -1.668 8.927 -17.263 1.00 98.25 324 CYS A N 1
ATOM 2479 C CA . CYS A 1 324 ? -0.469 9.708 -16.974 1.00 98.25 324 CYS A CA 1
ATOM 2480 C C . CYS A 1 324 ? -0.482 11.041 -17.742 1.00 98.25 324 CYS A C 1
ATOM 2482 O O . CYS A 1 324 ? -1.546 11.544 -18.079 1.00 98.25 324 CYS A O 1
ATOM 2484 N N . ASP A 1 325 ? 0.669 11.658 -18.014 1.00 96.00 325 ASP A N 1
ATOM 2485 C CA . ASP A 1 325 ? 0.764 12.913 -18.784 1.00 96.00 325 ASP A CA 1
ATOM 2486 C C . ASP A 1 325 ? 0.534 12.708 -20.286 1.00 96.00 325 ASP A C 1
ATOM 2488 O O . ASP A 1 325 ? 0.161 13.630 -21.002 1.00 96.00 325 ASP A O 1
ATOM 2492 N N . GLY A 1 326 ? 0.740 11.487 -20.762 1.00 95.81 326 GLY A N 1
ATOM 2493 C CA . GLY A 1 326 ? 0.534 11.045 -22.132 1.00 95.81 326 GLY A CA 1
ATOM 2494 C C . GLY A 1 326 ? 0.132 9.580 -22.105 1.00 95.81 326 GLY A C 1
ATOM 2495 O O . GLY A 1 326 ? -0.823 9.229 -21.424 1.00 95.81 326 GLY A O 1
ATOM 2496 N N . ILE A 1 327 ? 0.900 8.726 -22.785 1.00 96.00 327 ILE A N 1
ATOM 2497 C CA . ILE A 1 327 ? 0.593 7.289 -22.873 1.00 96.00 327 ILE A CA 1
ATOM 2498 C C . ILE A 1 327 ? 1.613 6.382 -22.179 1.00 96.00 327 ILE A C 1
ATOM 2500 O O . ILE A 1 327 ? 1.269 5.271 -21.796 1.00 96.00 327 ILE A O 1
ATOM 2504 N N . VAL A 1 328 ? 2.864 6.826 -22.007 1.00 98.50 328 VAL A N 1
ATOM 2505 C CA . VAL A 1 328 ? 3.992 5.922 -21.713 1.00 98.50 328 VAL A CA 1
ATOM 2506 C C . VAL A 1 328 ? 3.808 5.154 -20.408 1.00 98.50 328 VAL A C 1
ATOM 2508 O O . VAL A 1 328 ? 3.770 3.926 -20.405 1.00 98.50 328 VAL A O 1
ATOM 2511 N N . ARG A 1 329 ? 3.677 5.878 -19.295 1.00 98.69 329 ARG A N 1
ATOM 2512 C CA . ARG A 1 329 ? 3.614 5.277 -17.957 1.00 98.69 329 ARG A CA 1
ATOM 2513 C C . ARG A 1 329 ? 2.340 4.449 -17.795 1.00 98.69 329 ARG A C 1
ATOM 2515 O O . ARG A 1 329 ? 2.401 3.313 -17.337 1.00 98.69 329 ARG A O 1
ATOM 2522 N N . ALA A 1 330 ? 1.210 4.983 -18.263 1.00 98.62 330 ALA A N 1
ATOM 2523 C CA . ALA A 1 330 ? -0.080 4.304 -18.234 1.00 98.62 330 ALA A CA 1
ATOM 2524 C C . ALA A 1 330 ? -0.082 2.996 -19.041 1.00 98.62 330 ALA A C 1
ATOM 2526 O O . ALA A 1 330 ? -0.508 1.970 -18.519 1.00 98.62 330 ALA A O 1
ATOM 2527 N N . ALA A 1 331 ? 0.432 2.997 -20.276 1.00 98.62 331 ALA A N 1
ATOM 2528 C CA . ALA A 1 331 ? 0.471 1.808 -21.128 1.00 98.62 331 ALA A CA 1
ATOM 2529 C C . ALA A 1 331 ? 1.397 0.717 -20.569 1.00 98.62 331 ALA A C 1
ATOM 2531 O O . ALA A 1 331 ? 1.035 -0.460 -20.585 1.00 98.62 331 ALA A O 1
ATOM 2532 N N . VAL A 1 332 ? 2.562 1.092 -20.029 1.00 98.62 332 VAL A N 1
ATOM 2533 C CA . VAL A 1 332 ? 3.491 0.137 -19.402 1.00 98.62 332 VAL A CA 1
ATOM 2534 C C . VAL A 1 332 ? 2.881 -0.467 -18.134 1.00 98.62 332 VAL A C 1
ATOM 2536 O O . VAL A 1 332 ? 2.896 -1.685 -17.973 1.00 98.62 332 VAL A O 1
ATOM 2539 N N . THR A 1 333 ? 2.281 0.344 -17.256 1.00 98.75 333 THR A N 1
ATOM 2540 C CA . THR A 1 333 ? 1.575 -0.169 -16.069 1.00 98.75 333 THR A CA 1
ATOM 2541 C C . THR A 1 333 ? 0.395 -1.068 -16.458 1.00 98.75 333 THR A C 1
ATOM 2543 O O . THR A 1 333 ? 0.250 -2.161 -15.909 1.00 98.75 333 THR A O 1
ATOM 2546 N N . ALA A 1 334 ? -0.404 -0.666 -17.450 1.00 98.69 334 ALA A N 1
ATOM 2547 C CA . ALA A 1 334 ? -1.521 -1.454 -17.964 1.00 98.69 334 ALA A CA 1
ATOM 2548 C C . ALA A 1 334 ? -1.077 -2.806 -18.547 1.00 98.69 334 ALA A C 1
ATOM 2550 O O . ALA A 1 334 ? -1.725 -3.826 -18.304 1.00 98.69 334 ALA A O 1
ATOM 2551 N N . SER A 1 335 ? 0.040 -2.834 -19.280 1.00 98.56 335 SER A N 1
ATOM 2552 C CA . SER A 1 335 ? 0.635 -4.061 -19.825 1.00 98.56 335 SER A CA 1
ATOM 2553 C C . SER A 1 335 ? 0.945 -5.070 -18.715 1.00 98.56 335 SER A C 1
ATOM 2555 O O . SER A 1 335 ? 0.631 -6.256 -18.851 1.00 98.56 335 SER A O 1
ATOM 2557 N N . TRP A 1 336 ? 1.476 -4.613 -17.577 1.00 98.50 336 TRP A N 1
ATOM 2558 C CA . TRP A 1 336 ? 1.741 -5.498 -16.445 1.00 98.50 336 TRP A CA 1
ATOM 2559 C C . TRP A 1 336 ? 0.470 -6.072 -15.827 1.00 98.50 336 TRP A C 1
ATOM 2561 O O . TRP A 1 336 ? 0.422 -7.269 -15.558 1.00 98.50 336 TRP A O 1
ATOM 2571 N N . TYR A 1 337 ? -0.588 -5.275 -15.691 1.00 98.50 337 TYR A N 1
ATOM 2572 C CA . TYR A 1 337 ? -1.881 -5.771 -15.208 1.00 98.50 337 TYR A CA 1
ATOM 2573 C C . TYR A 1 337 ? -2.505 -6.788 -16.176 1.00 98.50 337 TYR A C 1
ATOM 2575 O O . TYR A 1 337 ? -3.010 -7.824 -15.742 1.00 98.50 337 TYR A O 1
ATOM 2583 N N . ARG A 1 338 ? -2.414 -6.565 -17.494 1.00 97.88 338 ARG A N 1
ATOM 2584 C CA . ARG A 1 338 ? -2.845 -7.557 -18.496 1.00 97.88 338 ARG A CA 1
ATOM 2585 C C . ARG A 1 338 ? -2.109 -8.878 -18.326 1.00 97.88 338 ARG A C 1
ATOM 2587 O O . ARG A 1 338 ? -2.740 -9.931 -18.284 1.00 97.88 338 ARG A O 1
ATOM 2594 N N . GLN A 1 339 ? -0.792 -8.822 -18.157 1.00 97.56 339 GLN A N 1
ATOM 2595 C CA . GLN A 1 339 ? 0.019 -10.014 -17.941 1.00 97.56 339 GLN A CA 1
ATOM 2596 C C . GLN A 1 339 ? -0.297 -10.689 -16.598 1.00 97.56 339 GLN A C 1
ATOM 2598 O O . GLN A 1 339 ? -0.358 -11.915 -16.549 1.00 97.56 339 GLN A O 1
ATOM 2603 N N . MET A 1 340 ? -0.570 -9.942 -15.524 1.00 97.00 340 MET A N 1
ATOM 2604 C CA . MET A 1 340 ? -1.038 -10.490 -14.236 1.00 97.00 340 MET A CA 1
ATOM 2605 C C . MET A 1 340 ? -2.424 -11.158 -14.313 1.00 97.00 340 MET A C 1
ATOM 2607 O O . MET A 1 340 ? -2.824 -11.825 -13.363 1.00 97.00 340 MET A O 1
ATOM 2611 N N . GLY A 1 341 ? -3.138 -11.023 -15.435 1.00 95.31 341 GLY A N 1
ATOM 2612 C CA . GLY A 1 341 ? -4.419 -11.684 -15.678 1.00 95.31 341 GLY A CA 1
ATOM 2613 C C . GLY A 1 341 ? -5.642 -10.802 -15.438 1.00 95.31 341 GLY A C 1
ATOM 2614 O O . GLY A 1 341 ? -6.757 -11.314 -15.471 1.00 95.31 341 GLY A O 1
ATOM 2615 N N . PHE A 1 342 ? -5.476 -9.490 -15.232 1.00 96.62 342 PHE A N 1
ATOM 2616 C CA . PHE A 1 342 ? -6.621 -8.586 -15.147 1.00 96.62 342 PHE A CA 1
ATOM 2617 C C . PHE A 1 342 ? -7.308 -8.502 -16.526 1.00 96.62 342 PHE A C 1
ATOM 2619 O O . PHE A 1 342 ? -6.686 -8.097 -17.522 1.00 96.62 342 PHE A O 1
ATOM 2626 N N . PRO A 1 343 ? -8.593 -8.888 -16.635 1.00 94.56 343 PRO A N 1
ATOM 2627 C CA . PRO A 1 343 ? -9.271 -8.990 -17.920 1.00 94.56 343 PRO A CA 1
ATOM 2628 C C . PRO A 1 343 ? -9.602 -7.611 -18.488 1.00 94.56 343 PRO A C 1
ATOM 2630 O O . PRO A 1 343 ? -9.613 -7.440 -19.707 1.00 94.56 343 PRO A O 1
ATOM 2633 N N . ASN A 1 344 ? -9.830 -6.623 -17.614 1.00 97.12 344 ASN A N 1
ATOM 2634 C CA . ASN A 1 344 ? -10.392 -5.339 -17.988 1.00 97.12 344 ASN A CA 1
ATOM 2635 C C . ASN A 1 344 ? -9.453 -4.158 -17.737 1.00 97.12 344 ASN A C 1
ATOM 2637 O O . ASN A 1 344 ? -9.702 -3.351 -16.852 1.00 97.12 344 ASN A O 1
ATOM 2641 N N . VAL A 1 345 ? -8.395 -4.034 -18.543 1.00 98.31 345 VAL A N 1
ATOM 2642 C CA . VAL A 1 345 ? -7.363 -2.999 -18.346 1.00 98.31 345 VAL A CA 1
ATOM 2643 C C . VAL A 1 345 ? -7.319 -2.014 -19.510 1.00 98.31 345 VAL A C 1
ATOM 2645 O O . VAL A 1 345 ? -7.427 -2.417 -20.675 1.00 98.31 345 VAL A O 1
ATOM 2648 N N . TYR A 1 346 ? -7.139 -0.737 -19.179 1.00 98.56 346 TYR A N 1
ATOM 2649 C CA . TYR A 1 346 ? -7.097 0.376 -20.112 1.00 98.56 346 TYR A CA 1
ATOM 2650 C C . TYR A 1 346 ? -5.995 1.386 -19.768 1.00 98.56 346 TYR A C 1
ATOM 2652 O O . TYR A 1 346 ? -5.633 1.556 -18.602 1.00 98.56 346 TYR A O 1
ATOM 2660 N N . ALA A 1 347 ? -5.519 2.104 -20.783 1.00 98.62 347 ALA A N 1
ATOM 2661 C CA . ALA A 1 347 ? -4.688 3.295 -20.630 1.00 98.62 347 ALA A CA 1
ATOM 2662 C C . ALA A 1 347 ? -5.361 4.495 -21.316 1.00 98.62 347 ALA A C 1
ATOM 2664 O O . ALA A 1 347 ? -5.916 4.357 -22.406 1.00 98.62 347 ALA A O 1
ATOM 2665 N N . VAL A 1 348 ? -5.330 5.668 -20.681 1.00 98.50 348 VAL A N 1
ATOM 2666 C CA . VAL A 1 348 ? -5.909 6.896 -21.252 1.00 98.50 348 VAL A CA 1
ATOM 2667 C C . VAL A 1 348 ? -5.030 7.400 -22.394 1.00 98.50 348 VAL A C 1
ATOM 2669 O O . VAL A 1 348 ? -3.851 7.693 -22.194 1.00 98.50 348 VAL A O 1
ATOM 2672 N N . ASP A 1 349 ? -5.604 7.523 -23.588 1.00 97.38 349 ASP A N 1
ATOM 2673 C CA . ASP A 1 349 ? -4.905 8.037 -24.760 1.00 97.38 349 ASP A CA 1
ATOM 2674 C C . ASP A 1 349 ? -4.648 9.542 -24.617 1.00 97.38 349 ASP A C 1
ATOM 2676 O O . ASP A 1 349 ? -5.554 10.335 -24.355 1.00 97.38 349 ASP A O 1
ATOM 2680 N N . GLY A 1 350 ? -3.375 9.929 -24.707 1.00 96.19 350 GLY A N 1
ATOM 2681 C CA . GLY A 1 350 ? -2.902 11.294 -24.474 1.00 96.19 350 GLY A CA 1
ATOM 2682 C C . GLY A 1 350 ? -3.009 11.812 -23.028 1.00 96.19 350 GLY A C 1
ATOM 2683 O O . GLY A 1 350 ? -2.567 12.935 -22.766 1.00 96.19 350 GLY A O 1
ATOM 2684 N N . GLY A 1 351 ? -3.525 11.013 -22.087 1.00 97.75 351 GLY A N 1
ATOM 2685 C CA . GLY A 1 351 ? -3.497 11.283 -20.647 1.00 97.75 351 GLY A CA 1
ATOM 2686 C C . GLY A 1 351 ? -4.090 12.634 -20.221 1.00 97.75 351 GLY A C 1
ATOM 2687 O O . GLY A 1 351 ? -5.019 13.165 -20.836 1.00 97.75 351 GLY A O 1
ATOM 2688 N N . VAL A 1 352 ? -3.523 13.231 -19.166 1.00 97.94 352 VAL A N 1
ATOM 2689 C CA . VAL A 1 352 ? -3.969 14.532 -18.639 1.00 97.94 352 VAL A CA 1
ATOM 2690 C C . VAL A 1 352 ? -3.795 15.679 -19.643 1.00 97.94 352 VAL A C 1
ATOM 2692 O O . VAL A 1 352 ? -4.542 16.655 -19.591 1.00 97.94 352 VAL A O 1
ATOM 2695 N N . ARG A 1 353 ? -2.855 15.564 -20.597 1.00 97.38 353 ARG A N 1
ATOM 2696 C CA . ARG A 1 353 ? -2.668 16.562 -21.664 1.00 97.38 353 ARG A CA 1
ATOM 2697 C C . ARG A 1 353 ? -3.837 16.546 -22.642 1.00 97.38 353 ARG A C 1
ATOM 2699 O O . ARG A 1 353 ? -4.348 17.611 -22.979 1.00 97.38 353 ARG A O 1
ATOM 2706 N N . ALA A 1 354 ? -4.298 15.363 -23.050 1.00 98.19 354 ALA A N 1
ATOM 2707 C CA . ALA A 1 354 ? -5.493 15.240 -23.878 1.00 98.19 354 ALA A CA 1
ATOM 2708 C C . ALA A 1 354 ? -6.746 15.710 -23.131 1.00 98.19 354 ALA A C 1
ATOM 2710 O O . ALA A 1 354 ? -7.547 16.436 -23.714 1.00 98.19 354 ALA A O 1
ATOM 2711 N N . TRP A 1 355 ? -6.889 15.383 -21.842 1.00 98.38 355 TRP A N 1
ATOM 2712 C CA . TRP A 1 355 ? -7.991 15.884 -21.010 1.00 98.38 355 TRP A CA 1
ATOM 2713 C C . TRP A 1 355 ? -8.055 17.418 -20.991 1.00 98.38 355 TRP A C 1
ATOM 2715 O O . TRP A 1 355 ? -9.098 18.003 -21.282 1.00 98.38 355 TRP A O 1
ATOM 2725 N N . ALA A 1 356 ? -6.924 18.081 -20.727 1.00 97.62 356 ALA A N 1
ATOM 2726 C CA . ALA A 1 356 ? -6.842 19.539 -20.744 1.00 97.62 356 ALA A CA 1
ATOM 2727 C C . ALA A 1 356 ? -7.110 20.124 -22.144 1.00 97.62 356 ALA A C 1
ATOM 2729 O O . ALA A 1 356 ? -7.797 21.137 -22.268 1.00 97.62 356 ALA A O 1
ATOM 2730 N N . ALA A 1 357 ? -6.633 19.469 -23.210 1.00 97.88 357 ALA A N 1
ATOM 2731 C CA . ALA A 1 357 ? -6.905 19.874 -24.591 1.00 97.88 357 ALA A CA 1
ATOM 2732 C C . ALA A 1 357 ? -8.394 19.757 -24.979 1.00 97.88 357 ALA A C 1
ATOM 2734 O O . ALA A 1 357 ? -8.845 20.482 -25.862 1.00 97.88 357 ALA A O 1
ATOM 2735 N N . HIS A 1 358 ? -9.172 18.913 -24.288 1.00 97.00 358 HIS A N 1
ATOM 2736 C CA . HIS A 1 358 ? -10.637 18.857 -24.405 1.00 97.00 358 HIS A CA 1
ATOM 2737 C C . HIS A 1 358 ? -11.351 19.993 -23.642 1.00 97.00 358 HIS A C 1
ATOM 2739 O O . HIS A 1 358 ? -12.579 20.022 -23.589 1.00 97.00 358 HIS A O 1
ATOM 2745 N N . GLY A 1 359 ? -10.612 20.932 -23.040 1.00 97.56 359 GLY A N 1
ATOM 2746 C CA . GLY A 1 359 ? -11.176 22.060 -22.294 1.00 97.56 359 GLY A CA 1
ATOM 2747 C C . GLY A 1 359 ? -11.788 21.671 -20.945 1.00 97.56 359 GLY A C 1
ATOM 2748 O O . GLY A 1 359 ? -12.599 22.420 -20.403 1.00 97.56 359 GLY A O 1
ATOM 2749 N N . LEU A 1 360 ? -11.433 20.499 -20.411 1.00 97.75 360 LEU A N 1
ATOM 2750 C CA . LEU A 1 360 ? -11.957 19.984 -19.148 1.00 97.75 360 LEU A CA 1
ATOM 2751 C C . LEU A 1 360 ? -11.092 20.437 -17.956 1.00 97.75 360 LEU A C 1
ATOM 2753 O O . LEU A 1 360 ? -9.871 20.566 -18.093 1.00 97.75 360 LEU A O 1
ATOM 2757 N N . PRO A 1 361 ? -11.695 20.676 -16.775 1.00 97.31 361 PRO A N 1
ATOM 2758 C CA . PRO A 1 361 ? -10.972 21.173 -15.608 1.00 97.31 361 PRO A CA 1
ATOM 2759 C C . PRO A 1 361 ? -10.049 20.107 -15.006 1.00 97.31 361 PRO A C 1
ATOM 2761 O O . PRO A 1 361 ? -10.317 18.911 -15.114 1.00 97.31 361 PRO A O 1
ATOM 2764 N N . LEU A 1 362 ? -8.990 20.562 -14.333 1.00 97.31 362 LEU A N 1
ATOM 2765 C CA . LEU A 1 362 ? -8.101 19.735 -13.515 1.00 97.31 362 LEU A CA 1
ATOM 2766 C C . LEU A 1 362 ? -8.295 20.066 -12.032 1.00 97.31 362 LEU A C 1
ATOM 2768 O O . LEU A 1 362 ? -8.465 21.235 -11.676 1.00 97.31 362 LEU A O 1
ATOM 2772 N N . GLU A 1 363 ? -8.205 19.050 -11.181 1.00 96.38 363 GLU A N 1
ATOM 2773 C CA . GLU A 1 363 ? -8.063 19.200 -9.730 1.00 96.38 363 GLU A CA 1
ATOM 2774 C C . GLU A 1 363 ? -6.586 19.375 -9.353 1.00 96.38 363 GLU A C 1
ATOM 2776 O O . GLU A 1 363 ? -5.689 19.042 -10.129 1.00 96.38 363 GLU A O 1
ATOM 2781 N N . ARG A 1 364 ? -6.322 19.960 -8.180 1.00 95.56 364 ARG A N 1
ATOM 2782 C CA . ARG A 1 364 ? -4.972 20.230 -7.661 1.00 95.56 364 ARG A CA 1
ATOM 2783 C C . ARG A 1 364 ? -4.894 19.850 -6.190 1.00 95.56 364 ARG A C 1
ATOM 2785 O O . ARG A 1 364 ? -5.899 19.903 -5.488 1.00 95.56 364 ARG A O 1
ATOM 2792 N N . GLY A 1 365 ? -3.684 19.581 -5.719 1.00 92.81 365 GLY A N 1
ATOM 2793 C CA . GLY A 1 365 ? -3.421 19.207 -4.334 1.00 92.81 365 GLY A CA 1
ATOM 2794 C C . GLY A 1 365 ? -3.234 17.701 -4.134 1.00 92.81 365 GLY A C 1
ATOM 2795 O O . GLY A 1 365 ? -3.260 16.929 -5.095 1.00 92.81 365 GLY A O 1
ATOM 2796 N N . PRO A 1 366 ? -2.962 17.286 -2.888 1.00 84.56 366 PRO A N 1
ATOM 2797 C CA . PRO A 1 366 ? -2.628 15.908 -2.565 1.00 84.56 366 PRO A CA 1
ATOM 2798 C C . PRO A 1 366 ? -3.838 14.976 -2.689 1.00 84.56 366 PRO A C 1
ATOM 2800 O O . PRO A 1 366 ? -4.989 15.400 -2.763 1.00 84.56 366 PRO A O 1
ATOM 2803 N N . ASN A 1 367 ? -3.554 13.675 -2.682 1.00 73.94 367 ASN A N 1
ATOM 2804 C CA . ASN A 1 367 ? -4.548 12.606 -2.708 1.00 73.94 367 ASN A CA 1
ATOM 2805 C C . ASN A 1 367 ? -5.205 12.424 -1.322 1.00 73.94 367 ASN A C 1
ATOM 2807 O O . ASN A 1 367 ? -4.999 11.404 -0.665 1.00 73.94 367 ASN A O 1
ATOM 2811 N N . GLU A 1 368 ? -5.937 13.436 -0.846 1.00 78.25 368 GLU A N 1
ATOM 2812 C CA . GLU A 1 368 ? -6.607 13.412 0.458 1.00 78.25 368 GLU A CA 1
ATOM 2813 C C . GLU A 1 368 ? -8.129 13.393 0.311 1.00 78.25 368 GLU A C 1
ATOM 2815 O O . GLU A 1 368 ? -8.752 14.369 -0.100 1.00 78.25 368 GLU A O 1
ATOM 2820 N N . VAL A 1 369 ? -8.728 12.270 0.705 1.00 80.81 369 VAL A N 1
ATOM 2821 C CA . VAL A 1 369 ? -10.176 12.125 0.870 1.00 80.81 369 VAL A CA 1
ATOM 2822 C C . VAL A 1 369 ? -10.458 11.993 2.358 1.00 80.81 369 VAL A C 1
ATOM 2824 O O . VAL A 1 369 ? -9.780 11.229 3.052 1.00 80.81 369 VAL A O 1
ATOM 2827 N N . GLU A 1 370 ? -11.443 12.739 2.860 1.00 88.94 370 GLU A N 1
ATOM 2828 C CA . GLU A 1 370 ? -11.847 12.604 4.256 1.00 88.94 370 GLU A CA 1
ATOM 2829 C C . GLU A 1 370 ? -12.400 11.182 4.497 1.00 88.94 370 GLU A C 1
ATOM 2831 O O . GLU A 1 370 ? -13.300 10.749 3.771 1.00 88.94 370 GLU A O 1
ATOM 2836 N N . PRO A 1 371 ? -11.872 10.435 5.487 1.00 94.25 371 PRO A N 1
ATOM 2837 C CA . PRO A 1 371 ? -12.354 9.095 5.801 1.00 94.25 371 PRO A CA 1
ATOM 2838 C C . PRO A 1 371 ? -13.839 9.092 6.156 1.00 94.25 371 PRO A C 1
ATOM 2840 O O . PRO A 1 371 ? -14.340 10.007 6.820 1.00 94.25 371 PRO A O 1
ATOM 2843 N N . PHE A 1 372 ? -14.537 8.023 5.773 1.00 95.94 372 PHE A N 1
ATOM 2844 C CA . PHE A 1 372 ? -15.950 7.868 6.106 1.00 95.94 372 PHE A CA 1
ATOM 2845 C C . PHE A 1 372 ? -16.184 7.985 7.623 1.00 95.94 372 PHE A C 1
ATOM 2847 O O . PHE A 1 372 ? -15.432 7.444 8.432 1.00 95.94 372 PHE A O 1
ATOM 2854 N N . GLY A 1 373 ? -17.234 8.707 8.018 1.00 96.12 373 GLY A N 1
ATOM 2855 C CA . GLY A 1 373 ? -17.603 8.889 9.424 1.00 96.12 373 GLY A CA 1
ATOM 2856 C C . GLY A 1 373 ? -16.708 9.846 10.222 1.00 96.12 373 GLY A C 1
ATOM 2857 O O . GLY A 1 373 ? -17.059 10.166 11.357 1.00 96.12 373 GLY A O 1
ATOM 2858 N N . LEU A 1 374 ? -15.603 10.368 9.666 1.00 96.69 374 LEU A N 1
ATOM 2859 C CA . LEU A 1 374 ? -14.711 11.264 10.414 1.00 96.69 374 LEU A CA 1
ATOM 2860 C C . LEU A 1 374 ? -15.400 12.583 10.797 1.00 96.69 374 LEU A C 1
ATOM 2862 O O . LEU A 1 374 ? -15.256 13.042 11.930 1.00 96.69 374 LEU A O 1
ATOM 2866 N N . ALA A 1 375 ? -16.192 13.166 9.892 1.00 96.62 375 ALA A N 1
ATOM 2867 C CA . ALA A 1 375 ? -16.966 14.376 10.172 1.00 96.62 375 ALA A CA 1
ATOM 2868 C C . ALA A 1 375 ? -17.997 14.162 11.300 1.00 96.62 375 ALA A C 1
ATOM 2870 O O . ALA A 1 375 ? -18.129 15.001 12.192 1.00 96.62 375 ALA A O 1
ATOM 2871 N N . GLU A 1 376 ? -18.682 13.013 11.312 1.00 96.75 376 GLU A N 1
ATOM 2872 C CA . GLU A 1 376 ? -19.616 12.648 12.384 1.00 96.75 376 GLU A CA 1
ATOM 2873 C C . GLU A 1 376 ? -18.877 12.430 13.713 1.00 96.75 376 GLU A C 1
ATOM 2875 O O . GLU A 1 376 ? -19.286 12.950 14.753 1.00 96.75 376 GLU A O 1
ATOM 2880 N N . ALA A 1 377 ? -17.749 11.716 13.685 1.00 97.50 377 ALA A N 1
ATOM 2881 C CA . ALA A 1 377 ? -16.909 11.505 14.857 1.00 97.50 377 ALA A CA 1
ATOM 2882 C C . ALA A 1 377 ? -16.425 12.838 15.445 1.00 97.50 377 ALA A C 1
ATOM 2884 O O . ALA A 1 377 ? -16.505 13.038 16.656 1.00 97.50 377 ALA A O 1
ATOM 2885 N N . ARG A 1 378 ? -16.019 13.790 14.596 1.00 97.25 378 ARG A N 1
ATOM 2886 C CA . ARG A 1 378 ? -15.618 15.146 15.000 1.00 97.25 378 ARG A CA 1
ATOM 2887 C C . ARG A 1 378 ? -16.740 15.910 15.705 1.00 97.25 378 ARG A C 1
ATOM 2889 O O . ARG A 1 378 ? -16.467 16.651 16.641 1.00 97.25 378 ARG A O 1
ATOM 2896 N N . ALA A 1 379 ? -17.992 15.720 15.292 1.00 96.75 379 ALA A N 1
ATOM 2897 C CA . ALA A 1 379 ? -19.144 16.340 15.948 1.00 96.75 379 ALA A CA 1
ATOM 2898 C C . ALA A 1 379 ? -19.498 15.684 17.300 1.00 96.75 379 ALA A C 1
ATOM 2900 O O . ALA A 1 379 ? -20.118 16.319 18.152 1.00 96.75 379 ALA A O 1
ATOM 2901 N N . ARG A 1 380 ? -19.124 14.413 17.502 1.00 96.25 380 ARG A N 1
ATOM 2902 C CA . ARG A 1 380 ? -19.521 13.600 18.666 1.00 96.25 380 ARG A CA 1
ATOM 2903 C C . ARG A 1 380 ? -18.436 13.451 19.729 1.00 96.25 380 ARG A C 1
ATOM 2905 O O . ARG A 1 380 ? -18.757 13.149 20.880 1.00 96.25 380 ARG A O 1
ATOM 2912 N N . VAL A 1 381 ? -17.167 13.601 19.374 1.00 98.12 381 VAL A N 1
ATOM 2913 C CA . VAL A 1 381 ? -16.021 13.349 20.257 1.00 98.12 381 VAL A CA 1
ATOM 2914 C C . VAL A 1 381 ? -15.375 14.675 20.629 1.00 98.12 381 VAL A C 1
ATOM 2916 O O . VAL A 1 381 ? -14.981 15.447 19.761 1.00 98.12 381 VAL A O 1
ATOM 2919 N N . ALA A 1 382 ? -15.263 14.942 21.931 1.00 97.94 382 ALA A N 1
ATOM 2920 C CA . ALA A 1 382 ? -14.551 16.121 22.408 1.00 97.94 382 ALA A CA 1
ATOM 2921 C C . ALA A 1 382 ? -13.057 16.011 22.076 1.00 97.94 382 ALA A C 1
ATOM 2923 O O . ALA A 1 382 ? -12.495 14.917 22.069 1.00 97.94 382 ALA A O 1
ATOM 2924 N N . THR A 1 383 ? -12.390 17.138 21.853 1.00 98.38 383 THR A N 1
ATOM 2925 C CA . THR A 1 383 ? -10.938 17.167 21.644 1.00 98.38 383 THR A CA 1
ATOM 2926 C C . THR A 1 383 ? -10.226 17.839 22.809 1.00 98.38 383 THR A C 1
ATOM 2928 O O . THR A 1 383 ? -10.743 18.803 23.372 1.00 98.38 383 THR A O 1
ATOM 2931 N N . VAL A 1 384 ? -9.020 17.377 23.127 1.00 98.50 384 VAL A N 1
ATOM 2932 C CA . VAL A 1 384 ? -8.106 18.017 24.083 1.00 98.50 384 VAL A CA 1
ATOM 2933 C C . VAL A 1 384 ? -6.870 18.524 23.342 1.00 98.50 384 VAL A C 1
ATOM 2935 O O . VAL A 1 384 ? -6.365 17.838 22.452 1.00 98.50 384 VAL A O 1
ATOM 2938 N N . THR A 1 385 ? -6.392 19.731 23.662 1.00 98.69 385 THR A N 1
ATOM 2939 C CA . THR A 1 385 ? -5.150 20.247 23.059 1.00 98.69 385 THR A CA 1
ATOM 2940 C C . THR A 1 385 ? -3.931 19.549 23.666 1.00 98.69 385 THR A C 1
ATOM 2942 O O . THR A 1 385 ? -4.016 19.061 24.801 1.00 98.69 385 THR A O 1
ATOM 2945 N N . PRO A 1 386 ? -2.786 19.516 22.964 1.00 98.69 386 PRO A N 1
ATOM 2946 C CA . PRO A 1 386 ? -1.565 18.941 23.515 1.00 98.69 386 PRO A CA 1
ATOM 2947 C C . PRO A 1 386 ? -1.165 19.532 24.876 1.00 98.69 386 PRO A C 1
ATOM 2949 O O . PRO A 1 386 ? -0.858 18.791 25.807 1.00 98.69 386 PRO A O 1
ATOM 2952 N N . GLU A 1 387 ? -1.246 20.851 25.044 1.00 98.44 387 GLU A N 1
ATOM 2953 C CA . GLU A 1 387 ? -0.867 21.542 26.282 1.00 98.44 387 GLU A CA 1
ATOM 2954 C C . GLU A 1 387 ? -1.816 21.192 27.431 1.00 98.44 387 GLU A C 1
ATOM 2956 O O . GLU A 1 387 ? -1.371 20.898 28.543 1.00 98.44 387 GLU A O 1
ATOM 2961 N N . ALA A 1 388 ? -3.126 21.173 27.164 1.00 98.06 388 ALA A N 1
ATOM 2962 C CA . ALA A 1 388 ? -4.128 20.799 28.156 1.00 98.06 388 ALA A CA 1
ATOM 2963 C C . ALA A 1 388 ? -3.949 19.343 28.610 1.00 98.06 388 ALA A C 1
ATOM 2965 O O . ALA A 1 388 ? -4.021 19.056 29.808 1.00 98.06 388 ALA A O 1
ATOM 2966 N N . LEU A 1 389 ? -3.655 18.432 27.674 1.00 98.38 389 LEU A N 1
ATOM 2967 C CA . LEU A 1 389 ? -3.337 17.047 28.001 1.00 98.38 389 LEU A CA 1
ATOM 2968 C C . LEU A 1 389 ? -2.038 16.952 28.809 1.00 98.38 389 LEU A C 1
ATOM 2970 O O . LEU A 1 389 ? -2.013 16.254 29.819 1.00 98.38 389 LEU A O 1
ATOM 2974 N N . SER A 1 390 ? -0.985 17.681 28.431 1.00 97.81 390 SER A N 1
ATOM 2975 C CA . SER A 1 390 ? 0.279 17.697 29.177 1.00 97.81 390 SER A CA 1
ATOM 2976 C C . SER A 1 390 ? 0.082 18.118 30.634 1.00 97.81 390 SER A C 1
ATOM 2978 O O . SER A 1 390 ? 0.641 17.487 31.528 1.00 97.81 390 SER A O 1
ATOM 2980 N N . VAL A 1 391 ? -0.740 19.142 30.892 1.00 96.81 391 VAL A N 1
ATOM 2981 C CA . VAL A 1 391 ? -1.089 19.561 32.260 1.00 96.81 391 VAL A CA 1
ATOM 2982 C C . VAL A 1 391 ? -1.870 18.461 32.987 1.00 96.81 391 VAL A C 1
ATOM 2984 O O . VAL A 1 391 ? -1.560 18.140 34.135 1.00 96.81 391 VAL A O 1
ATOM 2987 N N . ALA A 1 392 ? -2.851 17.838 32.324 1.00 96.12 392 ALA A N 1
ATOM 2988 C CA . ALA A 1 392 ? -3.649 16.761 32.910 1.00 96.12 392 ALA A CA 1
ATOM 2989 C C . ALA A 1 392 ? -2.804 15.524 33.271 1.00 96.12 392 ALA A C 1
ATOM 2991 O O . ALA A 1 392 ? -3.047 14.898 34.306 1.00 96.12 392 ALA A O 1
ATOM 2992 N N . MET A 1 393 ? -1.782 15.205 32.471 1.00 96.31 393 MET A N 1
ATOM 2993 C CA . MET A 1 393 ? -0.869 14.080 32.710 1.00 96.31 393 MET A CA 1
ATOM 2994 C C . MET A 1 393 ? 0.008 14.254 33.956 1.00 96.31 393 MET A C 1
ATOM 2996 O O . MET A 1 393 ? 0.445 13.259 34.534 1.00 96.31 393 MET A O 1
ATOM 3000 N N . SER A 1 394 ? 0.222 15.491 34.416 1.00 92.50 394 SER A N 1
ATOM 3001 C CA . SER A 1 394 ? 0.925 15.790 35.672 1.00 92.50 394 SER A CA 1
ATOM 3002 C C . SER A 1 394 ? 0.019 15.804 36.911 1.00 92.50 394 SER A C 1
ATOM 3004 O O . SER A 1 394 ? 0.507 16.027 38.016 1.00 92.50 394 SER A O 1
ATOM 3006 N N . SER A 1 395 ? -1.290 15.584 36.757 1.00 91.88 395 SER A N 1
ATOM 3007 C CA . SER A 1 395 ? -2.244 15.600 37.873 1.00 91.88 395 SER A CA 1
ATOM 3008 C C . SER A 1 395 ? -2.392 14.232 38.555 1.00 91.88 395 SER A C 1
ATOM 3010 O O . SER A 1 395 ? -2.162 13.186 37.948 1.00 91.88 395 SER A O 1
ATOM 3012 N N . GLU A 1 396 ? -2.849 14.221 39.814 1.00 86.69 396 GLU A N 1
ATOM 3013 C CA . GLU A 1 396 ? -3.165 12.975 40.540 1.00 86.69 396 GLU A CA 1
ATOM 3014 C C . GLU A 1 396 ? -4.284 12.162 39.867 1.00 86.69 396 GLU A C 1
ATOM 3016 O O . GLU A 1 396 ? -4.312 10.938 39.970 1.00 86.69 396 GLU A O 1
ATOM 3021 N N . ARG A 1 397 ? -5.197 12.834 39.153 1.00 86.19 397 ARG A N 1
ATOM 3022 C CA . ARG A 1 397 ? -6.304 12.217 38.404 1.00 86.19 397 ARG A CA 1
ATOM 3023 C C . ARG A 1 397 ? -6.042 12.252 36.898 1.00 86.19 397 ARG A C 1
ATOM 3025 O O . ARG A 1 397 ? -6.911 12.662 36.127 1.00 86.19 397 ARG A O 1
ATOM 3032 N N . ARG A 1 398 ? -4.834 11.861 36.482 1.00 93.94 398 ARG A N 1
ATOM 3033 C CA . ARG A 1 398 ? -4.477 11.794 35.059 1.00 93.94 398 ARG A CA 1
ATOM 3034 C C . ARG A 1 398 ? -5.410 10.844 34.288 1.00 93.94 398 ARG A C 1
ATOM 3036 O O . ARG A 1 398 ? -5.778 9.798 34.830 1.00 93.94 398 ARG A O 1
ATOM 3043 N N . PRO A 1 399 ? -5.781 11.177 33.041 1.00 96.94 399 PRO A N 1
ATOM 3044 C CA . PRO A 1 399 ? -6.579 10.289 32.207 1.00 96.94 399 PRO A CA 1
ATOM 3045 C C . PRO A 1 399 ? -5.777 9.062 31.761 1.00 96.94 399 PRO A C 1
ATOM 3047 O O . PRO A 1 399 ? -4.544 9.082 31.706 1.00 96.94 399 PRO A O 1
ATOM 3050 N N . THR A 1 400 ? -6.488 8.010 31.364 1.00 97.69 400 THR A N 1
ATOM 3051 C CA . THR A 1 400 ? -5.909 6.907 30.596 1.00 97.69 400 THR A CA 1
ATOM 3052 C C . THR A 1 400 ? -5.680 7.381 29.164 1.00 97.69 400 THR A C 1
ATOM 3054 O O . THR A 1 400 ? -6.633 7.681 28.448 1.00 97.69 400 THR A O 1
ATOM 3057 N N . VAL A 1 401 ? -4.421 7.448 28.728 1.00 98.31 401 VAL A N 1
ATOM 3058 C CA . VAL A 1 401 ? -4.078 7.780 27.338 1.00 98.31 401 VAL A CA 1
ATOM 3059 C C . VAL A 1 401 ? -3.861 6.492 26.556 1.00 98.31 401 VAL A C 1
ATOM 3061 O O . VAL A 1 401 ? -2.990 5.699 26.918 1.00 98.31 401 VAL A O 1
ATOM 3064 N N . ILE A 1 402 ? -4.632 6.289 25.488 1.00 98.38 402 ILE A N 1
ATOM 3065 C CA . ILE A 1 402 ? -4.454 5.161 24.569 1.00 98.38 402 ILE A CA 1
ATOM 3066 C C . ILE A 1 402 ? -3.967 5.656 23.210 1.00 98.38 402 ILE A C 1
ATOM 3068 O O . ILE A 1 402 ? -4.500 6.626 22.679 1.00 98.38 402 ILE A O 1
ATOM 3072 N N . PHE A 1 403 ? -2.973 4.978 22.647 1.00 98.12 403 PHE A N 1
ATOM 3073 C CA . PHE A 1 403 ? -2.460 5.233 21.307 1.00 98.12 403 PHE A CA 1
ATOM 3074 C C . PHE A 1 403 ? -2.942 4.135 20.357 1.00 98.12 403 PHE A C 1
ATOM 3076 O O . PHE A 1 403 ? -2.672 2.957 20.605 1.00 98.12 403 PHE A O 1
ATOM 3083 N N . VAL A 1 404 ? -3.649 4.513 19.290 1.00 97.06 404 VAL A N 1
ATOM 3084 C CA . VAL A 1 404 ? -4.428 3.573 18.459 1.00 97.06 404 VAL A CA 1
ATOM 3085 C C . VAL A 1 404 ? -3.862 3.307 17.063 1.00 97.06 404 VAL A C 1
ATOM 3087 O O . VAL A 1 404 ? -4.467 2.545 16.302 1.00 97.06 404 VAL A O 1
ATOM 3090 N N . ASP A 1 405 ? -2.724 3.918 16.723 1.00 95.38 405 ASP A N 1
ATOM 3091 C CA . ASP A 1 405 ? -2.021 3.694 15.452 1.00 95.38 405 ASP A CA 1
ATOM 3092 C C . ASP A 1 405 ? -1.029 2.521 15.542 1.00 95.38 405 ASP A C 1
ATOM 3094 O O . ASP A 1 405 ? -1.093 1.713 16.467 1.00 95.38 405 ASP A O 1
ATOM 3098 N N . THR A 1 406 ? -0.118 2.396 14.577 1.00 95.44 406 THR A N 1
ATOM 3099 C CA . THR A 1 406 ? 0.851 1.296 14.534 1.00 95.44 406 THR A CA 1
ATOM 3100 C C . THR A 1 406 ? 1.878 1.328 15.666 1.00 95.44 406 THR A C 1
ATOM 3102 O O . THR A 1 406 ? 2.217 2.387 16.199 1.00 95.44 406 THR A O 1
ATOM 3105 N N . SER A 1 407 ? 2.457 0.168 15.976 1.00 95.81 407 SER A N 1
ATOM 3106 C CA . SER A 1 407 ? 3.584 0.036 16.906 1.00 95.81 407 SER A CA 1
ATOM 3107 C C . SER A 1 407 ? 4.801 0.832 16.460 1.00 95.81 407 SER A C 1
ATOM 3109 O O . SER A 1 407 ? 5.549 1.331 17.299 1.00 95.81 407 SER A O 1
ATOM 3111 N N . ARG A 1 408 ? 4.996 0.987 15.145 1.00 94.81 408 ARG A N 1
ATOM 3112 C CA . ARG A 1 408 ? 6.057 1.824 14.585 1.00 94.81 408 ARG A CA 1
ATOM 3113 C C . ARG A 1 408 ? 5.842 3.292 14.939 1.00 94.81 408 ARG A C 1
ATOM 3115 O O . ARG A 1 408 ? 6.774 3.916 15.433 1.00 94.81 408 ARG A O 1
ATOM 3122 N N . GLU A 1 409 ? 4.641 3.826 14.725 1.00 95.81 409 GLU A N 1
ATOM 3123 C CA . GLU A 1 409 ? 4.325 5.217 15.084 1.00 95.81 409 GLU A CA 1
ATOM 3124 C C . GLU A 1 409 ? 4.413 5.445 16.596 1.00 95.81 409 GLU A C 1
ATOM 3126 O O . GLU A 1 409 ? 4.985 6.439 17.045 1.00 95.81 409 GLU A O 1
ATOM 3131 N N . PHE A 1 410 ? 3.943 4.477 17.386 1.00 97.19 410 PHE A N 1
ATOM 3132 C CA . PHE A 1 410 ? 4.101 4.498 18.835 1.00 97.19 410 PHE A CA 1
ATOM 3133 C C . PHE A 1 410 ? 5.584 4.547 19.235 1.00 97.19 410 PHE A C 1
ATOM 3135 O O . PHE A 1 410 ? 5.991 5.413 20.009 1.00 97.19 410 PHE A O 1
ATOM 3142 N N . ALA A 1 411 ? 6.417 3.673 18.662 1.00 96.38 411 ALA A N 1
ATOM 3143 C CA . ALA A 1 411 ? 7.844 3.603 18.967 1.00 96.38 411 ALA A CA 1
ATOM 3144 C C . ALA A 1 411 ? 8.627 4.847 18.530 1.00 96.38 411 ALA A C 1
ATOM 3146 O O . ALA A 1 411 ? 9.577 5.232 19.216 1.00 96.38 411 ALA A O 1
ATOM 3147 N N . LEU A 1 412 ? 8.235 5.476 17.416 1.00 95.31 412 LEU A N 1
ATOM 3148 C CA . LEU A 1 412 ? 8.807 6.743 16.952 1.00 95.31 412 LEU A CA 1
ATOM 3149 C C . LEU A 1 412 ? 8.557 7.873 17.952 1.00 95.31 412 LEU A C 1
ATOM 3151 O O . LEU A 1 412 ? 9.424 8.724 18.149 1.00 95.31 412 LEU A O 1
ATOM 3155 N N . GLY A 1 413 ? 7.392 7.871 18.598 1.00 96.81 413 GLY A N 1
ATOM 3156 C CA . GLY A 1 413 ? 7.158 8.708 19.758 1.00 96.81 413 GLY A CA 1
ATOM 3157 C C . GLY A 1 413 ? 5.687 8.895 20.091 1.00 96.81 413 GLY A C 1
ATOM 3158 O O . GLY A 1 413 ? 4.893 9.216 19.207 1.00 96.81 413 GLY A O 1
ATOM 3159 N N . HIS A 1 414 ? 5.356 8.794 21.373 1.00 98.31 414 HIS A N 1
ATOM 3160 C CA . HIS A 1 414 ? 4.005 8.895 21.919 1.00 98.31 414 HIS A CA 1
ATOM 3161 C C . HIS A 1 414 ? 3.951 9.819 23.150 1.00 98.31 414 HIS A C 1
ATOM 3163 O O . HIS A 1 414 ? 4.978 10.230 23.699 1.00 98.31 414 HIS A O 1
ATOM 3169 N N . VAL A 1 415 ? 2.731 10.169 23.579 1.00 98.19 415 VAL A N 1
ATOM 3170 C CA . VAL A 1 415 ? 2.490 10.910 24.830 1.00 98.19 415 VAL A CA 1
ATOM 3171 C C . VAL A 1 415 ? 3.069 10.106 26.005 1.00 98.19 415 VAL A C 1
ATOM 3173 O O . VAL A 1 415 ? 2.713 8.934 26.136 1.00 98.19 415 VAL A O 1
ATOM 3176 N N . PRO A 1 416 ? 3.901 10.696 26.883 1.00 97.38 416 PRO A N 1
ATOM 3177 C CA . PRO A 1 416 ? 4.486 9.976 28.010 1.00 97.38 416 PRO A CA 1
ATOM 3178 C C . PRO A 1 416 ? 3.443 9.268 28.878 1.00 97.38 416 PRO A C 1
ATOM 3180 O O . PRO A 1 416 ? 2.452 9.869 29.298 1.00 97.38 416 PRO A O 1
ATOM 3183 N N . GLY A 1 417 ? 3.669 7.986 29.157 1.00 95.75 417 GLY A N 1
ATOM 3184 C CA . GLY A 1 417 ? 2.755 7.136 29.920 1.00 95.75 417 GLY A CA 1
ATOM 3185 C C . GLY A 1 417 ? 1.552 6.589 29.142 1.00 95.75 417 GLY A C 1
ATOM 3186 O O . GLY A 1 417 ? 0.727 5.899 29.750 1.00 95.75 417 GLY A O 1
ATOM 3187 N N . ALA A 1 418 ? 1.441 6.849 27.834 1.00 97.75 418 ALA A N 1
ATOM 3188 C CA . ALA A 1 418 ? 0.398 6.256 27.001 1.00 97.75 418 ALA A CA 1
ATOM 3189 C C . ALA A 1 418 ? 0.485 4.720 26.956 1.00 97.75 418 ALA A C 1
ATOM 3191 O O . ALA A 1 418 ? 1.512 4.097 27.242 1.00 97.75 418 ALA A O 1
ATOM 3192 N N . ARG A 1 419 ? -0.641 4.093 26.615 1.00 97.69 419 ARG A N 1
ATOM 3193 C CA . ARG A 1 419 ? -0.755 2.652 26.391 1.00 97.69 419 ARG A CA 1
ATOM 3194 C C . ARG A 1 419 ? -1.085 2.388 24.940 1.00 97.69 419 ARG A C 1
ATOM 3196 O O . ARG A 1 419 ? -1.995 3.003 24.392 1.00 97.69 419 ARG A O 1
ATOM 3203 N N . TRP A 1 420 ? -0.368 1.466 24.321 1.00 97.44 420 TRP A N 1
ATOM 3204 C CA . TRP A 1 420 ? -0.655 1.093 22.948 1.00 97.44 420 TRP A CA 1
ATOM 3205 C C . TRP A 1 420 ? -1.805 0.085 22.896 1.00 97.44 420 TRP A C 1
ATOM 3207 O O . TRP A 1 420 ? -1.721 -0.999 23.477 1.00 97.44 420 TRP A O 1
ATOM 3217 N N . LEU A 1 421 ? -2.880 0.460 22.204 1.00 95.56 421 LEU A N 1
ATOM 3218 C CA . LEU A 1 421 ? -4.037 -0.383 21.926 1.00 95.56 421 LEU A CA 1
ATOM 3219 C C . LEU A 1 421 ? -4.538 -0.042 20.527 1.00 95.56 421 LEU A C 1
ATOM 3221 O O . LEU A 1 421 ? -5.252 0.939 20.341 1.00 95.56 421 LEU A O 1
ATOM 3225 N N . GLN A 1 422 ? -4.160 -0.855 19.546 1.00 92.00 422 GLN A N 1
ATOM 3226 C CA . GLN A 1 422 ? -4.575 -0.669 18.159 1.00 92.00 422 GLN A CA 1
ATOM 3227 C C . GLN A 1 422 ? -6.097 -0.571 18.040 1.00 92.00 422 GLN A C 1
ATOM 3229 O O . GLN A 1 422 ? -6.840 -1.339 18.661 1.00 92.00 422 GLN A O 1
ATOM 3234 N N . ARG A 1 423 ? -6.563 0.309 17.149 1.00 93.00 423 ARG A N 1
ATOM 3235 C CA . ARG A 1 423 ? -7.995 0.476 16.871 1.00 93.00 423 ARG A CA 1
ATOM 3236 C C . ARG A 1 423 ? -8.693 -0.834 16.483 1.00 93.00 423 ARG A C 1
ATOM 3238 O O . ARG A 1 423 ? -9.852 -1.018 16.831 1.00 93.00 423 ARG A O 1
ATOM 3245 N N . GLY A 1 424 ? -7.998 -1.753 15.805 1.00 91.62 424 GLY A N 1
ATOM 3246 C CA . GLY A 1 424 ? -8.555 -3.045 15.389 1.00 91.62 424 GLY A CA 1
ATOM 3247 C C . GLY A 1 424 ? -8.982 -3.974 16.535 1.00 91.62 424 GLY A C 1
ATOM 3248 O O . GLY A 1 424 ? -9.793 -4.871 16.314 1.00 91.62 424 GLY A O 1
ATOM 3249 N N . TRP A 1 425 ? -8.475 -3.738 17.749 1.00 93.44 425 TRP A N 1
ATOM 3250 C CA . TRP A 1 425 ? -8.740 -4.538 18.951 1.00 93.44 425 TRP A CA 1
ATOM 3251 C C . TRP A 1 425 ? -9.508 -3.775 20.035 1.00 93.44 425 TRP A C 1
ATOM 3253 O O . TRP A 1 425 ? -9.714 -4.296 21.135 1.00 93.44 425 TRP A O 1
ATOM 3263 N N . LEU A 1 426 ? -9.918 -2.539 19.745 1.00 94.81 426 LEU A N 1
ATOM 3264 C CA . LEU A 1 426 ? -10.440 -1.601 20.731 1.00 94.81 426 LEU A CA 1
ATOM 3265 C C . LEU A 1 426 ? -11.662 -2.160 21.469 1.00 94.81 426 LEU A C 1
ATOM 3267 O O . LEU A 1 426 ? -11.676 -2.178 22.697 1.00 94.81 426 LEU A O 1
ATOM 3271 N N . GLU A 1 427 ? -12.643 -2.683 20.734 1.00 96.31 427 GLU A N 1
ATOM 3272 C CA . GLU A 1 427 ? -13.889 -3.242 21.273 1.00 96.31 427 GLU A CA 1
ATOM 3273 C C . GLU A 1 427 ? -13.663 -4.464 22.168 1.00 96.31 427 GLU A C 1
ATOM 3275 O O . GLU A 1 427 ? -14.463 -4.732 23.062 1.00 96.31 427 GLU A O 1
ATOM 3280 N N . PHE A 1 428 ? -12.570 -5.194 21.948 1.00 95.25 428 PHE A N 1
ATOM 3281 C CA . PHE A 1 428 ? -12.272 -6.433 22.662 1.00 95.25 428 PHE A CA 1
ATOM 3282 C C . PHE A 1 428 ? -11.411 -6.212 23.902 1.00 95.25 428 PHE A C 1
ATOM 3284 O O . PHE A 1 428 ? -11.509 -6.985 24.852 1.00 95.25 428 PHE A O 1
ATOM 3291 N N . ARG A 1 429 ? -10.555 -5.183 23.895 1.00 95.56 429 ARG A N 1
ATOM 3292 C CA . ARG A 1 429 ? -9.479 -5.041 24.887 1.00 95.56 429 ARG A CA 1
ATOM 3293 C C . ARG A 1 429 ? -9.531 -3.765 25.713 1.00 95.56 429 ARG A C 1
ATOM 3295 O O . ARG A 1 429 ? -8.790 -3.655 26.685 1.00 95.56 429 ARG A O 1
ATOM 3302 N N . ILE A 1 430 ? -10.406 -2.807 25.397 1.00 96.94 430 ILE A N 1
ATOM 3303 C CA . ILE A 1 430 ? -10.457 -1.543 26.149 1.00 96.94 430 ILE A CA 1
ATOM 3304 C C . ILE A 1 430 ? -10.703 -1.746 27.654 1.00 96.94 430 ILE A C 1
ATOM 3306 O O . ILE A 1 430 ? -10.105 -1.043 28.466 1.00 96.94 430 ILE A O 1
ATOM 3310 N N . ALA A 1 431 ? -11.494 -2.751 28.041 1.00 96.75 431 ALA A N 1
ATOM 3311 C CA . ALA A 1 431 ? -11.781 -3.049 29.445 1.00 96.75 431 ALA A CA 1
ATOM 3312 C C . ALA A 1 431 ? -10.532 -3.466 30.254 1.00 96.75 431 ALA A C 1
ATOM 3314 O O . ALA A 1 431 ? -10.536 -3.345 31.476 1.00 96.75 431 ALA A O 1
ATOM 3315 N N . GLU A 1 432 ? -9.451 -3.908 29.597 1.00 95.44 432 GLU A N 1
ATOM 3316 C CA . GLU A 1 432 ? -8.162 -4.184 30.253 1.00 95.44 432 GLU A CA 1
ATOM 3317 C C . GLU A 1 432 ? -7.478 -2.896 30.743 1.00 95.44 432 GLU A C 1
ATOM 3319 O O . GLU A 1 432 ? -6.733 -2.920 31.721 1.00 95.44 432 GLU A O 1
ATOM 3324 N N . LEU A 1 433 ? -7.723 -1.769 30.062 1.00 95.50 433 LEU A N 1
ATOM 3325 C CA . LEU A 1 433 ? -7.128 -0.462 30.365 1.00 95.50 433 LEU A CA 1
ATOM 3326 C C . LEU A 1 433 ? -8.085 0.467 31.122 1.00 95.50 433 LEU A C 1
ATOM 3328 O O . LEU A 1 433 ? -7.639 1.318 31.892 1.00 95.50 433 LEU A O 1
ATOM 3332 N N . ALA A 1 434 ? -9.388 0.329 30.887 1.00 96.56 434 ALA A N 1
ATOM 3333 C CA . ALA A 1 434 ? -10.435 1.169 31.453 1.00 96.56 434 ALA A CA 1
ATOM 3334 C C . ALA A 1 434 ? -11.697 0.334 31.752 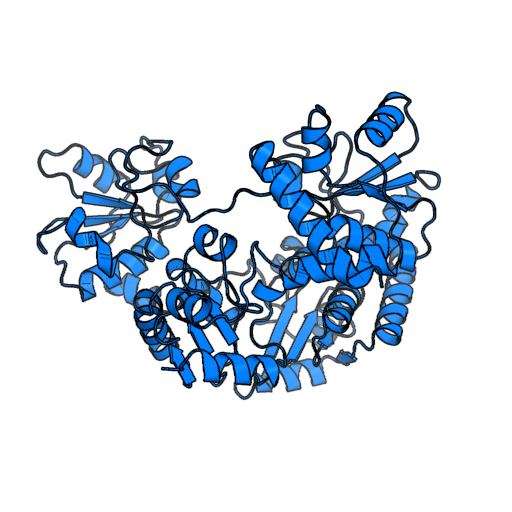1.00 96.56 434 ALA A C 1
ATOM 3336 O O . ALA A 1 434 ? -12.674 0.423 31.022 1.00 96.56 434 ALA A O 1
ATOM 3337 N N . PRO A 1 435 ? -11.715 -0.498 32.808 1.00 96.75 435 PRO A N 1
ATOM 3338 C CA . PRO A 1 435 ? -12.861 -1.367 33.105 1.00 96.75 435 PRO A CA 1
ATOM 3339 C C . PRO A 1 435 ? -14.133 -0.603 33.516 1.00 96.75 435 PRO A C 1
ATOM 3341 O O . PRO A 1 435 ? -15.235 -1.128 33.373 1.00 96.75 435 PRO A O 1
ATOM 3344 N N . ASP A 1 436 ? -13.996 0.621 34.037 1.00 97.50 436 ASP A N 1
ATOM 3345 C CA . ASP A 1 436 ? -15.115 1.502 34.385 1.00 97.50 436 ASP A CA 1
ATOM 3346 C C . ASP A 1 436 ? -15.450 2.440 33.210 1.00 97.50 436 ASP A C 1
ATOM 3348 O O . ASP A 1 436 ? -14.580 3.166 32.721 1.00 97.50 436 ASP A O 1
ATOM 3352 N N . LEU A 1 437 ? -16.724 2.479 32.801 1.00 97.75 437 LEU A N 1
ATOM 3353 C CA . LEU A 1 437 ? -17.243 3.352 31.737 1.00 97.75 437 LEU A CA 1
ATOM 3354 C C . LEU A 1 437 ? -17.115 4.852 32.066 1.00 97.75 437 LEU A C 1
ATOM 3356 O O . LEU A 1 437 ? -17.171 5.693 31.163 1.00 97.75 437 LEU A O 1
ATOM 3360 N N . GLY A 1 438 ? -16.937 5.193 33.345 1.00 97.62 438 GLY A N 1
ATOM 3361 C CA . GLY A 1 438 ? -16.634 6.544 33.813 1.00 97.62 438 GLY A CA 1
ATOM 3362 C C . GLY A 1 438 ? -15.156 6.942 33.703 1.00 97.62 438 GLY A C 1
ATOM 3363 O O . GLY A 1 438 ? -14.838 8.115 33.914 1.00 97.62 438 GLY A O 1
ATOM 3364 N N . THR A 1 439 ? -14.247 6.021 33.363 1.00 97.12 439 THR A N 1
ATOM 3365 C CA . THR A 1 439 ? -12.805 6.306 33.255 1.00 97.12 439 THR A CA 1
ATOM 3366 C C . THR A 1 439 ? -12.546 7.413 32.222 1.00 97.12 439 THR A C 1
ATOM 3368 O O . THR A 1 439 ? -12.982 7.280 31.076 1.00 97.12 439 THR A O 1
ATOM 3371 N N . PRO A 1 440 ? -11.833 8.503 32.575 1.00 97.94 440 PRO A N 1
ATOM 3372 C CA . PRO A 1 440 ? -11.392 9.493 31.598 1.00 97.94 440 PRO A CA 1
ATOM 3373 C C . PRO A 1 440 ? -10.379 8.886 30.623 1.00 97.94 440 PRO A C 1
ATOM 3375 O O . PRO A 1 440 ? -9.301 8.457 31.040 1.00 97.94 440 PRO A O 1
ATOM 3378 N N . ILE A 1 441 ? -10.716 8.868 29.333 1.00 98.62 441 ILE A N 1
ATOM 3379 C CA . ILE A 1 441 ? -9.883 8.319 28.259 1.00 98.62 441 ILE A CA 1
ATOM 3380 C C . ILE A 1 441 ? -9.540 9.422 27.259 1.00 98.62 441 ILE A C 1
ATOM 3382 O O . ILE A 1 441 ? -10.415 10.139 26.763 1.00 98.62 441 ILE A O 1
ATOM 3386 N N . VAL A 1 442 ? -8.255 9.518 26.926 1.00 98.75 442 VAL A N 1
ATOM 3387 C CA . VAL A 1 442 ? -7.756 10.347 25.830 1.00 98.75 442 VAL A CA 1
ATOM 3388 C C . VAL A 1 442 ? -7.169 9.432 24.766 1.00 98.75 442 VAL A C 1
ATOM 3390 O O . VAL A 1 442 ? -6.253 8.661 25.036 1.00 98.75 442 VAL A O 1
ATOM 3393 N N . VAL A 1 443 ? -7.706 9.507 23.556 1.00 98.81 443 VAL A N 1
ATOM 3394 C CA . VAL A 1 443 ? -7.241 8.722 22.413 1.00 98.81 443 VAL A CA 1
ATOM 3395 C C . VAL A 1 443 ? -6.245 9.549 21.604 1.00 98.81 443 VAL A C 1
ATOM 3397 O O . VAL A 1 443 ? -6.530 10.699 21.273 1.00 98.81 443 VAL A O 1
ATOM 3400 N N . SER A 1 444 ? -5.097 8.976 21.265 1.00 98.50 444 SER A N 1
ATOM 3401 C CA . SER A 1 444 ? -4.092 9.562 20.378 1.00 98.50 444 SER A CA 1
ATOM 3402 C C . SER A 1 444 ? -3.685 8.590 19.269 1.00 98.50 444 SER A C 1
ATOM 3404 O O . SER A 1 444 ? -3.928 7.387 19.328 1.00 98.50 444 SER A O 1
ATOM 3406 N N . ASP A 1 445 ? -3.093 9.136 18.223 1.00 97.94 445 ASP A N 1
ATOM 3407 C CA . ASP A 1 445 ? -2.559 8.474 17.032 1.00 97.94 445 ASP A CA 1
ATOM 3408 C C . ASP A 1 445 ? -1.544 9.435 16.381 1.00 97.94 445 ASP A C 1
ATOM 3410 O O . ASP A 1 445 ? -1.123 10.407 17.017 1.00 97.94 445 ASP A O 1
ATOM 3414 N N . ALA A 1 446 ? -1.132 9.187 15.136 1.00 97.12 446 ALA A N 1
ATOM 3415 C CA . ALA A 1 446 ? -0.203 10.077 14.444 1.00 97.12 446 ALA A CA 1
ATOM 3416 C C . ALA A 1 446 ? -0.792 11.484 14.194 1.00 97.12 446 ALA A C 1
ATOM 3418 O O . ALA A 1 446 ? -0.169 12.471 14.583 1.00 97.12 446 ALA A O 1
ATOM 3419 N N . ASP A 1 447 ? -2.003 11.579 13.628 1.00 95.62 447 ASP A N 1
ATOM 3420 C CA . ASP A 1 447 ? -2.536 12.814 13.015 1.00 95.62 447 ASP A CA 1
ATOM 3421 C C . ASP A 1 447 ? -3.918 13.282 13.538 1.00 95.62 447 ASP A C 1
ATOM 3423 O O . ASP A 1 447 ? -4.449 14.316 13.124 1.00 95.62 447 ASP A O 1
ATOM 3427 N N . GLY A 1 448 ? -4.525 12.542 14.463 1.00 96.69 448 GLY A N 1
ATOM 3428 C CA . GLY A 1 448 ? -5.825 12.797 15.084 1.00 96.69 448 GLY A CA 1
ATOM 3429 C C . GLY A 1 448 ? -7.013 12.083 14.427 1.00 96.69 448 GLY A C 1
ATOM 3430 O O . GLY A 1 448 ? -8.115 12.099 14.991 1.00 96.69 448 GLY A O 1
ATOM 3431 N N . ARG A 1 449 ? -6.861 11.481 13.239 1.00 96.06 449 ARG A N 1
ATOM 3432 C CA . ARG A 1 449 ? -7.997 10.956 12.455 1.00 96.06 449 ARG A CA 1
ATOM 3433 C C . ARG A 1 449 ? -8.516 9.631 13.012 1.00 96.06 449 ARG A C 1
ATOM 3435 O O . ARG A 1 449 ? -9.714 9.497 13.277 1.00 96.06 449 ARG A O 1
ATOM 3442 N N . ASN A 1 450 ? -7.634 8.660 13.238 1.00 97.00 450 ASN A N 1
ATOM 3443 C CA . ASN A 1 450 ? -7.995 7.401 13.893 1.00 97.00 450 ASN A CA 1
ATOM 3444 C C . ASN A 1 450 ? -8.364 7.611 15.362 1.00 97.00 450 ASN A C 1
ATOM 3446 O O . ASN A 1 450 ? -9.226 6.893 15.872 1.00 97.00 450 ASN A O 1
ATOM 3450 N N . ALA A 1 451 ? -7.776 8.602 16.034 1.00 98.19 451 ALA A N 1
ATOM 3451 C CA . ALA A 1 451 ? -8.136 8.958 17.400 1.00 98.19 451 ALA A CA 1
ATOM 3452 C C . ALA A 1 451 ? -9.608 9.387 17.513 1.00 98.19 451 ALA A C 1
ATOM 3454 O O . ALA A 1 451 ? -10.318 8.921 18.405 1.00 98.19 451 ALA A O 1
ATOM 3455 N N . LEU A 1 452 ? -10.103 10.205 16.577 1.00 98.25 452 LEU A N 1
ATOM 3456 C CA . LEU A 1 452 ? -11.513 10.606 16.527 1.00 98.25 452 LEU A CA 1
ATOM 3457 C C . LEU A 1 452 ? -12.450 9.421 16.258 1.00 98.25 452 LEU A C 1
ATOM 3459 O O . LEU A 1 452 ? -13.432 9.241 16.980 1.00 98.25 452 LEU A O 1
ATOM 3463 N N . LEU A 1 453 ? -12.143 8.585 15.261 1.00 98.06 453 LEU A N 1
ATOM 3464 C CA . LEU A 1 453 ? -12.970 7.417 14.930 1.00 98.06 453 LEU A CA 1
ATOM 3465 C C . LEU A 1 453 ? -13.004 6.386 16.077 1.00 98.06 453 LEU A C 1
ATOM 3467 O O . LEU A 1 453 ? -14.060 5.843 16.417 1.00 98.06 453 LEU A O 1
ATOM 3471 N N . SER A 1 454 ? -11.863 6.154 16.728 1.00 98.31 454 SER A N 1
ATOM 3472 C CA . SER A 1 454 ? -11.767 5.346 17.949 1.00 98.31 454 SER A CA 1
ATOM 3473 C C . SER A 1 454 ? -12.552 5.971 19.101 1.00 98.31 454 SER A C 1
ATOM 3475 O O . SER A 1 454 ? -13.278 5.269 19.798 1.00 98.31 454 SER A O 1
ATOM 3477 N N . GLY A 1 455 ? -12.490 7.294 19.271 1.00 98.31 455 GLY A N 1
ATOM 3478 C CA . GLY A 1 455 ? -13.285 8.003 20.269 1.00 98.31 455 GLY A CA 1
ATOM 3479 C C . GLY A 1 455 ? -14.789 7.796 20.072 1.00 98.31 455 GLY A C 1
ATOM 3480 O O . GLY A 1 455 ? -15.505 7.511 21.031 1.00 98.31 455 GLY A O 1
ATOM 3481 N N . ALA A 1 456 ? -15.276 7.854 18.829 1.00 98.06 456 ALA A N 1
ATOM 3482 C CA . ALA A 1 456 ? -16.681 7.596 18.513 1.00 98.06 456 ALA A CA 1
ATOM 3483 C C . ALA A 1 456 ? -17.072 6.141 1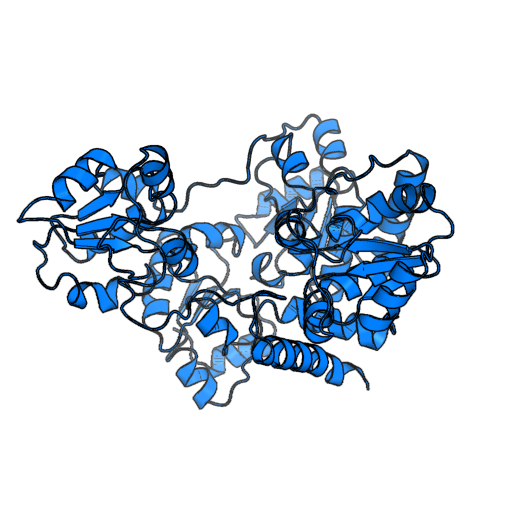8.822 1.00 98.06 456 ALA A C 1
ATOM 3485 O O . ALA A 1 456 ? -18.142 5.891 19.379 1.00 98.06 456 ALA A O 1
ATOM 3486 N N . THR A 1 457 ? -16.168 5.199 18.541 1.00 97.88 457 THR A N 1
ATOM 3487 C CA . THR A 1 457 ? -16.327 3.778 18.883 1.00 97.88 457 THR A CA 1
ATOM 3488 C C . THR A 1 457 ? -16.460 3.587 20.396 1.00 97.88 457 THR A C 1
ATOM 3490 O O . THR A 1 457 ? -17.419 2.971 20.852 1.00 97.88 457 THR A O 1
ATOM 3493 N N . LEU A 1 458 ? -15.580 4.195 21.198 1.00 98.50 458 LEU A N 1
ATOM 3494 C CA . LEU A 1 458 ? -15.660 4.138 22.663 1.00 98.50 458 LEU A CA 1
ATOM 3495 C C . LEU A 1 458 ? -16.975 4.715 23.202 1.00 98.50 458 LEU A C 1
ATOM 3497 O O . LEU A 1 458 ? -17.573 4.143 24.112 1.00 98.50 458 LEU A O 1
ATOM 3501 N N . ARG A 1 459 ? -17.472 5.814 22.621 1.00 98.12 459 ARG A N 1
ATOM 3502 C CA . ARG A 1 459 ? -18.781 6.367 23.004 1.00 98.12 459 ARG A CA 1
ATOM 3503 C C . ARG A 1 459 ? -19.927 5.403 22.693 1.00 98.12 459 ARG A C 1
ATOM 3505 O O . ARG A 1 459 ? -20.843 5.297 23.501 1.00 98.12 459 ARG A O 1
ATOM 3512 N N . ASN A 1 460 ? -19.872 4.686 21.568 1.00 96.94 460 ASN A N 1
ATOM 3513 C CA . ASN A 1 460 ? -20.861 3.652 21.233 1.00 96.94 460 ASN A CA 1
ATOM 3514 C C . ASN A 1 460 ? -20.813 2.463 22.208 1.00 96.94 460 ASN A C 1
ATOM 3516 O O . ASN A 1 460 ? -21.851 1.878 22.496 1.00 96.94 460 ASN A O 1
ATOM 3520 N N . LEU A 1 461 ? -19.635 2.146 22.756 1.00 97.50 461 LEU A N 1
ATOM 3521 C CA . LEU A 1 461 ? -19.464 1.142 23.816 1.00 97.50 461 LEU A CA 1
ATOM 3522 C C . LEU A 1 461 ? -19.939 1.625 25.202 1.00 97.50 461 LEU A C 1
ATOM 3524 O O . LEU A 1 461 ? -19.948 0.841 26.147 1.00 97.50 461 LEU A O 1
ATOM 3528 N N . GLY A 1 462 ? -20.333 2.896 25.341 1.00 98.06 462 GLY A N 1
ATOM 3529 C CA . GLY A 1 462 ? -20.885 3.462 26.575 1.00 98.06 462 GLY A CA 1
ATOM 3530 C C . GLY A 1 462 ? -19.898 4.246 27.443 1.00 98.06 462 GLY A C 1
ATOM 3531 O O . GLY A 1 462 ? -20.296 4.728 28.505 1.00 98.06 462 GLY A O 1
ATOM 3532 N N . TYR A 1 463 ? -18.642 4.425 27.013 1.00 98.44 463 TYR A N 1
ATOM 3533 C CA . TYR A 1 463 ? -17.688 5.265 27.743 1.00 98.44 463 TYR A CA 1
ATOM 3534 C C . TYR A 1 463 ? -18.132 6.729 27.734 1.00 98.44 463 TYR A C 1
ATOM 3536 O O . TYR A 1 463 ? -18.433 7.312 26.688 1.00 98.44 463 TYR A O 1
ATOM 3544 N N . GLN A 1 464 ? -18.163 7.331 28.921 1.00 97.50 464 GLN A N 1
ATOM 3545 C CA . GLN A 1 464 ? -18.769 8.646 29.139 1.00 97.50 464 GLN A CA 1
ATOM 3546 C C . GLN A 1 464 ? -17.768 9.788 28.940 1.00 97.50 464 GLN A C 1
ATOM 3548 O O . GLN A 1 464 ? -18.120 10.839 28.406 1.00 97.50 464 GLN A O 1
ATOM 3553 N N . ASN A 1 465 ? -16.511 9.559 29.330 1.00 97.62 465 ASN A N 1
ATOM 3554 C CA . ASN A 1 465 ? -15.466 10.577 29.422 1.00 97.62 465 ASN A CA 1
ATOM 3555 C C . ASN A 1 465 ? -14.373 10.344 28.372 1.00 97.62 465 ASN A C 1
ATOM 3557 O O . ASN A 1 465 ? -13.230 10.046 28.706 1.00 97.62 465 ASN A O 1
ATOM 3561 N N . VAL A 1 466 ? -14.740 10.458 27.093 1.00 98.56 466 VAL A N 1
ATOM 3562 C CA . VAL A 1 466 ? -13.839 10.208 25.957 1.00 98.56 466 VAL A CA 1
ATOM 3563 C C . VAL A 1 466 ? -13.483 11.505 25.245 1.00 98.56 466 VAL A C 1
ATOM 3565 O O . VAL A 1 466 ? -14.364 12.281 24.867 1.00 98.56 466 VAL A O 1
ATOM 3568 N N . SER A 1 467 ? -12.190 11.695 24.995 1.00 98.69 467 SER A N 1
ATOM 3569 C CA . SER A 1 467 ? -11.678 12.764 24.139 1.00 98.69 467 SER A CA 1
ATOM 3570 C C . SER A 1 467 ? -10.580 12.266 23.202 1.00 98.69 467 SER A C 1
ATOM 3572 O O . SER A 1 467 ? -9.934 11.259 23.480 1.00 98.69 467 SER A O 1
ATOM 3574 N N . ALA A 1 468 ? -10.373 12.961 22.087 1.00 98.69 468 ALA A N 1
ATOM 3575 C CA . ALA A 1 468 ? -9.264 12.723 21.166 1.00 98.69 468 ALA A CA 1
ATOM 3576 C C . ALA A 1 468 ? -8.208 13.833 21.287 1.00 98.69 468 ALA A C 1
ATOM 3578 O O . ALA A 1 468 ? -8.547 15.005 21.475 1.00 98.69 468 ALA A O 1
ATOM 3579 N N . LEU A 1 469 ? -6.930 13.481 21.160 1.00 98.75 469 LEU A N 1
ATOM 3580 C CA . LEU A 1 469 ? -5.838 14.446 21.080 1.00 98.75 469 LEU A CA 1
ATOM 3581 C C . LEU A 1 469 ? -5.951 15.235 19.769 1.00 98.75 469 LEU A C 1
ATOM 3583 O O . LEU A 1 469 ? -5.848 14.671 18.679 1.00 98.75 469 LEU A O 1
ATOM 3587 N N . ALA A 1 470 ? -6.180 16.544 19.873 1.00 98.50 470 ALA A N 1
ATOM 3588 C CA . ALA A 1 470 ? -6.328 17.415 18.716 1.00 98.50 470 ALA A CA 1
ATOM 3589 C C . ALA A 1 470 ? -5.039 17.420 17.877 1.00 98.50 470 ALA A C 1
ATOM 3591 O O . ALA A 1 470 ? -3.991 17.829 18.368 1.00 98.50 470 ALA A O 1
ATOM 3592 N N . GLY A 1 471 ? -5.134 16.972 16.619 1.00 97.31 471 GLY A N 1
ATOM 3593 C CA . GLY A 1 471 ? -4.002 16.890 15.687 1.00 97.31 471 GLY A CA 1
ATOM 3594 C C . GLY A 1 471 ? -2.985 15.783 15.992 1.00 97.31 471 GLY A C 1
ATOM 3595 O O . GLY A 1 471 ? -1.891 15.812 15.436 1.00 97.31 471 GLY A O 1
ATOM 3596 N N . GLY A 1 472 ? -3.326 14.834 16.874 1.00 98.12 472 GLY A N 1
ATOM 3597 C CA . GLY A 1 472 ? -2.499 13.663 17.167 1.00 98.12 472 GLY A CA 1
ATOM 3598 C C . GLY A 1 472 ? -1.102 13.997 17.700 1.00 98.12 472 GLY A C 1
ATOM 3599 O O . GLY A 1 472 ? -0.859 15.044 18.311 1.00 98.12 472 GLY A O 1
ATOM 3600 N N . MET A 1 473 ? -0.169 13.073 17.482 1.00 98.38 473 MET A N 1
ATOM 3601 C CA . MET A 1 473 ? 1.231 13.256 17.856 1.00 98.38 473 MET A CA 1
ATOM 3602 C C . MET A 1 473 ? 1.953 14.308 17.020 1.00 98.38 473 MET A C 1
ATOM 3604 O O . MET A 1 473 ? 2.917 14.890 17.516 1.00 98.38 473 MET A O 1
ATOM 3608 N N . ASP A 1 474 ? 1.498 14.599 15.804 1.00 98.00 474 ASP A N 1
ATOM 3609 C CA . ASP A 1 474 ? 2.061 15.681 14.995 1.00 98.00 474 ASP A CA 1
ATOM 3610 C C . ASP A 1 474 ? 1.886 17.038 15.686 1.00 98.00 474 ASP A C 1
ATOM 3612 O O . ASP A 1 474 ? 2.859 17.779 15.857 1.00 98.00 474 ASP A O 1
ATOM 3616 N N . ALA A 1 475 ? 0.685 17.331 16.193 1.00 98.38 475 ALA A N 1
ATOM 3617 C CA . ALA A 1 475 ? 0.441 18.538 16.982 1.00 98.38 475 ALA A CA 1
ATOM 3618 C C . ALA A 1 475 ? 1.180 18.519 18.330 1.00 98.38 475 ALA A C 1
ATOM 3620 O O . ALA A 1 475 ? 1.727 19.541 18.742 1.00 98.38 475 ALA A O 1
ATOM 3621 N N . TRP A 1 476 ? 1.254 17.365 19.005 1.00 98.56 476 TRP A N 1
ATOM 3622 C CA . TRP A 1 476 ? 2.006 17.226 20.259 1.00 98.56 476 TRP A CA 1
ATOM 3623 C C . TRP A 1 476 ? 3.494 17.550 20.096 1.00 98.56 476 TRP A C 1
ATOM 3625 O O . TRP A 1 476 ? 4.059 18.313 20.882 1.00 98.56 476 TRP A O 1
ATOM 3635 N N . ARG A 1 477 ? 4.128 17.004 19.051 1.00 98.00 477 ARG A N 1
ATOM 3636 C CA . ARG A 1 477 ? 5.526 17.300 18.709 1.00 98.00 477 ARG A CA 1
ATOM 3637 C C . ARG A 1 477 ? 5.687 18.753 18.270 1.00 98.00 477 ARG A C 1
ATOM 3639 O O . ARG A 1 477 ? 6.643 19.401 18.686 1.00 98.00 477 ARG A O 1
ATOM 3646 N N . GLY A 1 478 ? 4.742 19.279 17.488 1.00 97.81 478 GLY A N 1
ATOM 3647 C CA . GLY A 1 478 ? 4.712 20.685 17.076 1.00 97.81 478 GLY A CA 1
ATOM 3648 C C . GLY A 1 478 ? 4.641 21.667 18.251 1.00 97.81 478 GLY A C 1
ATOM 3649 O O . GLY A 1 478 ? 5.234 22.740 18.185 1.00 97.81 478 GLY A O 1
ATOM 3650 N N . ALA A 1 479 ? 3.994 21.274 19.352 1.00 98.06 479 ALA A N 1
ATOM 3651 C CA . ALA A 1 479 ? 3.948 22.035 20.601 1.00 98.06 479 ALA A CA 1
ATOM 3652 C C . ALA A 1 479 ? 5.243 21.942 21.440 1.00 98.06 479 ALA A C 1
ATOM 3654 O O . ALA A 1 479 ? 5.346 22.582 22.486 1.00 98.06 479 ALA A O 1
ATOM 3655 N N . GLY A 1 480 ? 6.239 21.153 21.017 1.00 98.00 480 GLY A N 1
ATOM 3656 C CA . GLY A 1 480 ? 7.508 20.989 21.735 1.00 98.00 480 GLY A CA 1
ATOM 3657 C C . GLY A 1 480 ? 7.380 20.250 23.071 1.00 98.00 480 GLY A C 1
ATOM 3658 O O . GLY A 1 480 ? 8.230 20.412 23.948 1.00 98.00 480 GLY A O 1
ATOM 3659 N N . LEU A 1 481 ? 6.313 19.468 23.251 1.00 98.19 481 LEU A N 1
ATOM 3660 C CA . LEU A 1 481 ? 6.045 18.737 24.488 1.00 98.19 481 LEU A CA 1
ATOM 3661 C C . LEU A 1 481 ? 6.904 17.464 24.599 1.00 98.19 481 LEU A C 1
ATOM 3663 O O . LEU A 1 481 ? 7.325 16.913 23.578 1.00 98.19 481 LEU A O 1
ATOM 3667 N N . PRO A 1 482 ? 7.157 16.954 25.821 1.00 97.69 482 PRO A N 1
ATOM 3668 C CA . PRO A 1 482 ? 7.954 15.744 26.018 1.00 97.69 482 PRO A CA 1
ATOM 3669 C C . PRO A 1 482 ? 7.357 14.529 25.303 1.00 97.69 482 PRO A C 1
ATOM 3671 O O . PRO A 1 482 ? 6.149 14.316 25.346 1.00 97.69 482 PRO A O 1
ATOM 3674 N N . VAL A 1 483 ? 8.205 13.712 24.681 1.00 97.88 483 VAL A N 1
ATOM 3675 C CA . VAL A 1 483 ? 7.815 12.506 23.936 1.00 97.88 483 VAL A CA 1
ATOM 3676 C C . VAL A 1 483 ? 8.507 11.293 24.545 1.00 97.88 483 VAL A C 1
ATOM 3678 O O . VAL A 1 483 ? 9.715 11.322 24.781 1.00 97.88 483 VAL A O 1
ATOM 3681 N N . GLU A 1 484 ? 7.750 10.225 24.782 1.00 98.00 484 GLU A N 1
ATOM 3682 C CA . GLU A 1 484 ? 8.296 8.909 25.125 1.00 98.00 484 GLU A CA 1
ATOM 3683 C C . GLU A 1 484 ? 8.501 8.099 23.837 1.00 98.00 484 GLU A C 1
ATOM 3685 O O . GLU A 1 484 ? 7.706 8.204 22.906 1.00 98.00 484 GLU A O 1
ATOM 3690 N N . THR A 1 485 ? 9.598 7.344 23.741 1.00 97.75 485 THR A N 1
ATOM 3691 C CA . THR A 1 485 ? 9.983 6.583 22.535 1.00 97.75 485 THR A CA 1
ATOM 3692 C C . THR A 1 485 ? 10.207 5.113 22.874 1.00 97.75 485 THR A C 1
ATOM 3694 O O . THR A 1 485 ? 10.379 4.742 24.037 1.00 97.75 485 THR A O 1
ATOM 3697 N N . GLY A 1 486 ? 10.221 4.259 21.854 1.00 95.75 486 GLY A N 1
ATOM 3698 C CA . GLY A 1 486 ? 10.301 2.813 22.029 1.00 95.75 486 GLY A CA 1
ATOM 3699 C C . GLY A 1 486 ? 8.960 2.192 22.428 1.00 95.75 486 GLY A C 1
ATOM 3700 O O . GLY A 1 486 ? 7.898 2.779 22.259 1.00 95.75 486 GLY A O 1
ATOM 3701 N N . LEU A 1 487 ? 9.005 0.956 22.922 1.00 93.94 487 LEU A N 1
ATOM 3702 C CA . LEU A 1 487 ? 7.813 0.121 23.127 1.00 93.94 487 LEU A CA 1
ATOM 3703 C C . LEU A 1 487 ? 7.330 0.098 24.589 1.00 93.94 487 LEU A C 1
ATOM 3705 O O . LEU A 1 487 ? 6.596 -0.804 24.992 1.00 93.94 487 LEU A O 1
ATOM 3709 N N . ALA A 1 488 ? 7.742 1.065 25.410 1.00 93.06 488 ALA A N 1
ATOM 3710 C CA . ALA A 1 488 ? 7.230 1.192 26.770 1.00 93.06 488 ALA A CA 1
ATOM 3711 C C . ALA A 1 488 ? 5.725 1.518 26.732 1.00 93.06 488 ALA A C 1
ATOM 3713 O O . ALA A 1 488 ? 5.308 2.447 26.059 1.00 93.06 488 ALA A O 1
ATOM 3714 N N . GLY A 1 489 ? 4.889 0.722 27.408 1.00 89.06 489 GLY A N 1
ATOM 3715 C CA . GLY A 1 489 ? 3.425 0.860 27.337 1.00 89.06 489 GLY A CA 1
ATOM 3716 C C . GLY A 1 489 ? 2.738 -0.009 26.275 1.00 89.06 489 GLY A C 1
ATOM 3717 O O . GLY A 1 489 ? 1.513 0.041 26.153 1.00 89.06 489 GLY A O 1
ATOM 3718 N N . VAL A 1 490 ? 3.495 -0.841 25.553 1.00 92.00 490 VAL A N 1
ATOM 3719 C CA . VAL A 1 490 ? 2.964 -1.911 24.698 1.00 92.00 490 VAL A CA 1
ATOM 3720 C C . VAL A 1 490 ? 2.462 -3.080 25.550 1.00 92.00 490 VAL A C 1
ATOM 3722 O O . VAL A 1 490 ? 3.171 -3.576 26.423 1.00 92.00 490 VAL A O 1
ATOM 3725 N N . MET A 1 491 ? 1.230 -3.525 25.287 1.00 84.19 491 MET A N 1
ATOM 3726 C CA . MET A 1 491 ? 0.533 -4.534 26.101 1.00 84.19 491 MET A CA 1
ATOM 3727 C C . MET A 1 491 ? 0.682 -5.973 25.579 1.00 84.19 491 MET A C 1
ATOM 3729 O O . MET A 1 491 ? 0.400 -6.921 26.307 1.00 84.19 491 MET A O 1
ATOM 3733 N N . ALA A 1 492 ? 1.084 -6.145 24.320 1.00 83.50 492 ALA A N 1
ATOM 3734 C CA . ALA A 1 492 ? 1.337 -7.434 23.676 1.00 83.50 492 ALA A CA 1
ATOM 3735 C C . ALA A 1 492 ? 2.415 -7.260 22.591 1.00 83.50 492 ALA A C 1
ATOM 3737 O O . ALA A 1 492 ? 2.537 -6.152 22.066 1.00 83.50 492 ALA A O 1
ATOM 3738 N N . PRO A 1 493 ? 3.195 -8.304 22.247 1.00 87.88 493 PRO A N 1
ATOM 3739 C CA . PRO A 1 493 ? 4.180 -8.222 21.172 1.00 87.88 493 PRO A CA 1
ATOM 3740 C C . PRO A 1 493 ? 3.559 -7.659 19.883 1.00 87.88 493 PRO A C 1
ATOM 3742 O O . PRO A 1 493 ? 2.530 -8.180 19.456 1.00 87.88 493 PRO A O 1
ATOM 3745 N N . PRO A 1 494 ? 4.142 -6.611 19.275 1.00 91.25 494 PRO A N 1
ATOM 3746 C CA . PRO A 1 494 ? 3.598 -6.042 18.051 1.00 91.25 494 PRO A CA 1
ATOM 3747 C C . PRO A 1 494 ? 3.608 -7.016 16.873 1.00 91.25 494 PRO A C 1
ATOM 3749 O O . PRO A 1 494 ? 4.630 -7.641 16.587 1.00 91.25 494 PRO A O 1
ATOM 3752 N N . ASP A 1 495 ? 2.492 -7.076 16.156 1.00 88.69 495 ASP A N 1
ATOM 3753 C CA . ASP A 1 495 ? 2.254 -7.913 14.977 1.00 88.69 495 ASP A CA 1
ATOM 3754 C C . ASP A 1 495 ? 1.632 -7.118 13.811 1.00 88.69 495 ASP A C 1
ATOM 3756 O O . ASP A 1 495 ? 1.088 -7.684 12.866 1.00 88.69 495 ASP A O 1
ATOM 3760 N N . ASP A 1 496 ? 1.725 -5.787 13.842 1.00 92.31 496 ASP A N 1
ATOM 3761 C CA . ASP A 1 496 ? 0.995 -4.907 12.928 1.00 92.31 496 ASP A CA 1
ATOM 3762 C C . ASP A 1 496 ? 1.804 -4.307 11.787 1.00 92.31 496 ASP A C 1
ATOM 3764 O O . ASP A 1 496 ? 1.246 -3.850 10.783 1.00 92.31 496 ASP A O 1
ATOM 3768 N N . VAL A 1 497 ? 3.127 -4.327 11.923 1.00 92.94 497 VAL A N 1
ATOM 3769 C CA . VAL A 1 497 ? 4.058 -3.802 10.930 1.00 92.94 497 VAL A CA 1
ATOM 3770 C C . VAL A 1 497 ? 4.967 -4.924 10.463 1.00 92.94 497 VAL A C 1
ATOM 3772 O O . VAL A 1 497 ? 5.666 -5.546 11.256 1.00 92.94 497 VAL A O 1
ATOM 3775 N N . VAL A 1 498 ? 5.005 -5.146 9.151 1.00 92.94 498 VAL A N 1
ATOM 3776 C CA . VAL A 1 498 ? 5.934 -6.087 8.520 1.00 92.94 498 VAL A CA 1
ATOM 3777 C C . VAL A 1 498 ? 7.226 -5.339 8.184 1.00 92.94 498 VAL A C 1
ATOM 3779 O O . VAL A 1 498 ? 7.190 -4.435 7.342 1.00 92.94 498 VAL A O 1
ATOM 3782 N N . PRO A 1 499 ? 8.383 -5.684 8.779 1.00 91.44 499 PRO A N 1
ATOM 3783 C CA . PRO A 1 499 ? 9.655 -5.103 8.372 1.00 91.44 499 PRO A CA 1
ATOM 3784 C C . PRO A 1 499 ? 9.949 -5.447 6.910 1.00 91.44 499 PRO A C 1
ATOM 3786 O O . PRO A 1 499 ? 9.727 -6.577 6.469 1.00 91.44 499 PRO A O 1
ATOM 3789 N N . MET A 1 500 ? 10.460 -4.479 6.149 1.00 89.94 500 MET A N 1
ATOM 3790 C CA . MET A 1 500 ? 10.687 -4.611 4.707 1.00 89.94 500 MET A CA 1
ATOM 3791 C C . MET A 1 500 ? 12.163 -4.472 4.343 1.00 89.94 500 MET A C 1
ATOM 3793 O O . MET A 1 500 ? 12.873 -3.625 4.884 1.00 89.94 500 MET A O 1
ATOM 3797 N N . GLY A 1 501 ? 12.603 -5.283 3.379 1.00 90.69 501 GLY A N 1
ATOM 3798 C CA . GLY A 1 501 ? 13.939 -5.212 2.796 1.00 90.69 501 GLY A CA 1
ATOM 3799 C C . GLY A 1 501 ? 15.044 -5.238 3.860 1.00 90.69 501 GLY A C 1
ATOM 3800 O O . GLY A 1 501 ? 15.050 -6.151 4.684 1.00 90.69 501 GLY A O 1
ATOM 3801 N N . PRO A 1 502 ? 15.946 -4.244 3.883 1.00 90.69 502 PRO A N 1
ATOM 3802 C CA . PRO A 1 502 ? 17.081 -4.182 4.807 1.00 90.69 502 PRO A CA 1
ATOM 3803 C C . PRO A 1 502 ? 16.704 -3.794 6.251 1.00 90.69 502 PRO A C 1
ATOM 3805 O O . PRO A 1 502 ? 17.587 -3.711 7.097 1.00 90.69 502 PRO A O 1
ATOM 3808 N N . ASN A 1 503 ? 15.422 -3.543 6.553 1.00 91.25 503 ASN A N 1
ATOM 3809 C CA . ASN A 1 503 ? 14.941 -3.368 7.935 1.00 91.25 503 ASN A CA 1
ATOM 3810 C C . ASN A 1 503 ? 14.665 -4.698 8.651 1.00 91.25 503 ASN A C 1
ATOM 3812 O O . ASN A 1 503 ? 14.355 -4.709 9.839 1.00 91.25 503 ASN A O 1
ATOM 3816 N N . ARG A 1 504 ? 14.727 -5.817 7.928 1.00 94.06 504 ARG A N 1
ATOM 3817 C CA . ARG A 1 504 ? 14.605 -7.163 8.488 1.00 94.06 504 ARG A CA 1
ATOM 3818 C C . ARG A 1 504 ? 15.888 -7.584 9.198 1.00 94.06 504 ARG A C 1
ATOM 3820 O O . ARG A 1 504 ? 16.976 -7.108 8.874 1.00 94.06 504 ARG A O 1
ATOM 3827 N N . THR A 1 505 ? 15.773 -8.550 10.107 1.00 94.75 505 THR A N 1
ATOM 3828 C CA . THR A 1 505 ? 16.955 -9.262 10.606 1.00 94.75 505 THR A CA 1
ATOM 3829 C C . THR A 1 505 ? 17.614 -10.062 9.473 1.00 94.75 505 THR A C 1
ATOM 3831 O O . THR A 1 505 ? 16.996 -10.334 8.441 1.00 94.75 505 THR A O 1
ATOM 3834 N N . HIS A 1 506 ? 18.871 -10.482 9.654 1.00 95.06 506 HIS A N 1
ATOM 3835 C CA . HIS A 1 506 ? 19.561 -11.322 8.665 1.00 95.06 506 HIS A CA 1
ATOM 3836 C C . HIS A 1 506 ? 18.796 -12.624 8.373 1.00 95.06 506 HIS A C 1
ATOM 3838 O O . HIS A 1 506 ? 18.659 -13.011 7.213 1.00 95.06 506 HIS A O 1
ATOM 3844 N N . ALA A 1 507 ? 18.266 -13.275 9.413 1.00 96.25 507 ALA A N 1
ATOM 3845 C CA . ALA A 1 507 ? 17.488 -14.501 9.271 1.00 96.25 507 ALA A CA 1
ATOM 3846 C C . ALA A 1 507 ? 16.190 -14.258 8.483 1.00 96.25 507 ALA A C 1
ATOM 3848 O O . ALA A 1 507 ? 15.914 -14.986 7.528 1.00 96.25 507 ALA A O 1
ATOM 3849 N N . ASP A 1 508 ? 15.457 -13.191 8.809 1.00 94.69 508 ASP A N 1
ATOM 3850 C CA . ASP A 1 508 ? 14.202 -12.850 8.131 1.00 94.69 508 ASP A CA 1
ATOM 3851 C C . ASP A 1 508 ? 14.430 -12.449 6.668 1.00 94.69 508 ASP A C 1
ATOM 3853 O O . ASP A 1 508 ? 13.616 -12.776 5.805 1.00 94.69 508 ASP A O 1
ATOM 3857 N N . MET A 1 509 ? 15.540 -11.767 6.350 1.00 97.00 509 MET A N 1
ATOM 3858 C CA . MET A 1 509 ? 15.910 -11.480 4.958 1.00 97.00 509 MET A CA 1
ATOM 3859 C C . MET A 1 509 ? 16.153 -12.767 4.169 1.00 97.00 509 MET A C 1
ATOM 3861 O O . MET A 1 509 ? 15.636 -12.906 3.063 1.00 97.00 509 MET A O 1
ATOM 3865 N N . ILE A 1 510 ? 16.902 -13.720 4.732 1.00 96.94 510 ILE A N 1
ATOM 3866 C CA . ILE A 1 510 ? 17.166 -15.011 4.082 1.00 96.94 510 ILE A CA 1
ATOM 3867 C C . ILE A 1 510 ? 15.861 -15.784 3.874 1.00 96.94 510 ILE A C 1
ATOM 3869 O O . ILE A 1 510 ? 15.635 -16.320 2.789 1.00 96.94 510 ILE A O 1
ATOM 3873 N N . GLN A 1 511 ? 14.995 -15.839 4.887 1.00 96.25 511 GLN A N 1
ATOM 3874 C CA . GLN A 1 511 ? 13.698 -16.506 4.781 1.00 96.25 511 GLN A CA 1
ATOM 3875 C C . GLN A 1 511 ? 12.818 -15.858 3.706 1.00 96.25 511 GLN A C 1
ATOM 3877 O O . GLN A 1 511 ? 12.262 -16.565 2.868 1.00 96.25 511 GLN A O 1
ATOM 3882 N N . TYR A 1 512 ? 12.742 -14.526 3.690 1.00 96.44 512 TYR A N 1
ATOM 3883 C CA . TYR A 1 512 ? 11.979 -13.766 2.704 1.00 96.44 512 TYR A CA 1
ATOM 3884 C C . TYR A 1 512 ? 12.450 -14.027 1.269 1.00 96.44 512 TYR A C 1
ATOM 3886 O O . TYR A 1 512 ? 11.631 -14.303 0.397 1.00 96.44 512 TYR A O 1
ATOM 3894 N N . LEU A 1 513 ? 13.762 -13.981 1.022 1.00 96.38 513 LEU A N 1
ATOM 3895 C CA . LEU A 1 513 ? 14.320 -14.202 -0.315 1.00 96.38 513 LEU A CA 1
ATOM 3896 C C . LEU A 1 513 ? 14.112 -15.645 -0.790 1.00 96.38 513 LEU A C 1
ATOM 3898 O O . LEU A 1 513 ? 13.748 -15.853 -1.942 1.00 96.38 513 LEU A O 1
ATOM 3902 N N . ARG A 1 514 ? 14.265 -16.633 0.104 1.00 96.38 514 ARG A N 1
ATOM 3903 C CA . ARG A 1 514 ? 13.958 -18.040 -0.209 1.00 96.38 514 ARG A CA 1
ATOM 3904 C C . ARG A 1 514 ? 12.494 -18.244 -0.574 1.00 96.38 514 ARG A C 1
ATOM 3906 O O . ARG A 1 514 ? 12.197 -19.078 -1.423 1.00 96.38 514 ARG A O 1
ATOM 3913 N N . TRP A 1 515 ? 11.590 -17.529 0.093 1.00 96.44 515 TRP A N 1
ATOM 3914 C CA . TRP A 1 515 ? 10.174 -17.567 -0.242 1.00 96.44 515 TRP A CA 1
ATOM 3915 C C . TRP A 1 515 ? 9.898 -16.943 -1.614 1.00 96.44 515 TRP A C 1
ATOM 3917 O O . TRP A 1 515 ? 9.226 -17.592 -2.408 1.00 96.44 515 TRP A O 1
ATOM 3927 N N . GLU A 1 516 ? 10.444 -15.756 -1.923 1.00 93.88 516 GLU A N 1
ATOM 3928 C CA . GLU A 1 516 ? 10.293 -15.154 -3.260 1.00 93.88 516 GLU A CA 1
ATOM 3929 C C . GLU A 1 516 ? 10.807 -16.124 -4.338 1.00 93.88 516 GLU A C 1
ATOM 3931 O O . GLU A 1 516 ? 10.054 -16.500 -5.227 1.00 93.88 516 GLU A O 1
ATOM 3936 N N . GLU A 1 517 ? 12.025 -16.654 -4.201 1.00 93.94 517 GLU A N 1
ATOM 3937 C CA . GLU A 1 517 ? 12.579 -17.635 -5.150 1.00 93.94 517 GLU A CA 1
ATOM 3938 C C . GLU A 1 517 ? 11.706 -18.897 -5.285 1.00 93.94 517 GLU A C 1
ATOM 3940 O O . GLU A 1 517 ? 11.585 -19.473 -6.366 1.00 93.94 517 GLU A O 1
ATOM 3945 N N . ALA A 1 518 ? 11.058 -19.341 -4.203 1.00 95.56 518 ALA A N 1
ATOM 3946 C CA . ALA A 1 518 ? 10.161 -20.491 -4.245 1.00 95.56 518 ALA A CA 1
ATOM 3947 C C . ALA A 1 518 ? 8.876 -20.233 -5.051 1.00 95.56 518 ALA A C 1
ATOM 3949 O O . ALA A 1 518 ? 8.346 -21.190 -5.618 1.00 95.56 518 ALA A O 1
ATOM 3950 N N . LEU A 1 519 ? 8.401 -18.982 -5.153 1.00 95.12 519 LEU A N 1
ATOM 3951 C CA . LEU A 1 519 ? 7.280 -18.623 -6.035 1.00 95.12 519 LEU A CA 1
ATOM 3952 C C . LEU A 1 519 ? 7.630 -18.874 -7.509 1.00 95.12 519 LEU A C 1
ATOM 3954 O O . LEU A 1 519 ? 6.773 -19.304 -8.279 1.00 95.12 519 LEU A O 1
ATOM 3958 N N . GLY A 1 520 ? 8.895 -18.659 -7.889 1.00 92.88 520 GLY A N 1
ATOM 3959 C CA . GLY A 1 520 ? 9.399 -18.858 -9.250 1.00 92.88 520 GLY A CA 1
ATOM 3960 C C . GLY A 1 520 ? 9.433 -20.320 -9.700 1.00 92.88 520 GLY A C 1
ATOM 3961 O O . GLY A 1 520 ? 9.175 -20.607 -10.867 1.00 92.88 520 GLY A O 1
ATOM 3962 N N . LYS A 1 521 ? 9.662 -21.262 -8.775 1.00 92.69 521 LYS A N 1
ATOM 3963 C CA . LYS A 1 521 ? 9.892 -22.690 -9.085 1.00 92.69 521 LYS A CA 1
ATOM 3964 C C . LYS A 1 521 ? 8.794 -23.342 -9.922 1.00 92.69 521 LYS A C 1
ATOM 3966 O O . LYS A 1 521 ? 9.069 -24.208 -10.743 1.00 92.69 521 LYS A O 1
ATOM 3971 N N . LYS A 1 522 ? 7.538 -22.921 -9.745 1.00 93.12 522 LYS A N 1
ATOM 3972 C CA . LYS A 1 522 ? 6.398 -23.453 -10.515 1.00 93.12 522 LYS A CA 1
ATOM 3973 C C . LYS A 1 522 ? 6.383 -23.017 -11.989 1.00 93.12 522 LYS A C 1
ATOM 3975 O O . LYS A 1 522 ? 5.513 -23.456 -12.732 1.00 93.12 522 LYS A O 1
ATOM 3980 N N . TYR A 1 523 ? 7.300 -22.141 -12.399 1.00 93.94 523 TYR A N 1
ATOM 3981 C CA . TYR A 1 523 ? 7.436 -21.632 -13.763 1.00 93.94 523 TYR A CA 1
ATOM 3982 C C . TYR A 1 523 ? 8.690 -22.149 -14.486 1.00 93.94 523 TYR A C 1
ATOM 3984 O O . TYR A 1 523 ? 8.910 -21.760 -15.630 1.00 93.94 523 TYR A O 1
ATOM 3992 N N . GLU A 1 524 ? 9.511 -22.984 -13.836 1.00 87.56 524 GLU A N 1
ATOM 3993 C CA . GLU A 1 524 ? 10.738 -23.570 -14.413 1.00 87.56 524 GLU A CA 1
ATOM 3994 C C . GLU A 1 524 ? 10.452 -24.711 -15.411 1.00 87.56 524 GLU A C 1
ATOM 3996 O O . GLU A 1 524 ? 11.342 -25.124 -16.155 1.00 87.56 524 GLU A O 1
ATOM 4001 N N . THR A 1 525 ? 9.216 -25.215 -15.412 1.00 68.62 525 THR A N 1
ATOM 4002 C CA . THR A 1 525 ? 8.670 -26.222 -16.337 1.00 68.62 525 THR A CA 1
ATOM 4003 C C . THR A 1 525 ? 7.996 -25.563 -17.527 1.00 68.62 525 THR A C 1
ATOM 4005 O O . THR A 1 525 ? 8.161 -26.083 -18.652 1.00 68.62 525 THR A O 1
#

Secondary structure (DSSP, 8-state):
-B-HHHHHHHHHTT-S-EEEE-S-HHHHHHSB-TT-EE--GGGHHHHHHHHS--TTSEEEEE-SSSHHHHHHHHHHHHTT-SEEEEBTTHHHHHHHTT---B-SSSHHHHHHHHHHHHHHT--EE-HHHHHHHHHHT--EEEEE-S-HHHHHH-B-TT-EE--GGGHHHHHHHHHHHSTTPEEEEE-SSSHHHHHHHHHHHHTT-SSEEEETTHHHHHHHTT-PPB-S----PPPPPPHHHHHHHHHHHHHHHHHTTPEEE-HHHHHHHHTTTTTS-EEEEE-S-HHHHHH-B-TT-EE--HHHHHHTGGGT-SSTTSEEEEE-SSSHHHHHHHHHHHHHT-SSEEEETTHHHHHHHTT---B-S-S--PPTTHHHHHHHSEEE-HHHHHHHHTSTT--EEEE-S-HHHHHH-B-TT-EE--GGGHHHHHHHH--STTS-EEEE-SSSHHHHHHHHHHHHTT-SSEEEETTHHHHHHHTT---B-SSTTB-S---S----GGGS-HHHHHHHHHHHHHHHGGG--

pLDDT: mean 96.39, std 3.06, range [68.62, 98.81]

=== Feature glossary ===
The record interleaves many kinds of information about one protein. Here is each kind framed as the question it answers.

Q: What are the backbone torsion angles?
A: φ (phi) and ψ (psi) are the two rotatable backbone dihedrals per residue: φ is the C(i-1)–N–Cα–C torsion, ψ is the N–Cα–C–N(i+1) torsion, both in degrees on (−180°, 180°]. α-helical residues cluster near (−60°, −45°); β-strand residues near (−120°, +130°). A Ramachandran plot is simply a scatter of (φ, ψ) for every residue.

Q: What is the amino-acid chain?
A: This is the polypeptide sequence — one letter per residue, N-terminus first. Length ranges from a few dozen residues for small domains to over a thousand for large multi-domain proteins.

Q: How mobile is each atom in the crystal?
A: For experimental (PDB) structures, the B-factor (temperature factor) quantifies the positional spread of each atom in the crystal — a combination of thermal vibration and static disorder — in units of Å². High B-factors mark flexible loops or poorly resolved regions; low B-factors mark the rigid, well-ordered core.

Q: Are the domains correctly placed relative to each other?
A: Predicted Aligned Error (PAE) is an AlphaFold confidence matrix: entry (i, j) is the expected error in the position of residue j, in ångströms, when the prediction is superimposed on the true structure at residue i. Low PAE within a block of residues means that block is internally rigid and well-predicted; high PAE between two blocks means their relative placement is uncertain even if each block individually is confident.

Q: How confident is the AlphaFold model at each residue?
A: pLDDT is the predicted lDDT-Cα score: AlphaFold's confidence that the local environment of each residue (all inter-atomic distances within 15 Å) is correctly placed. It is a per-residue number between 0 and 100, with higher meaning more reliable.

Q: What family and function is it annotated with?
A: Functional annotations link the protein to curated databases. InterPro entries identify conserved domains and families by matching the sequence against member-database signatures (Pfam, PROSITE, CDD, …). Gene Ontology (GO) terms describe molecular function, biological process, and cellular component in a controlled vocabulary. CATH places the structure in a hierarchical fold classification (Class/Architecture/Topology/Homologous-superfamily). The organism is the source species.

Q: How big and how compact is the whole molecule?
A: Three whole-structure scalars: the radius of gyration (RMS distance of Cα from centroid, in Å), the count of Cα–Cα contacts (pairs closer than 8 Å and separated by more than four residues in sequence — i.e. tertiary, not local, contacts), and the bounding-box dimensions. Together they distinguish compact globular folds from extended fibres or disordered chains.

Q: What known structures does this most resemble?
A: The Foldseek neighbor list gives the closest experimentally determined structures in the PDB, ranked by structural alignment. TM-score near 1 means near-identical fold; near 0.3 means only rough topology match. This is how one finds what a novel AlphaFold prediction most resembles in the solved-structure universe.

Q: Which residues are buried vs exposed?
A: SASA measures how much of the protein is reachable by solvent. It is computed by rolling a water-sized probe over the atomic surface and summing the exposed area (Å²). Per-residue SASA distinguishes core (buried, low SASA) from surface (exposed, high SASA) residues; total SASA is a whole-molecule size measure.

Q: Which residues are in helices, strands, or loops?
A: Eight-state secondary structure (DSSP): H is the canonical α-helix, G the tighter 3₁₀-helix, I the wider π-helix; E/B are β-structure, T and S are turns and bends, and '-' is everything else. DSSP derives these from the pattern of main-chain N–H···O=C hydrogen bonds, not from the sequence.

Q: Where is each backbone atom in 3D?
A: Structure coordinates are given as an mmCIF _atom_site loop: one row per atom with element, residue name, chain id, sequence number, and x/y/z position in Å. Only the four main-chain atoms per residue are included here; side chains are omitted to keep the record compact.

Q: What if only a Cα trace is available?
A: Three-state secondary structure (P-SEA) collapses the eight DSSP classes into helix (a), strand (b), and coil (c). P-SEA assigns these from Cα geometry alone — distances and angles — without requiring backbone oxygens, so it works on any Cα trace.

Q: What do the rendered images show?
A: The six renders are orthographic views along the three Cartesian axes in both directions. Representation (cartoon, sticks, or surface) and color scheme (sequence-rainbow or by-chain) vary across proteins so the training set covers all the common visualization conventions.

Q: What does the local fold look like, residue by residue?
A: Foldseek's 3Di representation compresses backbone geometry into a per-residue letter drawn from a learned twenty-state alphabet. It captures the tertiary interaction pattern around each residue — which residues are packed against it in space, regardless of where they are in sequence.

Q: What do the diagnostic plots show?
A: The contact map is a binary N×N matrix image: pixel (i, j) is dark where Cα_i and Cα_j are within 8 Å and |i−j|>4. Because the |i−j|>4 filter removes local helical contacts, off-diagonal stripes parallel to the main diagonal indicate parallel β-sheets; stripes perpendicular to it indicate antiparallel β-sheets. The Ramachandran plot scatters every residue's (φ, ψ) pair against the sterically allowed regions. The PAE heatmap renders the predicted-aligned-error matrix.